Protein AF-A0A2M7RN58-F1 (afdb_monomer_lite)

Radius of gyration: 29.85 Å; chains: 1; bounding box: 78×98×70 Å

Sequence (434 aa):
MYMKRFLYIFLFVIFLSPISALGGSMDHVVINEVQVGQTGSGNANNEYIVLFNPTGSDIDLSSIGIKLHIRNSSGTDNNKTLTFINKTVFANGFFLIAPNNDYGLSIGADATYSVSSGNKLVDNGGVYISVTKTKDIDVIDKVGWGTQPEGGFEGAPYAPTVPVGQSIIRKTDGVDTDNNRNDFTISGQDTGGGDTDVPKDNSSIDGVYINELMPDPESPKSDITDEWIELYNDTGSRVDLSGAILRDSVGVVHEYAISDGTFIEPKNYIVFYSSATKITLNNSGDTVELLDRSKNVVDQTPDYEKSSAGQTFALFPDGWQWTKRPTPLSANILEEDIADVKTVKASSAASKKKAAGTKNSKSKAKSSSSVKGASAKKTGGSAFPADTAFDAASSKKPLDSKTLGTILLVISVVVAAGYIINREKLHEIYQQKN

Foldseek 3Di:
DDDDDPDDPPPPPPPPDPPPPCPDQQPDKEFFKWAFADDDDPLRQLIKTKIWAQAQAKDFQVVLQKWKWKADLARDIDTWDKDAPAGIAGHRFMAMETQAQPNPALGGHRIHTHPPPPGTRFLFIKMWMASDRDQLPRTSYIAGADCRDPSRAFAEHQHGRADHRKMKGFPDPPDCPSHNVNGIDIPQPDPDDDDPDDPPPLQDPAQKEWFKWDQAAAPPDDLQWATKIKIFRQDQAKHFQQQKWKWKDDDPIFIAGDHGPDIAGHGWMDMHTCPRRVDHHDQQWIKMFIATNVRDTNYMADTPGHDDHQWMFGADPVGTDIANDDRHTGHDDHPVVPVPPDDDDDPDDDDDDDDDDDDDDDDDDDDDDDDDYDDDDDDDDDDDDDDDDDDDDDDPDPDDPVRVVVVVVVVVVVVVVVVVVVVVVVVVVVVVVD

Secondary structure (DSSP, 8-state):
---------------------------S-EEEEEEPPPSSSS-TT--EEEEE--SSS-EEHHHHT-EEEEE-TT--EEEEPEEES--EE-TT-EEEEESSS-SSSSS--SEEE-GGGS----SS-EEEEESSSSTTSSEEEEEEBTTPPTTSSSSS-BSSPPPTT-EEEESSTT---S-HHHHEEETT--SS-------S-TT--TTEEEEEEESSPPTTS-HHHH-EEEEEE-SSS-EE-TT-EEEE-SSS--EEEPPTT-EE-TT-EEEEEHHHH-----TT---EEEE-TT--EEEEPPP--S--TT-EEEEETTEEEEES---TTS----GGGGTTSS-S----------------------------------------------------PPPPHHHHHHHHHHHHHHHHHHHHHHHHHHHHHHHS--

pLDDT: mean 72.64, std 24.52, range [24.16, 98.62]

Structure (mmCIF, N/CA/C/O backbone):
data_AF-A0A2M7RN58-F1
#
_entry.id   AF-A0A2M7RN58-F1
#
loop_
_atom_site.group_PDB
_atom_site.id
_atom_site.type_symbol
_atom_site.label_atom_id
_atom_site.label_alt_id
_atom_site.label_comp_id
_atom_site.label_asym_id
_atom_site.label_entity_id
_atom_site.label_seq_id
_atom_site.pdbx_PDB_ins_code
_atom_site.Cartn_x
_atom_site.Cartn_y
_atom_site.Cartn_z
_atom_site.occupancy
_atom_site.B_iso_or_equiv
_atom_site.auth_seq_id
_atom_site.auth_comp_id
_atom_site.auth_asym_id
_atom_site.auth_atom_id
_atom_site.pdbx_PDB_model_num
ATOM 1 N N . MET A 1 1 ? -53.817 -50.349 35.128 1.00 44.31 1 MET A N 1
ATOM 2 C CA . MET A 1 1 ? -53.407 -51.015 33.869 1.00 44.31 1 MET A CA 1
ATOM 3 C C . MET A 1 1 ? -54.463 -50.616 32.837 1.00 44.31 1 MET A C 1
ATOM 5 O O . MET A 1 1 ? -55.568 -51.101 32.942 1.00 44.31 1 MET A O 1
ATOM 9 N N . TYR A 1 2 ? -54.339 -49.565 32.027 1.00 40.25 2 TYR A N 1
ATOM 10 C CA . TYR A 1 2 ? -53.290 -49.198 31.078 1.00 40.25 2 TYR A CA 1
ATOM 11 C C . TYR A 1 2 ? -53.186 -47.664 30.945 1.00 40.25 2 TYR A C 1
ATOM 13 O O . TYR A 1 2 ? -54.188 -46.970 30.819 1.00 40.25 2 TYR A O 1
ATOM 21 N N . MET A 1 3 ? -51.950 -47.170 30.946 1.00 43.53 3 MET A N 1
ATOM 22 C CA . MET A 1 3 ? -51.527 -45.832 30.513 1.00 43.53 3 MET A CA 1
ATOM 23 C C . MET A 1 3 ? -51.779 -45.630 29.009 1.00 43.53 3 MET A C 1
ATOM 25 O O . MET A 1 3 ? -51.646 -46.607 28.270 1.00 43.53 3 MET A O 1
ATOM 29 N N . LYS A 1 4 ? -52.002 -44.373 28.575 1.00 37.78 4 LYS A N 1
ATOM 30 C CA . LYS A 1 4 ? -51.508 -43.702 27.335 1.00 37.78 4 LYS A CA 1
ATOM 31 C C . LYS A 1 4 ? -52.515 -42.626 26.889 1.00 37.78 4 LYS A C 1
ATOM 33 O O . LYS A 1 4 ? -53.700 -42.900 26.893 1.00 37.78 4 LYS A O 1
ATOM 38 N N . ARG A 1 5 ? -52.183 -41.426 26.412 1.00 41.09 5 ARG A N 1
ATOM 39 C CA . ARG A 1 5 ? -50.969 -40.605 26.236 1.00 41.09 5 ARG A CA 1
ATOM 40 C C . ARG A 1 5 ? -51.549 -39.232 25.837 1.00 41.09 5 ARG A C 1
ATOM 42 O O . ARG A 1 5 ? -52.260 -39.176 24.840 1.00 41.09 5 ARG A O 1
ATOM 49 N N . PHE A 1 6 ? -51.293 -38.158 26.584 1.00 42.41 6 PHE A N 1
ATOM 50 C CA . PHE A 1 6 ? -51.596 -36.805 26.101 1.00 42.41 6 PHE A CA 1
ATOM 51 C C . PHE A 1 6 ? -50.547 -36.442 25.046 1.00 42.41 6 PHE A C 1
ATOM 53 O O . PHE A 1 6 ? -49.360 -36.348 25.355 1.00 42.41 6 PHE A O 1
ATOM 60 N N . LEU A 1 7 ? -50.972 -36.316 23.790 1.00 37.75 7 LEU A N 1
ATOM 61 C CA . LEU A 1 7 ? -50.133 -35.838 22.698 1.00 37.75 7 LEU A CA 1
ATOM 62 C C . LEU A 1 7 ? -50.138 -34.305 22.736 1.00 37.75 7 LEU A C 1
ATOM 64 O O . LEU A 1 7 ? -51.077 -33.675 22.258 1.00 37.75 7 LEU A O 1
ATOM 68 N N . TYR A 1 8 ? -49.105 -33.706 23.326 1.00 42.97 8 TYR A N 1
ATOM 69 C CA . TYR A 1 8 ? -48.827 -32.282 23.149 1.00 42.97 8 TYR A CA 1
ATOM 70 C C . TYR A 1 8 ? -48.171 -32.093 21.780 1.00 42.97 8 TYR A C 1
ATOM 72 O O . TYR A 1 8 ? -47.010 -32.447 21.586 1.00 42.97 8 TYR A O 1
ATOM 80 N N . ILE A 1 9 ? -48.924 -31.561 20.819 1.00 41.06 9 ILE A N 1
ATOM 81 C CA . ILE A 1 9 ? -48.368 -31.084 19.551 1.00 41.06 9 ILE A CA 1
ATOM 82 C C . ILE A 1 9 ? -47.716 -29.730 19.847 1.00 41.06 9 ILE A C 1
ATOM 84 O O . ILE A 1 9 ? -48.395 -28.712 19.953 1.00 41.06 9 ILE A O 1
ATOM 88 N N . PHE A 1 10 ? -46.397 -29.729 20.036 1.00 41.81 10 PHE A N 1
ATOM 89 C CA . PHE A 1 10 ? -45.598 -28.507 20.032 1.00 41.81 10 PHE A CA 1
ATOM 90 C C . PHE A 1 10 ? -45.468 -28.057 18.572 1.00 41.81 10 PHE A C 1
ATOM 92 O O . PHE A 1 10 ? -44.703 -28.633 17.800 1.00 41.81 10 PHE A O 1
ATOM 99 N N . LEU A 1 11 ? -46.263 -27.066 18.168 1.00 36.12 11 LEU A N 1
ATOM 100 C CA . LEU A 1 11 ? -46.114 -26.415 16.871 1.00 36.12 11 LEU A CA 1
ATOM 101 C C . LEU A 1 11 ? -44.861 -25.529 16.938 1.00 36.12 11 LEU A C 1
ATOM 103 O O . LEU A 1 11 ? -44.913 -24.390 17.397 1.00 36.12 11 LEU A O 1
ATOM 107 N N . PHE A 1 12 ? -43.715 -26.078 16.540 1.00 38.94 12 PHE A N 1
ATOM 108 C CA . PHE A 1 12 ? -42.476 -25.321 16.396 1.00 38.94 12 PHE A CA 1
ATOM 109 C C . PHE A 1 12 ? -42.584 -24.493 15.108 1.00 38.94 12 PHE A C 1
ATOM 111 O O . PHE A 1 12 ? -42.263 -24.960 14.017 1.00 38.94 12 PHE A O 1
ATOM 118 N N . VAL A 1 13 ? -43.127 -23.278 15.217 1.00 38.22 13 VAL A N 1
ATOM 119 C CA . VAL A 1 13 ? -43.086 -22.298 14.127 1.00 38.22 13 VAL A CA 1
ATOM 120 C C . VAL A 1 13 ? -41.648 -21.799 14.047 1.00 38.22 13 VAL A C 1
ATOM 122 O O . VAL A 1 13 ? -41.249 -20.897 14.779 1.00 38.22 13 VAL A O 1
ATOM 125 N N . ILE A 1 14 ? -40.850 -22.429 13.185 1.00 42.16 14 ILE A N 1
ATOM 126 C CA . ILE A 1 14 ? -39.560 -21.884 12.776 1.00 42.16 14 ILE A CA 1
ATOM 127 C C . ILE A 1 14 ? -39.876 -20.620 11.976 1.00 42.16 14 ILE A C 1
ATOM 129 O O . ILE A 1 14 ? -40.253 -20.693 10.807 1.00 42.16 14 ILE A O 1
ATOM 133 N N . PHE A 1 15 ? -39.752 -19.455 12.610 1.00 38.28 15 PHE A N 1
ATOM 134 C CA . PHE A 1 15 ? -39.577 -18.211 11.875 1.00 38.28 15 PHE A CA 1
ATOM 135 C C . PHE A 1 15 ? -38.210 -18.294 11.193 1.00 38.28 15 PHE A C 1
ATOM 137 O O . PHE A 1 15 ? -37.187 -17.943 11.776 1.00 38.28 15 PHE A O 1
ATOM 144 N N . LEU A 1 16 ? -38.189 -18.804 9.960 1.00 36.69 16 LEU A N 1
ATOM 145 C CA . LEU A 1 16 ? -37.117 -18.500 9.022 1.00 36.69 16 LEU A CA 1
ATOM 146 C C . LEU A 1 16 ? -37.284 -17.018 8.674 1.00 36.69 16 LEU A C 1
ATOM 148 O O . LEU A 1 16 ? -37.962 -16.649 7.716 1.00 36.69 16 LEU A O 1
ATOM 152 N N . SER A 1 17 ? -36.724 -16.151 9.514 1.00 35.16 17 SER A N 1
ATOM 153 C CA . SER A 1 17 ? -36.424 -14.788 9.106 1.00 35.16 17 SER A CA 1
ATOM 154 C C . SER A 1 17 ? -35.516 -14.910 7.882 1.00 35.16 17 SER A C 1
ATOM 156 O O . SER A 1 17 ? -34.476 -15.566 7.995 1.00 35.16 17 SER A O 1
ATOM 158 N N . PRO A 1 18 ? -35.847 -14.332 6.716 1.00 39.94 18 PRO A N 1
ATOM 159 C CA . PRO A 1 18 ? -34.824 -14.137 5.710 1.00 39.94 18 PRO A CA 1
ATOM 160 C C . PRO A 1 18 ? -33.761 -13.255 6.366 1.00 39.94 18 PRO A C 1
ATOM 162 O O . PRO A 1 18 ? -34.033 -12.101 6.707 1.00 39.94 18 PRO A O 1
ATOM 165 N N . ILE A 1 19 ? -32.574 -13.818 6.605 1.00 42.81 19 ILE A N 1
ATOM 166 C CA . ILE A 1 19 ? -31.378 -13.026 6.871 1.00 42.81 19 ILE A CA 1
ATOM 167 C C . ILE A 1 19 ? -31.185 -12.226 5.591 1.00 42.81 19 ILE A C 1
ATOM 169 O O . ILE A 1 19 ? -30.669 -12.719 4.592 1.00 42.81 19 ILE A O 1
ATOM 173 N N . SER A 1 20 ? -31.718 -11.010 5.589 1.00 41.91 20 SER A N 1
ATOM 174 C CA . SER A 1 20 ? -31.336 -10.019 4.607 1.00 41.91 20 SER A CA 1
ATOM 175 C C . SER A 1 20 ? -29.921 -9.640 5.004 1.00 41.91 20 SER A C 1
ATOM 177 O O . SER A 1 20 ? -29.730 -8.877 5.947 1.00 41.91 20 SER A O 1
ATOM 179 N N . ALA A 1 21 ? -28.935 -10.240 4.341 1.00 40.38 21 ALA A N 1
ATOM 180 C CA . ALA A 1 21 ? -27.609 -9.660 4.279 1.00 40.38 21 ALA A CA 1
ATOM 181 C C . ALA A 1 21 ? -27.770 -8.330 3.533 1.00 40.38 21 ALA A C 1
ATOM 183 O O . ALA A 1 21 ? -27.694 -8.273 2.308 1.00 40.38 21 ALA A O 1
ATOM 184 N N . LEU A 1 22 ? -28.102 -7.268 4.269 1.00 36.66 22 LEU A N 1
ATOM 185 C CA . LEU A 1 22 ? -27.856 -5.912 3.809 1.00 36.66 22 LEU A CA 1
ATOM 186 C C . LEU A 1 22 ? -26.343 -5.714 3.891 1.00 36.66 22 LEU A C 1
ATOM 188 O O . LEU A 1 22 ? -25.848 -5.103 4.828 1.00 36.66 22 LEU A O 1
ATOM 192 N N . GLY A 1 23 ? -25.609 -6.273 2.928 1.00 37.22 23 GLY A N 1
ATOM 193 C CA . GLY A 1 23 ? -24.331 -5.685 2.564 1.00 37.22 23 GLY A CA 1
ATOM 194 C C . GLY A 1 23 ? -24.673 -4.318 1.995 1.00 37.22 23 GLY A C 1
ATOM 195 O O . GLY A 1 23 ? -25.228 -4.230 0.897 1.00 37.22 23 GLY A O 1
ATOM 196 N N . GLY A 1 24 ? -24.483 -3.265 2.790 1.00 36.41 24 GLY A N 1
ATOM 197 C CA . GLY A 1 24 ? -24.561 -1.908 2.274 1.00 36.41 24 GLY A CA 1
ATOM 198 C C . GLY A 1 24 ? -23.615 -1.802 1.083 1.00 36.41 24 GLY A C 1
ATOM 199 O O . GLY A 1 24 ? -22.512 -2.340 1.118 1.00 36.41 24 GLY A O 1
ATOM 200 N N . SER A 1 25 ? -24.053 -1.150 0.007 1.00 42.62 25 SER A N 1
ATOM 201 C CA . SER A 1 25 ? -23.109 -0.684 -1.005 1.00 42.62 25 SER A CA 1
ATOM 202 C C . SER A 1 25 ? -22.191 0.298 -0.290 1.00 42.62 25 SER A C 1
ATOM 204 O O . SER A 1 25 ? -22.619 1.417 -0.016 1.00 42.62 25 SER A O 1
ATOM 206 N N . MET A 1 26 ? -20.987 -0.138 0.074 1.00 59.28 26 MET A N 1
ATOM 207 C CA . MET A 1 26 ? -19.994 0.747 0.667 1.00 59.28 26 MET A CA 1
ATOM 208 C C . MET A 1 26 ? -19.704 1.853 -0.350 1.00 59.28 26 MET A C 1
ATOM 210 O O . MET A 1 26 ? -19.540 1.572 -1.537 1.00 59.28 26 MET A O 1
ATOM 214 N N . ASP A 1 27 ? -19.733 3.107 0.085 1.00 80.31 27 ASP A N 1
ATOM 215 C CA . ASP A 1 27 ? -19.422 4.293 -0.724 1.00 80.31 27 ASP A CA 1
ATOM 216 C C . ASP A 1 27 ? -18.181 5.034 -0.195 1.00 80.31 27 ASP A C 1
ATOM 218 O O . ASP A 1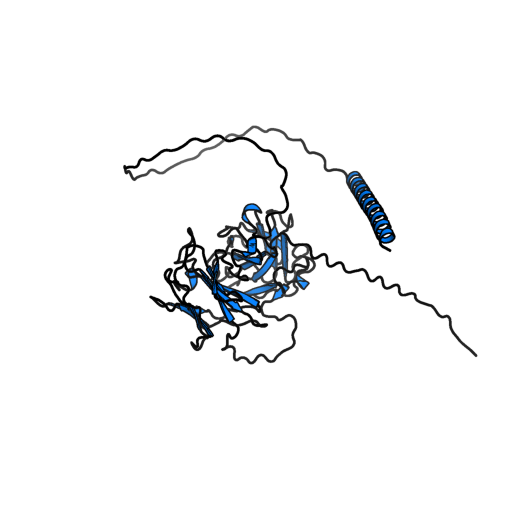 27 ? -17.862 6.143 -0.627 1.00 80.31 27 ASP A O 1
ATOM 222 N N . HIS A 1 28 ? -17.469 4.397 0.735 1.00 89.44 28 HIS A N 1
ATOM 223 C CA . HIS A 1 28 ? -16.311 4.924 1.430 1.00 89.44 28 HIS A CA 1
ATOM 224 C C . HIS A 1 28 ? -15.179 3.899 1.481 1.00 89.44 28 HIS A C 1
ATOM 226 O O . HIS A 1 28 ? -15.371 2.709 1.241 1.00 89.44 28 HIS A O 1
ATOM 232 N N . VAL A 1 29 ? -13.986 4.385 1.815 1.00 94.44 29 VAL A N 1
ATOM 233 C CA . VAL A 1 29 ? -12.826 3.541 2.105 1.00 94.44 29 VAL A CA 1
ATOM 234 C C . VAL A 1 29 ? -12.977 2.819 3.443 1.00 94.44 29 VAL A C 1
ATOM 236 O O . VAL A 1 29 ? -13.623 3.337 4.355 1.00 94.44 29 VAL A O 1
ATOM 239 N N . VAL A 1 30 ? -12.313 1.675 3.574 1.00 96.31 30 VAL A N 1
ATOM 240 C CA . VAL A 1 30 ? -12.196 0.887 4.808 1.00 96.31 30 VAL A CA 1
ATOM 241 C C . VAL A 1 30 ? -10.731 0.669 5.173 1.00 96.31 30 VAL A C 1
ATOM 243 O O . VAL A 1 30 ? -9.876 0.657 4.302 1.00 96.31 30 VAL A O 1
ATOM 246 N N . ILE A 1 31 ? -10.407 0.487 6.443 1.00 97.44 31 ILE A N 1
ATOM 247 C CA . ILE A 1 31 ? -9.121 0.034 6.965 1.00 97.44 31 ILE A CA 1
ATOM 248 C C . ILE A 1 31 ? -8.960 -1.441 6.620 1.00 97.44 31 ILE A C 1
ATOM 250 O O . ILE A 1 31 ? -9.661 -2.281 7.165 1.00 97.44 31 ILE A O 1
ATOM 254 N N . ASN A 1 32 ? -8.031 -1.769 5.735 1.00 93.94 32 ASN A N 1
ATOM 255 C CA . ASN A 1 32 ? -7.795 -3.135 5.287 1.00 93.94 32 ASN A CA 1
ATOM 256 C C . ASN A 1 32 ? -6.705 -3.850 6.085 1.00 93.94 32 ASN A C 1
ATOM 258 O O . ASN A 1 32 ? -6.814 -5.042 6.354 1.00 93.94 32 ASN A O 1
ATOM 262 N N . GLU A 1 33 ? -5.667 -3.124 6.492 1.00 93.44 33 GLU A N 1
ATOM 263 C CA . GLU A 1 33 ? -4.538 -3.697 7.220 1.00 93.44 33 GLU A CA 1
ATOM 264 C C . GLU A 1 33 ? -3.960 -2.700 8.224 1.00 93.44 33 GLU A C 1
ATOM 266 O O . GLU A 1 33 ? -3.949 -1.490 7.988 1.00 93.44 33 GLU A O 1
ATOM 271 N N . VAL A 1 34 ? -3.474 -3.208 9.357 1.00 94.06 34 VAL A N 1
ATOM 272 C CA . VAL A 1 34 ? -2.793 -2.421 10.388 1.00 94.06 34 VAL A CA 1
ATOM 273 C C . VAL A 1 34 ? -1.587 -3.193 10.906 1.00 94.06 34 VAL A C 1
ATOM 275 O O . VAL A 1 34 ? -1.761 -4.210 11.576 1.00 94.06 34 VAL A O 1
ATOM 278 N N . GLN A 1 35 ? -0.375 -2.686 10.669 1.00 89.38 35 GLN A N 1
ATOM 279 C CA . GLN A 1 35 ? 0.852 -3.214 11.274 1.00 89.38 35 GLN A CA 1
ATOM 280 C C . GLN A 1 35 ? 1.229 -2.427 12.524 1.00 89.38 35 GLN A C 1
ATOM 282 O O . GLN A 1 35 ? 1.402 -1.208 12.475 1.00 89.38 35 GLN A O 1
ATOM 287 N N . VAL A 1 36 ? 1.421 -3.130 13.642 1.00 87.31 36 VAL A N 1
ATOM 288 C CA . VAL A 1 36 ? 1.833 -2.503 14.905 1.00 87.31 36 VAL A CA 1
ATOM 289 C C . VAL A 1 36 ? 3.350 -2.323 14.979 1.00 87.31 36 VAL A C 1
ATOM 291 O O . VAL A 1 36 ? 4.130 -3.219 14.646 1.00 87.31 36 VAL A O 1
ATOM 294 N N . GLY A 1 37 ? 3.781 -1.152 15.451 1.00 75.31 37 GLY A N 1
ATOM 295 C CA . GLY A 1 37 ? 5.189 -0.763 15.469 1.00 75.31 37 GLY A CA 1
ATOM 296 C C . GLY A 1 37 ? 6.028 -1.455 16.542 1.00 75.31 37 GLY A C 1
ATOM 297 O O . GLY A 1 37 ? 5.540 -1.875 17.594 1.00 75.31 37 GLY A O 1
ATOM 298 N N . GLN A 1 38 ? 7.346 -1.516 16.320 1.00 65.12 38 GLN A N 1
ATOM 299 C CA . GLN A 1 38 ? 8.290 -2.093 17.279 1.00 65.12 38 GLN A CA 1
ATOM 300 C C . GLN A 1 38 ? 8.713 -1.113 18.374 1.00 65.12 38 GLN A C 1
ATOM 302 O O . GLN A 1 38 ? 9.405 -0.122 18.134 1.00 65.12 38 GLN A O 1
ATOM 307 N N . THR A 1 39 ? 8.370 -1.439 19.624 1.00 49.69 39 THR A N 1
ATOM 308 C CA . THR A 1 39 ? 8.911 -0.741 20.798 1.00 49.69 39 THR A CA 1
ATOM 309 C C . THR A 1 39 ? 10.281 -1.328 21.159 1.00 49.69 39 THR A C 1
ATOM 311 O O . THR A 1 39 ? 10.403 -2.530 21.369 1.00 49.69 39 THR A O 1
ATOM 314 N N . GLY A 1 40 ? 11.318 -0.485 21.249 1.00 49.38 40 GLY A N 1
ATOM 315 C CA . GLY A 1 40 ? 12.608 -0.844 21.863 1.00 49.38 40 GLY A CA 1
ATOM 316 C C . GLY A 1 40 ? 13.783 -1.208 20.939 1.00 49.38 40 GLY A C 1
ATOM 317 O O . GLY A 1 40 ? 14.868 -1.424 21.466 1.00 49.38 40 GLY A O 1
ATOM 318 N N . SER A 1 41 ? 13.629 -1.232 19.606 1.00 48.16 41 SER A N 1
ATOM 319 C CA . SER A 1 41 ? 14.733 -1.570 18.670 1.00 48.16 41 SER A CA 1
ATOM 320 C C . SER A 1 41 ? 15.292 -0.400 17.844 1.00 48.16 41 SER A C 1
ATOM 322 O O . SER A 1 41 ? 16.263 -0.582 17.120 1.00 48.16 41 SER A O 1
ATOM 324 N N . GLY A 1 42 ? 14.687 0.791 17.918 1.00 46.78 42 GLY A N 1
ATOM 325 C CA . GLY A 1 42 ? 14.970 1.904 16.996 1.00 46.78 42 GLY A CA 1
ATOM 326 C C . GLY A 1 42 ? 13.975 2.032 15.831 1.00 46.78 42 GLY A C 1
ATOM 327 O O . GLY A 1 42 ? 13.904 3.098 15.231 1.00 46.78 42 GLY A O 1
ATOM 328 N N . ASN A 1 43 ? 13.116 1.030 15.599 1.00 56.62 43 ASN A N 1
ATOM 329 C CA . ASN A 1 43 ? 12.136 0.992 14.498 1.00 56.62 43 ASN A CA 1
ATOM 330 C C . ASN A 1 43 ? 10.707 1.363 14.917 1.00 56.62 43 ASN A C 1
ATOM 332 O O . ASN A 1 43 ? 9.726 0.823 14.415 1.00 56.62 43 ASN A O 1
ATOM 336 N N . ALA A 1 44 ? 10.556 2.324 15.825 1.00 59.62 44 ALA A N 1
ATOM 337 C CA . ALA A 1 44 ? 9.239 2.722 16.319 1.00 59.62 44 ALA A CA 1
ATOM 338 C C . ALA A 1 44 ? 8.368 3.436 15.259 1.00 59.62 44 ALA A C 1
ATOM 340 O O . ALA A 1 44 ? 7.267 3.875 15.582 1.00 59.62 44 ALA A O 1
ATOM 341 N N . ASN A 1 45 ? 8.892 3.617 14.046 1.00 68.12 45 ASN A N 1
ATOM 342 C CA . ASN A 1 45 ? 8.188 4.156 12.891 1.00 68.12 45 ASN A CA 1
ATOM 343 C C . ASN A 1 45 ? 7.760 3.064 11.902 1.00 68.12 45 ASN A C 1
ATOM 345 O O . ASN A 1 45 ? 7.076 3.404 10.952 1.00 68.12 45 ASN A O 1
ATOM 349 N N . ASN A 1 46 ? 8.161 1.803 12.105 1.00 76.12 46 ASN A N 1
ATOM 350 C CA . ASN A 1 46 ? 7.789 0.684 11.239 1.00 76.12 46 ASN A CA 1
ATOM 351 C C . ASN A 1 46 ? 6.393 0.165 11.605 1.00 76.12 46 ASN A C 1
ATOM 353 O O . ASN A 1 46 ? 6.225 -0.899 12.198 1.00 76.12 46 ASN A O 1
ATOM 357 N N . GLU A 1 47 ? 5.406 1.007 11.337 1.00 85.19 47 GLU A N 1
ATOM 358 C CA . GLU A 1 47 ? 3.983 0.772 11.534 1.00 85.19 47 GLU A CA 1
ATOM 359 C C . GLU A 1 47 ? 3.241 1.408 10.360 1.00 85.19 47 GLU A C 1
ATOM 361 O O . GLU A 1 47 ? 3.708 2.406 9.804 1.00 85.19 47 GLU A O 1
ATOM 366 N N . TYR A 1 48 ? 2.099 0.854 9.979 1.00 89.31 48 TYR A N 1
ATOM 367 C CA . TYR A 1 48 ? 1.293 1.417 8.903 1.00 89.31 48 TYR A CA 1
ATOM 368 C C . TYR A 1 48 ? -0.175 1.030 9.042 1.00 89.31 48 TYR A C 1
ATOM 370 O O . TYR A 1 48 ? -0.532 0.081 9.742 1.00 89.31 48 TYR A O 1
ATOM 378 N N . ILE A 1 49 ? -1.015 1.795 8.356 1.00 93.88 49 ILE A N 1
ATOM 379 C CA . ILE A 1 49 ? -2.419 1.503 8.103 1.00 93.88 49 ILE A CA 1
ATOM 380 C C . ILE A 1 49 ? -2.610 1.490 6.592 1.00 93.88 49 ILE A C 1
ATOM 382 O O . ILE A 1 49 ? -2.207 2.437 5.920 1.00 93.88 49 ILE A O 1
ATOM 386 N N . VAL A 1 50 ? -3.259 0.462 6.067 1.00 93.12 50 VAL A N 1
ATOM 387 C CA . VAL A 1 50 ? -3.704 0.418 4.676 1.00 93.12 50 VAL A CA 1
ATOM 388 C C . VAL A 1 50 ? -5.205 0.643 4.659 1.00 93.12 50 VAL A C 1
ATOM 390 O O . VAL A 1 50 ? -5.939 -0.046 5.364 1.00 93.12 50 VAL A O 1
ATOM 393 N N . LEU A 1 51 ? -5.668 1.610 3.872 1.00 95.25 51 LEU A N 1
ATOM 394 C CA . LEU A 1 51 ? -7.075 1.735 3.510 1.00 95.25 51 LEU A CA 1
ATOM 395 C C . LEU A 1 51 ? -7.322 1.042 2.167 1.00 95.25 51 LEU A C 1
ATOM 397 O O . LEU A 1 51 ? -6.428 1.002 1.332 1.00 95.25 51 LEU A O 1
ATOM 401 N N . PHE A 1 52 ? -8.535 0.561 1.937 1.00 88.75 52 PHE A N 1
ATOM 402 C CA . PHE A 1 52 ? -9.003 0.006 0.675 1.00 88.75 52 PHE A CA 1
ATOM 403 C C . PHE A 1 52 ? -10.275 0.725 0.236 1.00 88.75 52 PHE A C 1
ATOM 405 O O . PHE A 1 52 ? -11.125 1.056 1.062 1.00 88.75 52 PHE A O 1
ATOM 412 N N . ASN A 1 53 ? -10.410 0.974 -1.062 1.00 90.25 53 ASN A N 1
ATOM 413 C CA . ASN A 1 53 ? -11.618 1.518 -1.667 1.00 90.25 53 ASN A CA 1
ATOM 414 C C . ASN A 1 53 ? -12.442 0.385 -2.309 1.00 90.25 53 ASN A 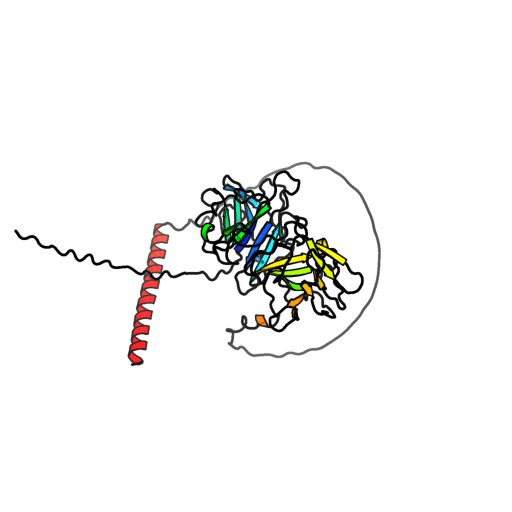C 1
ATOM 416 O O . ASN A 1 53 ? -12.177 0.051 -3.458 1.00 90.25 53 ASN A O 1
ATOM 420 N N . PRO A 1 54 ? -13.477 -0.160 -1.644 1.00 84.38 54 PRO A N 1
ATOM 421 C CA . PRO A 1 54 ? -14.314 -1.229 -2.201 1.00 84.38 54 PRO A CA 1
ATOM 422 C C . PRO A 1 54 ? -15.263 -0.766 -3.317 1.00 84.38 54 PRO A C 1
ATOM 424 O O . PRO A 1 54 ? -16.073 -1.551 -3.813 1.00 84.38 54 PRO A O 1
ATOM 427 N N . THR A 1 55 ? -15.238 0.517 -3.686 1.00 85.06 55 THR A N 1
ATOM 428 C CA . THR A 1 55 ? -16.169 1.079 -4.662 1.00 85.06 55 THR A CA 1
ATOM 429 C C . THR A 1 55 ? -15.627 0.967 -6.085 1.00 85.06 55 THR A C 1
ATOM 431 O O . THR A 1 55 ? -14.422 0.973 -6.329 1.00 85.06 55 THR A O 1
ATOM 434 N N . GLY A 1 56 ? -16.537 0.966 -7.062 1.00 77.06 56 GLY A N 1
ATOM 435 C CA . GLY A 1 56 ? -16.192 1.030 -8.486 1.00 77.06 56 GLY A CA 1
ATOM 436 C C . GLY A 1 56 ? -15.780 2.425 -8.978 1.00 77.06 56 GLY A C 1
ATOM 437 O O . GLY A 1 56 ? -15.834 2.686 -10.178 1.00 77.06 56 GLY A O 1
ATOM 438 N N . SER A 1 57 ? -15.460 3.374 -8.094 1.00 81.50 57 SER A N 1
ATOM 439 C CA . SER A 1 57 ? -15.063 4.735 -8.470 1.00 81.50 57 SER A CA 1
ATOM 440 C C . SER A 1 57 ? -13.942 5.262 -7.583 1.00 81.50 57 SER A C 1
ATOM 442 O O . SER A 1 57 ? -13.828 4.908 -6.417 1.00 81.50 57 SER A O 1
ATOM 444 N N . ASP A 1 58 ? -13.104 6.130 -8.139 1.00 82.69 58 ASP A N 1
ATOM 445 C CA . ASP A 1 58 ? -12.010 6.743 -7.391 1.00 82.69 58 ASP A CA 1
ATOM 446 C C . ASP A 1 58 ? -12.545 7.660 -6.275 1.00 82.69 58 ASP A C 1
ATOM 448 O O . ASP A 1 58 ? -13.501 8.416 -6.474 1.00 82.69 58 ASP A O 1
ATOM 452 N N . ILE A 1 59 ? -11.894 7.633 -5.111 1.00 87.81 59 ILE A N 1
ATOM 453 C CA . ILE A 1 59 ? -12.246 8.427 -3.931 1.00 87.81 59 ILE A CA 1
ATOM 454 C C . ILE A 1 59 ? -11.138 9.446 -3.641 1.00 87.81 59 ILE A C 1
ATOM 456 O O . ILE A 1 59 ? -10.021 9.073 -3.297 1.00 87.81 59 ILE A O 1
ATOM 460 N N . ASP A 1 60 ? -11.444 10.746 -3.705 1.00 88.69 60 ASP A N 1
ATOM 461 C CA . ASP A 1 60 ? -10.527 11.817 -3.274 1.00 88.69 60 ASP A CA 1
ATOM 462 C C . ASP A 1 60 ? -10.666 12.105 -1.767 1.00 88.69 60 ASP A C 1
ATOM 464 O O . ASP A 1 60 ? -11.560 12.830 -1.313 1.00 88.69 60 ASP A O 1
ATOM 468 N N . LEU A 1 61 ? -9.727 11.578 -0.981 1.00 90.38 61 LEU A N 1
ATOM 469 C CA . LEU A 1 61 ? -9.658 11.733 0.473 1.00 90.38 61 LEU A CA 1
ATOM 470 C C . LEU A 1 61 ? -9.394 13.173 0.920 1.00 90.38 61 LEU A C 1
ATOM 472 O O . LEU A 1 61 ? -9.731 13.536 2.053 1.00 90.38 61 LEU A O 1
ATOM 476 N N . SER A 1 62 ? -8.810 14.015 0.060 1.00 76.56 62 SER A N 1
ATOM 477 C CA . SER A 1 62 ? -8.550 15.416 0.404 1.00 76.56 62 SER A CA 1
ATOM 478 C C . SER A 1 62 ? -9.826 16.255 0.408 1.00 76.56 62 SER A C 1
ATOM 480 O O . SER A 1 62 ? -9.965 17.148 1.247 1.00 76.56 62 SER A O 1
ATOM 482 N N . SER A 1 63 ? -10.777 15.917 -0.466 1.00 79.69 63 SER A N 1
ATOM 483 C CA . SER A 1 63 ? -12.107 16.527 -0.520 1.00 79.69 63 SER A CA 1
ATOM 484 C C . SER A 1 63 ? -13.006 16.048 0.624 1.00 79.69 63 SER A C 1
ATOM 486 O O . SER A 1 63 ? -13.769 16.841 1.174 1.00 79.69 63 SER A O 1
ATOM 488 N N . ILE A 1 64 ? -12.876 14.778 1.028 1.00 85.00 64 ILE A N 1
ATOM 489 C CA . ILE A 1 64 ? -13.574 14.210 2.197 1.00 85.00 64 ILE A CA 1
ATOM 490 C C . ILE A 1 64 ? -13.014 14.789 3.503 1.00 85.00 64 ILE A C 1
ATOM 492 O O . ILE A 1 64 ? -13.745 15.012 4.466 1.00 85.00 64 ILE A O 1
ATOM 496 N N . GLY A 1 65 ? -11.708 15.067 3.537 1.00 85.75 65 GLY A N 1
ATOM 497 C CA . GLY A 1 65 ? -11.047 15.621 4.707 1.00 85.75 65 GLY A CA 1
ATOM 498 C C . GLY A 1 65 ? -10.991 14.616 5.853 1.00 85.75 65 GLY A C 1
ATOM 499 O O . GLY A 1 65 ? -11.321 14.971 6.987 1.00 85.75 65 GLY A O 1
ATOM 500 N N . ILE A 1 66 ? -10.530 13.393 5.584 1.00 93.88 66 ILE A N 1
ATOM 501 C CA . ILE A 1 66 ? -10.417 12.358 6.618 1.00 93.88 66 ILE A CA 1
ATOM 502 C C . ILE A 1 66 ? -9.461 12.766 7.754 1.00 93.88 66 ILE A C 1
ATOM 504 O O . ILE A 1 66 ? -8.600 13.652 7.622 1.00 93.88 66 ILE A O 1
ATOM 508 N N . LYS A 1 67 ? -9.647 12.136 8.907 1.00 94.06 67 LYS A N 1
ATOM 509 C CA . LYS A 1 67 ? -8.853 12.252 10.125 1.00 94.06 67 LYS A CA 1
ATOM 510 C C . LYS A 1 67 ? -8.495 10.852 10.581 1.00 94.06 67 LYS A C 1
ATOM 512 O O . LYS A 1 67 ? -9.351 9.977 10.589 1.00 94.06 67 LYS A O 1
ATOM 517 N N . LEU A 1 68 ? -7.230 10.657 10.938 1.00 95.56 68 LEU A N 1
ATOM 518 C CA . LEU A 1 68 ? -6.742 9.405 11.499 1.00 95.56 68 LEU A CA 1
ATOM 519 C C . LEU A 1 68 ? -6.772 9.507 13.019 1.00 95.56 68 LEU A C 1
ATOM 521 O O . LEU A 1 68 ? -6.282 10.485 13.580 1.00 95.56 68 LEU A O 1
ATOM 525 N N . HIS A 1 69 ? -7.278 8.483 13.684 1.00 95.31 69 HIS A N 1
ATOM 526 C CA . HIS A 1 69 ? -7.335 8.399 15.132 1.00 95.31 69 HIS A CA 1
ATOM 527 C C . HIS A 1 69 ? -6.699 7.107 15.616 1.00 95.31 69 HIS A C 1
ATOM 529 O O . HIS A 1 69 ? -7.088 6.029 15.183 1.00 95.31 69 HIS A O 1
ATOM 535 N N . ILE A 1 70 ? -5.739 7.212 16.537 1.00 94.38 70 ILE A N 1
ATOM 536 C CA . ILE A 1 70 ? -5.079 6.051 17.145 1.00 94.38 70 ILE A CA 1
ATOM 537 C C . ILE A 1 70 ? -5.450 5.985 18.625 1.00 94.38 70 ILE A C 1
ATOM 539 O O . ILE A 1 70 ? -5.247 6.948 19.378 1.00 94.38 70 ILE A O 1
ATOM 543 N N . ARG A 1 71 ? -5.965 4.827 19.044 1.00 93.31 71 ARG A N 1
ATOM 544 C CA . ARG A 1 71 ? -6.325 4.508 20.424 1.00 93.31 71 ARG A CA 1
ATOM 545 C C . ARG A 1 71 ? -5.273 3.606 21.053 1.00 93.31 71 ARG A C 1
ATOM 547 O O . ARG A 1 71 ? -4.867 2.595 20.485 1.00 93.31 71 ARG A O 1
ATOM 554 N N . ASN A 1 72 ? -4.852 3.967 22.258 1.00 91.25 72 ASN A N 1
ATOM 555 C CA . ASN A 1 72 ? -3.975 3.124 23.065 1.00 91.25 72 ASN A CA 1
ATOM 556 C C . ASN A 1 72 ? -4.768 2.027 23.807 1.00 91.25 72 ASN A C 1
ATOM 558 O O . ASN A 1 72 ? -5.997 1.985 23.759 1.00 91.25 72 ASN A O 1
ATOM 562 N N . SER A 1 73 ? -4.065 1.198 24.578 1.00 92.38 73 SER A N 1
ATOM 563 C CA . SER A 1 73 ? -4.628 0.114 25.400 1.00 92.38 73 SER A CA 1
ATOM 564 C C . SER A 1 73 ? -5.760 0.548 26.351 1.00 92.38 73 SER A C 1
ATOM 566 O O . SER A 1 73 ? -6.718 -0.194 26.552 1.00 92.38 73 SER A O 1
ATOM 568 N N . SER A 1 74 ? -5.716 1.775 26.894 1.00 92.38 74 SER A N 1
ATOM 569 C CA . SER A 1 74 ? -6.768 2.314 27.775 1.00 92.38 74 SER A CA 1
ATOM 570 C C . SER A 1 74 ? -7.927 2.987 27.028 1.00 92.38 74 SER A C 1
ATOM 572 O O . SER A 1 74 ? -8.821 3.551 27.658 1.00 92.38 74 SER A O 1
ATOM 574 N N . GLY A 1 75 ? -7.914 2.988 25.692 1.00 92.06 75 GLY A N 1
ATOM 575 C CA . GLY A 1 75 ? -8.916 3.647 24.856 1.00 92.06 75 GLY A CA 1
ATOM 576 C C . GLY A 1 75 ? -8.783 5.172 24.779 1.00 92.06 75 GLY A C 1
ATOM 577 O O . GLY A 1 75 ? -9.743 5.841 24.375 1.00 92.06 75 GLY A O 1
ATOM 578 N N . THR A 1 76 ? -7.630 5.727 25.166 1.00 93.19 76 THR A N 1
ATOM 579 C CA . THR A 1 76 ? -7.308 7.146 24.971 1.00 93.19 76 THR A CA 1
ATOM 580 C C . THR A 1 76 ? -7.144 7.410 23.485 1.00 93.19 76 THR A C 1
ATOM 582 O O . THR A 1 76 ? -6.285 6.810 22.843 1.00 93.19 76 THR A O 1
ATOM 585 N N . ASP A 1 77 ? -7.962 8.316 22.959 1.00 93.31 77 ASP A N 1
ATOM 586 C CA . ASP A 1 77 ? -7.970 8.693 21.550 1.00 93.31 77 ASP A CA 1
ATOM 587 C C . ASP A 1 77 ? -6.974 9.814 21.253 1.00 93.31 77 ASP A C 1
ATOM 589 O O . ASP A 1 77 ? -6.828 10.758 22.033 1.00 93.31 77 ASP A O 1
ATOM 593 N N . ASN A 1 78 ? -6.306 9.711 20.106 1.00 91.75 78 ASN A N 1
ATOM 594 C CA . ASN A 1 78 ? -5.408 10.733 19.602 1.00 91.75 78 ASN A CA 1
ATOM 595 C C . ASN A 1 78 ? -5.614 10.911 18.102 1.00 91.75 78 ASN A C 1
ATOM 597 O O . ASN A 1 78 ? -5.127 10.111 17.301 1.00 91.75 78 ASN A O 1
ATOM 601 N N . ASN A 1 79 ? -6.240 12.025 17.729 1.00 92.81 79 ASN A N 1
ATOM 602 C CA . ASN A 1 79 ? -6.265 12.478 16.346 1.00 92.81 79 ASN A CA 1
ATOM 603 C C . ASN A 1 79 ? -4.840 12.782 15.847 1.00 92.81 79 ASN A C 1
ATOM 605 O O . ASN A 1 79 ? -4.131 13.627 16.407 1.00 92.81 79 ASN A O 1
ATOM 609 N N . LYS A 1 80 ? -4.467 12.179 14.723 1.00 90.81 80 LYS A N 1
ATOM 610 C CA . LYS A 1 80 ? -3.238 12.420 13.976 1.00 90.81 80 LYS A CA 1
ATOM 611 C C . LYS A 1 80 ? -3.535 13.294 12.762 1.00 90.81 80 LYS A C 1
ATOM 613 O O . LYS A 1 80 ? -4.459 13.049 11.990 1.00 90.81 80 LYS A O 1
ATOM 618 N N . THR A 1 81 ? -2.743 14.347 12.594 1.00 89.75 81 THR A N 1
ATOM 619 C CA . THR A 1 81 ? -2.796 15.156 11.374 1.00 89.75 81 THR A CA 1
ATOM 620 C C . THR A 1 81 ? -2.100 14.395 10.255 1.00 89.75 81 THR A C 1
ATOM 622 O O . THR A 1 81 ? -0.902 14.134 10.360 1.00 89.75 81 THR A O 1
ATOM 625 N N . LEU A 1 82 ? -2.851 14.077 9.201 1.00 91.75 82 LEU A N 1
ATOM 626 C CA . LEU A 1 82 ? -2.315 13.496 7.976 1.00 91.75 82 LEU A CA 1
ATOM 627 C C . LEU A 1 82 ? -1.676 14.576 7.098 1.00 91.75 82 LEU A C 1
ATOM 629 O O . LEU A 1 82 ? -2.231 15.663 6.924 1.00 91.75 82 LEU A O 1
ATOM 633 N N . THR A 1 83 ? -0.527 14.244 6.521 1.00 91.19 83 THR A N 1
ATOM 634 C CA . THR A 1 83 ? 0.116 14.977 5.430 1.00 91.19 83 THR A CA 1
ATOM 635 C C . THR A 1 83 ? -0.001 14.122 4.175 1.00 91.19 83 THR A C 1
ATOM 637 O O . THR A 1 83 ? 0.697 13.122 4.045 1.00 91.19 83 THR A O 1
ATOM 640 N N . PHE A 1 84 ? -0.917 14.494 3.282 1.00 89.94 84 PHE A N 1
ATOM 641 C CA . PHE A 1 84 ? -1.179 13.767 2.039 1.00 89.94 84 PHE A CA 1
ATOM 642 C C . PHE A 1 84 ? -0.057 13.978 1.022 1.00 89.94 84 PHE A C 1
ATOM 644 O O . PHE A 1 84 ? 0.324 15.120 0.749 1.00 89.94 84 PHE A O 1
ATOM 651 N N . ILE A 1 85 ? 0.416 12.878 0.445 1.00 87.81 85 ILE A N 1
ATOM 652 C CA . ILE A 1 85 ? 1.328 12.829 -0.700 1.00 87.81 85 ILE A CA 1
ATOM 653 C C . ILE A 1 85 ? 0.498 12.532 -1.947 1.00 87.81 85 ILE A C 1
ATOM 655 O O . ILE A 1 85 ? 0.465 13.345 -2.871 1.00 87.81 85 ILE A O 1
ATOM 659 N N . ASN A 1 86 ? -0.272 11.444 -1.903 1.00 83.44 86 ASN A N 1
ATOM 660 C CA . ASN A 1 86 ? -1.365 11.166 -2.823 1.00 83.44 86 ASN A CA 1
ATOM 661 C C . ASN A 1 86 ? -2.699 11.476 -2.126 1.00 83.44 86 ASN A C 1
ATOM 663 O O . ASN A 1 86 ? -2.788 11.551 -0.901 1.00 83.44 86 ASN A O 1
ATOM 667 N N . LYS A 1 87 ? -3.744 11.748 -2.908 1.00 86.12 87 LYS A N 1
ATOM 668 C CA . LYS A 1 87 ? -5.057 12.178 -2.386 1.00 86.12 87 LYS A CA 1
ATOM 669 C C . LYS A 1 87 ? -6.198 11.271 -2.816 1.00 86.12 87 LYS A C 1
ATOM 671 O O . LYS A 1 87 ? -7.247 11.291 -2.187 1.00 86.12 87 LYS A O 1
ATOM 676 N N . THR A 1 88 ? -5.980 10.500 -3.869 1.00 83.94 88 THR A N 1
ATOM 677 C CA . THR A 1 88 ? -6.978 9.627 -4.465 1.00 83.94 88 THR A CA 1
ATOM 678 C C . THR A 1 88 ? -6.699 8.197 -4.041 1.00 83.94 88 THR A C 1
ATOM 680 O O . THR A 1 88 ? -5.562 7.751 -4.154 1.00 83.94 88 THR A O 1
ATOM 683 N N . VAL A 1 89 ? -7.732 7.488 -3.595 1.00 84.81 89 VAL A N 1
ATOM 684 C CA . VAL A 1 89 ? -7.751 6.025 -3.561 1.00 84.81 89 VAL A CA 1
ATOM 685 C C . VAL A 1 89 ? -8.498 5.577 -4.803 1.00 84.81 89 VAL A C 1
ATOM 687 O O . VAL A 1 89 ? -9.684 5.881 -4.948 1.00 84.81 89 VAL A O 1
ATOM 690 N N . PHE A 1 90 ? -7.817 4.917 -5.731 1.00 78.50 90 PHE A N 1
ATOM 691 C CA . PHE A 1 90 ? -8.466 4.439 -6.951 1.00 78.50 90 PHE A CA 1
ATOM 692 C C . PHE A 1 90 ? -9.553 3.407 -6.631 1.00 78.50 90 PHE A C 1
ATOM 694 O O . PHE A 1 90 ? -9.555 2.824 -5.548 1.00 78.50 90 PHE A O 1
ATOM 701 N N . ALA A 1 91 ? -10.517 3.226 -7.534 1.00 76.44 91 ALA A N 1
ATOM 702 C CA . ALA A 1 91 ? -11.520 2.162 -7.427 1.00 76.44 91 ALA A CA 1
ATOM 703 C C . ALA A 1 91 ? -10.851 0.793 -7.207 1.00 76.44 91 ALA A C 1
ATOM 705 O O . ALA A 1 91 ? -9.973 0.434 -7.988 1.00 76.44 91 ALA A O 1
ATOM 706 N N . ASN A 1 92 ? -11.260 0.042 -6.179 1.00 71.94 92 ASN A N 1
ATOM 707 C CA . ASN A 1 92 ? -10.620 -1.215 -5.749 1.00 71.94 92 ASN A CA 1
ATOM 708 C C . ASN A 1 92 ? -9.117 -1.086 -5.435 1.00 71.94 92 ASN A C 1
ATOM 710 O O . ASN A 1 92 ? -8.391 -2.075 -5.461 1.00 71.94 92 ASN A O 1
ATOM 714 N N . GLY A 1 93 ? -8.648 0.135 -5.172 1.00 72.00 93 GLY A N 1
ATOM 715 C CA . GLY A 1 93 ? -7.261 0.452 -4.859 1.00 72.00 93 GLY A CA 1
ATOM 716 C C . GLY A 1 93 ? -7.009 0.569 -3.361 1.00 72.00 93 GLY A C 1
ATOM 717 O O . GLY A 1 93 ? -7.940 0.730 -2.561 1.00 72.00 93 GLY A O 1
ATOM 718 N N . PHE A 1 94 ? -5.732 0.554 -2.992 1.00 84.25 94 PHE A N 1
ATOM 719 C CA . PHE A 1 94 ? -5.286 0.745 -1.617 1.00 84.25 94 PHE A CA 1
ATOM 720 C C . PHE A 1 94 ? -4.697 2.141 -1.398 1.00 84.25 94 PHE A C 1
ATOM 722 O O . PHE A 1 94 ? -4.334 2.845 -2.339 1.00 84.25 94 PHE A O 1
ATOM 729 N N . PHE A 1 95 ? -4.647 2.564 -0.137 1.00 87.81 95 PHE A N 1
ATOM 730 C CA . PHE A 1 95 ? -4.071 3.836 0.278 1.00 87.81 95 PHE A CA 1
ATOM 731 C C . PHE A 1 95 ? -3.306 3.668 1.583 1.00 87.81 95 PHE A C 1
ATOM 733 O O . PHE A 1 95 ? -3.876 3.394 2.642 1.00 87.81 95 PHE A O 1
ATOM 740 N N . LEU A 1 96 ? -2.000 3.857 1.508 1.00 89.12 96 LEU A N 1
ATOM 741 C CA . LEU A 1 96 ? -1.064 3.568 2.573 1.00 89.12 96 LEU A CA 1
ATOM 742 C C . LEU A 1 96 ? -0.797 4.795 3.449 1.00 89.12 96 LEU A C 1
ATOM 744 O O . LEU A 1 96 ? -0.371 5.856 2.987 1.00 89.12 96 LEU A O 1
ATOM 748 N N . ILE A 1 97 ? -0.969 4.625 4.755 1.00 91.50 97 ILE A N 1
ATOM 749 C CA . ILE A 1 97 ? -0.725 5.648 5.765 1.00 91.50 97 ILE A CA 1
ATOM 750 C C . ILE A 1 97 ? 0.361 5.169 6.728 1.00 91.50 97 ILE A C 1
ATOM 752 O O . ILE A 1 97 ? 0.171 4.186 7.438 1.00 91.50 97 ILE A O 1
ATOM 756 N N . ALA A 1 98 ? 1.468 5.906 6.826 1.00 88.94 98 ALA A N 1
ATOM 757 C CA . ALA A 1 98 ? 2.593 5.548 7.697 1.00 88.94 98 ALA A CA 1
ATOM 758 C C . ALA A 1 98 ? 3.153 6.758 8.476 1.00 88.94 98 ALA A C 1
ATOM 760 O O . ALA A 1 98 ? 2.862 7.908 8.148 1.00 88.94 98 ALA A O 1
ATOM 761 N N . PRO A 1 99 ? 3.981 6.571 9.516 1.00 86.56 99 PRO A N 1
ATOM 762 C CA . PRO A 1 99 ? 4.616 7.676 10.237 1.00 86.56 99 PRO A CA 1
ATOM 763 C C . PRO A 1 99 ? 5.473 8.625 9.390 1.00 86.56 99 PRO A C 1
ATOM 765 O O . PRO A 1 99 ? 5.652 9.801 9.707 1.00 86.56 99 PRO A O 1
ATOM 768 N N . ASN A 1 100 ? 6.096 8.094 8.347 1.00 77.94 100 ASN A N 1
ATOM 769 C CA . ASN A 1 100 ? 6.963 8.807 7.418 1.00 77.94 100 ASN A CA 1
ATOM 770 C C . ASN A 1 100 ? 7.117 7.952 6.151 1.00 77.94 100 ASN A C 1
ATOM 772 O O . ASN A 1 100 ? 6.607 6.840 6.109 1.00 77.94 100 ASN A O 1
ATOM 776 N N . ASN A 1 101 ? 7.822 8.459 5.139 1.00 69.44 101 ASN A N 1
ATOM 777 C CA . ASN A 1 101 ? 8.082 7.721 3.894 1.00 69.44 101 ASN A CA 1
ATOM 778 C C . ASN A 1 101 ? 9.246 6.719 3.986 1.00 69.44 101 ASN A C 1
ATOM 780 O O . ASN A 1 101 ? 9.559 6.078 2.996 1.00 69.44 101 ASN A O 1
ATOM 784 N N . ASP A 1 102 ? 9.897 6.609 5.142 1.00 61.66 102 ASP A N 1
ATOM 785 C CA . ASP A 1 102 ? 11.074 5.769 5.405 1.00 61.66 102 ASP A CA 1
ATOM 786 C C . ASP A 1 102 ? 10.756 4.767 6.532 1.00 61.66 102 ASP A C 1
ATOM 788 O O . ASP A 1 102 ? 11.503 4.568 7.491 1.00 61.66 102 ASP A O 1
ATOM 792 N N . TYR A 1 103 ? 9.547 4.203 6.488 1.00 58.50 103 TYR A N 1
ATOM 793 C CA . TYR A 1 103 ? 8.976 3.405 7.573 1.00 58.50 103 TYR A CA 1
ATOM 794 C C . TYR A 1 103 ? 9.364 1.919 7.490 1.00 58.50 103 TYR A C 1
ATOM 796 O O . TYR A 1 103 ? 8.730 1.075 8.109 1.00 58.50 103 TYR A O 1
ATOM 804 N N . GLY A 1 104 ? 10.446 1.595 6.778 1.00 52.69 104 GLY A N 1
ATOM 805 C CA . GLY A 1 104 ? 10.999 0.241 6.702 1.00 52.69 104 GLY A CA 1
ATOM 806 C C . GLY A 1 104 ? 10.378 -0.665 5.636 1.00 52.69 104 GLY A C 1
ATOM 807 O O . GLY A 1 104 ? 10.809 -1.810 5.528 1.00 52.69 104 GLY A O 1
ATOM 808 N N . LEU A 1 105 ? 9.426 -0.168 4.839 1.00 54.22 105 LEU A N 1
ATOM 809 C CA . LEU A 1 105 ? 9.004 -0.802 3.588 1.00 54.22 105 LEU A CA 1
ATOM 810 C C . LEU A 1 105 ? 9.640 -0.094 2.387 1.00 54.22 105 LEU A C 1
ATOM 812 O O . LEU A 1 105 ? 9.946 1.096 2.439 1.00 54.22 105 LEU A O 1
ATOM 816 N N . SER A 1 106 ? 9.788 -0.824 1.282 1.00 52.28 106 SER A N 1
ATOM 817 C CA . SER A 1 106 ? 10.298 -0.295 0.006 1.00 52.28 106 SER A CA 1
ATOM 818 C C . SER A 1 106 ? 9.248 0.494 -0.787 1.00 52.28 106 SER A C 1
ATOM 820 O O . SER A 1 106 ? 9.429 0.722 -1.983 1.00 52.28 106 SER A O 1
ATOM 822 N N . ILE A 1 107 ? 8.155 0.897 -0.128 1.00 59.31 107 ILE A N 1
ATOM 823 C CA . ILE A 1 107 ? 7.046 1.659 -0.703 1.00 59.31 107 ILE A CA 1
ATOM 824 C C . ILE A 1 107 ? 6.864 2.998 -0.003 1.00 59.31 107 ILE A C 1
ATOM 826 O O . ILE A 1 107 ? 6.893 3.081 1.224 1.00 59.31 107 ILE A O 1
ATOM 830 N N . GLY A 1 108 ? 6.666 4.054 -0.793 1.00 67.12 108 GLY A N 1
ATOM 831 C CA . GLY A 1 108 ? 6.329 5.375 -0.273 1.00 67.12 108 GLY A CA 1
ATOM 832 C C . GLY A 1 108 ? 4.903 5.397 0.273 1.00 67.12 108 GLY A C 1
ATOM 833 O O . GLY A 1 108 ? 4.007 4.800 -0.312 1.00 67.12 108 GLY A O 1
ATOM 834 N N . ALA A 1 109 ? 4.676 6.090 1.389 1.00 83.62 109 ALA A N 1
ATOM 835 C CA . ALA A 1 109 ? 3.328 6.263 1.919 1.00 83.62 109 ALA A CA 1
ATOM 836 C C . ALA A 1 109 ? 2.505 7.230 1.052 1.00 83.62 109 ALA A C 1
ATOM 838 O O . ALA A 1 109 ? 3.025 8.228 0.550 1.00 83.62 109 ALA A O 1
ATOM 839 N N . ASP A 1 110 ? 1.200 6.992 0.944 1.00 87.19 110 ASP A N 1
ATOM 840 C CA . ASP A 1 110 ? 0.265 7.917 0.300 1.00 87.19 110 ASP A CA 1
ATOM 841 C C . ASP A 1 110 ? -0.111 9.084 1.216 1.00 87.19 110 ASP A C 1
ATOM 843 O O . ASP A 1 110 ? -0.376 10.200 0.757 1.00 87.19 110 ASP A O 1
ATOM 847 N N . ALA A 1 111 ? -0.082 8.865 2.530 1.00 91.19 111 ALA A N 1
ATOM 848 C CA . ALA A 1 111 ? -0.098 9.927 3.522 1.00 91.19 111 ALA A CA 1
ATOM 849 C C . ALA A 1 111 ? 0.802 9.595 4.710 1.00 91.19 111 ALA A C 1
ATOM 851 O O . ALA A 1 111 ? 0.966 8.443 5.102 1.00 91.19 111 ALA A O 1
ATOM 852 N N . THR A 1 112 ? 1.340 10.638 5.337 1.00 90.81 112 THR A N 1
ATOM 853 C CA . THR A 1 112 ? 2.167 10.494 6.538 1.00 90.81 112 THR A CA 1
ATOM 854 C C . THR A 1 112 ? 1.536 11.115 7.777 1.00 90.81 112 THR A C 1
ATOM 856 O O . THR A 1 112 ? 0.734 12.046 7.674 1.00 90.81 112 THR A O 1
ATOM 859 N N . TYR A 1 113 ? 1.914 10.649 8.970 1.00 89.12 113 TYR A N 1
ATOM 860 C CA . TYR A 1 113 ? 1.545 11.285 10.239 1.00 89.12 113 TYR A CA 1
ATOM 861 C C . TYR A 1 113 ? 2.703 11.355 11.237 1.00 89.12 113 TYR A C 1
ATOM 863 O O . TYR A 1 113 ? 3.505 10.444 11.366 1.00 89.12 113 TYR A O 1
ATOM 871 N N . SER A 1 114 ? 2.771 12.418 12.041 1.00 81.69 114 SER A N 1
ATOM 872 C CA . SER A 1 114 ? 3.845 12.527 13.038 1.00 81.69 114 SER A CA 1
ATOM 873 C C . SER A 1 114 ? 3.645 11.595 14.242 1.00 81.69 114 SER A C 1
ATOM 875 O O . SER A 1 114 ? 2.647 11.690 14.967 1.00 81.69 114 SER A O 1
ATOM 877 N N . VAL A 1 115 ? 4.671 10.798 14.551 1.00 70.38 115 VAL A N 1
ATOM 878 C CA . VAL A 1 115 ? 4.773 9.989 15.783 1.00 70.38 115 VAL A CA 1
ATOM 879 C C . VAL A 1 115 ? 5.219 10.779 17.019 1.00 70.38 115 VAL A C 1
ATOM 881 O O . VAL A 1 115 ? 5.233 10.225 18.118 1.00 70.38 115 VAL A O 1
ATOM 884 N N . SER A 1 116 ? 5.560 12.071 16.890 1.00 66.69 116 SER A N 1
ATOM 885 C CA . SER A 1 116 ? 6.064 12.893 18.011 1.00 66.69 116 SER A CA 1
ATOM 886 C C . SER A 1 116 ? 5.056 13.083 19.158 1.00 66.69 116 SER A C 1
ATOM 888 O O . SER A 1 116 ? 5.421 13.540 20.236 1.00 66.69 116 SER A O 1
ATOM 890 N N . SER A 1 117 ? 3.796 12.691 18.950 1.00 53.50 117 SER A N 1
ATOM 891 C CA . SER A 1 117 ? 2.675 12.808 19.889 1.00 53.50 117 SER A CA 1
ATOM 892 C C . SER A 1 117 ? 2.259 11.469 20.520 1.00 53.50 117 SER A C 1
ATOM 894 O O . SER A 1 117 ? 1.074 11.144 20.591 1.00 53.50 117 SER A O 1
ATOM 896 N N . GLY A 1 118 ? 3.234 10.669 20.961 1.00 57.75 118 GLY A N 1
ATOM 897 C CA . GLY A 1 118 ? 3.066 9.746 22.091 1.00 57.75 118 GLY A CA 1
ATOM 898 C C . GLY A 1 118 ? 2.056 8.602 21.982 1.00 57.75 118 GLY A C 1
ATOM 899 O O . GLY A 1 118 ? 1.813 7.977 23.001 1.00 57.75 118 GLY A O 1
ATOM 900 N N . ASN A 1 119 ? 1.496 8.282 20.816 1.00 66.81 119 ASN A N 1
ATOM 901 C CA . ASN A 1 119 ? 0.631 7.108 20.647 1.00 66.81 119 ASN A CA 1
ATOM 902 C C . ASN A 1 119 ? 0.830 6.536 19.244 1.00 66.81 119 ASN A C 1
ATOM 904 O O . ASN A 1 119 ? 0.361 7.127 18.269 1.00 66.81 119 ASN A O 1
ATOM 908 N N . LYS A 1 120 ? 1.626 5.467 19.213 1.00 83.00 120 LYS A N 1
ATOM 909 C CA . LYS A 1 120 ? 1.948 4.576 18.093 1.00 83.00 120 LYS A CA 1
ATOM 910 C C . LYS A 1 120 ? 0.868 3.493 17.999 1.00 83.00 120 LYS A C 1
ATOM 912 O O . LYS A 1 120 ? 0.096 3.331 18.948 1.00 83.00 120 LYS A O 1
ATOM 917 N N . LEU A 1 121 ? 0.822 2.755 16.903 1.00 89.25 121 LEU A N 1
ATOM 918 C CA . LEU A 1 121 ? 0.079 1.504 16.817 1.00 89.25 121 LEU A CA 1
ATOM 919 C C . LEU A 1 121 ? 0.735 0.500 17.778 1.00 89.25 121 LEU A C 1
ATOM 921 O O . LEU A 1 121 ? 1.912 0.167 17.654 1.00 89.25 121 LEU A O 1
ATOM 925 N N . VAL A 1 122 ? -0.020 0.088 18.793 1.00 88.44 122 VAL A N 1
ATOM 926 C CA . VAL A 1 122 ? 0.443 -0.762 19.901 1.00 88.44 122 VAL A CA 1
ATOM 927 C C . VAL A 1 122 ? -0.198 -2.142 19.835 1.00 88.44 122 VAL A C 1
ATOM 929 O O . VAL A 1 122 ? -1.258 -2.315 19.244 1.00 88.44 122 VAL A O 1
ATOM 932 N N . ASP A 1 123 ? 0.414 -3.114 20.501 1.00 89.44 123 ASP A N 1
ATOM 933 C CA . ASP A 1 123 ? -0.033 -4.509 20.558 1.00 89.44 123 ASP A CA 1
ATOM 934 C C . ASP A 1 123 ? -1.467 -4.704 21.081 1.00 89.44 123 ASP A C 1
ATOM 936 O O . ASP A 1 123 ? -2.181 -5.594 20.621 1.00 89.44 123 ASP A O 1
ATOM 940 N N . ASN A 1 124 ? -1.919 -3.843 21.993 1.00 92.75 124 ASN A N 1
ATOM 941 C CA . ASN A 1 124 ? -3.312 -3.708 22.409 1.00 92.75 124 ASN A CA 1
ATOM 942 C C . ASN A 1 124 ? -3.822 -2.298 22.095 1.00 92.75 124 ASN A C 1
ATOM 944 O O . ASN A 1 124 ? -3.576 -1.356 22.855 1.00 92.75 124 ASN A O 1
ATOM 948 N N . GLY A 1 125 ? -4.530 -2.139 20.982 1.00 94.19 125 GLY A N 1
ATOM 949 C CA . GLY A 1 125 ? -4.801 -0.834 20.393 1.00 94.19 125 GLY A CA 1
ATOM 950 C C . GLY A 1 125 ? -6.045 -0.818 19.519 1.00 94.19 125 GLY A C 1
ATOM 951 O O . GLY A 1 125 ? -6.743 -1.816 19.365 1.00 94.19 125 GLY A O 1
ATOM 952 N N . GLY A 1 126 ? -6.328 0.355 18.973 1.00 95.69 126 GLY A N 1
ATOM 953 C CA . GLY A 1 126 ? -7.344 0.526 17.949 1.00 95.69 126 GLY A CA 1
ATOM 954 C C . GLY A 1 126 ? -6.983 1.681 17.032 1.00 95.69 126 GLY A C 1
ATOM 955 O O . GLY A 1 126 ? -6.239 2.587 17.418 1.00 95.69 126 GLY A O 1
ATOM 956 N N . VAL A 1 127 ? -7.527 1.669 15.825 1.00 97.00 127 VAL A N 1
ATOM 957 C CA . VAL A 1 127 ? -7.401 2.758 14.863 1.00 97.00 127 VAL A CA 1
ATOM 958 C C . VAL A 1 127 ? -8.736 2.978 14.174 1.00 97.00 127 VAL A C 1
ATOM 960 O O . VAL A 1 127 ? -9.493 2.040 13.945 1.00 97.00 127 VAL A O 1
ATOM 963 N N . TYR A 1 128 ? -9.048 4.231 13.878 1.00 97.62 128 TYR A N 1
ATOM 964 C CA . TYR A 1 128 ? -10.214 4.559 13.075 1.00 97.62 128 TYR A CA 1
ATOM 965 C C . TYR A 1 128 ? -9.976 5.793 12.221 1.00 97.62 128 TYR A C 1
ATOM 967 O O . TYR A 1 128 ? -9.106 6.625 12.509 1.00 97.62 128 TYR A O 1
ATOM 975 N N . ILE A 1 129 ? -10.780 5.904 11.174 1.00 97.19 129 ILE A N 1
ATOM 976 C CA . ILE A 1 129 ? -10.858 7.071 10.309 1.00 97.19 129 ILE A CA 1
ATOM 977 C C . ILE A 1 129 ? -12.218 7.749 10.475 1.00 97.19 129 ILE A C 1
ATOM 979 O O . ILE A 1 129 ? -13.240 7.100 10.679 1.00 97.19 129 ILE A O 1
ATOM 983 N N . SER A 1 130 ? -12.233 9.075 10.429 1.00 96.19 130 SER A N 1
ATOM 984 C CA . SER A 1 130 ? -13.440 9.902 10.580 1.00 96.19 130 SER A CA 1
ATOM 985 C C . SER A 1 130 ? -13.330 11.170 9.735 1.00 96.19 130 SER A C 1
ATOM 987 O O . SER A 1 130 ? -12.266 11.481 9.200 1.00 96.19 130 SER A O 1
ATOM 989 N N . VAL A 1 131 ? -14.401 11.960 9.637 1.00 94.88 131 VAL A N 1
ATOM 990 C CA . VAL A 1 131 ? -14.350 13.306 9.017 1.00 94.88 131 VAL A CA 1
ATOM 991 C C . VAL A 1 131 ? -14.114 14.438 10.030 1.00 94.88 131 VAL A C 1
ATOM 993 O O . VAL A 1 131 ? -14.040 15.614 9.670 1.00 94.88 131 VAL A O 1
ATOM 996 N N . THR A 1 132 ? -13.938 14.112 11.313 1.00 93.88 132 THR A N 1
ATOM 997 C CA . THR A 1 132 ? -13.770 15.082 12.406 1.00 93.88 132 THR A CA 1
ATOM 998 C C . THR A 1 132 ? -12.655 14.685 13.360 1.00 93.88 132 THR A C 1
ATOM 1000 O O . THR A 1 132 ? -12.374 13.517 13.548 1.00 93.88 132 THR A O 1
ATOM 1003 N N . LYS A 1 133 ? -12.026 15.672 14.007 1.00 94.31 133 LYS A N 1
ATOM 1004 C CA . LYS A 1 133 ? -10.981 15.439 15.021 1.00 94.31 133 LYS A CA 1
ATOM 1005 C C . LYS A 1 133 ? -11.549 15.009 16.374 1.00 94.31 133 LYS A C 1
ATOM 1007 O O . LYS A 1 133 ? -10.782 14.758 17.303 1.00 94.31 133 LYS A O 1
ATOM 1012 N N . THR A 1 134 ? -12.869 15.040 16.532 1.00 94.69 134 THR A N 1
ATOM 1013 C CA . THR A 1 134 ? -13.533 14.705 17.790 1.00 94.69 134 THR A CA 1
ATOM 1014 C C . THR A 1 134 ? -13.666 13.196 17.913 1.00 94.69 134 THR A C 1
ATOM 1016 O O . THR A 1 134 ? -14.140 12.536 16.992 1.00 94.69 134 THR A O 1
ATOM 1019 N N . LYS A 1 135 ? -13.269 12.666 19.072 1.00 94.12 135 LYS A N 1
ATOM 1020 C CA . LYS A 1 135 ? -13.334 11.239 19.381 1.00 94.12 135 LYS A CA 1
ATOM 1021 C C . LYS A 1 135 ? -14.715 10.643 19.081 1.00 94.12 135 LYS A C 1
ATOM 1023 O O . LYS A 1 135 ? -15.706 11.171 19.577 1.00 94.12 135 LYS A O 1
ATOM 1028 N N . ASP A 1 136 ? -14.743 9.514 18.369 1.00 92.56 136 ASP A N 1
ATOM 1029 C CA . ASP A 1 136 ? -15.936 8.687 18.110 1.00 92.56 136 ASP A CA 1
ATOM 1030 C C . ASP A 1 136 ? -17.114 9.409 17.411 1.00 92.56 136 ASP A C 1
ATOM 1032 O O . ASP A 1 136 ? -18.252 8.952 17.490 1.00 92.56 136 ASP A O 1
ATOM 1036 N N . ILE A 1 137 ? -16.860 10.521 16.713 1.00 94.38 137 ILE A N 1
ATOM 1037 C CA . ILE A 1 137 ? -17.870 11.251 15.929 1.00 94.38 137 ILE A CA 1
ATOM 1038 C C . ILE A 1 137 ? -17.585 11.073 14.436 1.00 94.38 137 ILE A C 1
ATOM 1040 O O . ILE A 1 137 ? -16.423 11.085 14.035 1.00 94.38 137 ILE A O 1
ATOM 1044 N N . ASP A 1 138 ? -18.648 10.918 13.638 1.00 94.12 138 ASP A N 1
ATOM 1045 C CA . ASP A 1 138 ? -18.617 10.768 12.174 1.00 94.12 138 ASP A CA 1
ATOM 1046 C C . ASP A 1 138 ? -17.511 9.806 11.694 1.00 94.12 138 ASP A C 1
ATOM 1048 O O . ASP A 1 138 ? -16.673 10.144 10.850 1.00 94.12 138 ASP A O 1
ATOM 1052 N N . VAL A 1 139 ? -17.472 8.629 12.327 1.00 96.19 139 VAL A N 1
ATOM 1053 C CA . VAL A 1 139 ? -16.549 7.534 12.008 1.00 96.19 139 VAL A CA 1
ATOM 1054 C C . VAL A 1 139 ? -16.917 6.962 10.641 1.00 96.19 139 VAL A C 1
ATOM 1056 O O . VAL A 1 139 ? -18.094 6.747 10.366 1.00 96.19 139 VAL A O 1
ATOM 1059 N N . ILE A 1 140 ? -15.900 6.757 9.806 1.00 95.44 140 ILE A N 1
ATOM 1060 C CA . ILE A 1 140 ? -16.006 6.109 8.495 1.00 95.44 140 ILE A CA 1
ATOM 1061 C C . ILE A 1 140 ? -15.792 4.602 8.653 1.00 95.44 140 ILE A C 1
ATOM 1063 O O . ILE A 1 140 ? -16.591 3.830 8.151 1.00 95.44 140 ILE A O 1
ATOM 1067 N N . ASP A 1 141 ? -14.723 4.212 9.349 1.00 97.88 141 ASP A N 1
ATOM 1068 C CA . ASP A 1 141 ? -14.386 2.817 9.655 1.00 97.88 141 ASP A CA 1
ATOM 1069 C C . ASP A 1 141 ? -13.457 2.780 10.881 1.00 97.88 141 ASP A C 1
ATOM 1071 O O . ASP A 1 141 ? -12.700 3.735 11.131 1.00 97.88 141 ASP A O 1
ATOM 1075 N N . LYS A 1 142 ? -13.528 1.707 11.669 1.00 97.62 142 LYS A N 1
ATOM 1076 C CA . LYS A 1 142 ? -12.835 1.516 12.939 1.00 97.62 142 LYS A CA 1
ATOM 1077 C C . LYS A 1 142 ? -12.495 0.051 13.193 1.00 97.62 142 LYS A C 1
ATOM 1079 O O . LYS A 1 142 ? -13.362 -0.793 13.373 1.00 97.62 142 LYS A O 1
ATOM 1084 N N . VAL A 1 143 ? -11.219 -0.202 13.474 1.00 98.06 143 VAL A N 1
ATOM 1085 C CA . VAL A 1 143 ? -10.742 -1.500 13.959 1.00 98.06 143 VAL A CA 1
ATOM 1086 C C . VAL A 1 143 ? -10.121 -1.399 15.350 1.00 98.06 143 VAL A C 1
ATOM 1088 O O . VAL A 1 143 ? -9.246 -0.572 15.609 1.00 98.06 143 VAL A O 1
ATOM 1091 N N . GLY A 1 144 ? -10.557 -2.269 16.262 1.00 97.62 144 GLY A N 1
ATOM 1092 C CA . GLY A 1 144 ? -9.928 -2.472 17.567 1.00 97.62 144 GLY A CA 1
ATOM 1093 C C . GLY A 1 144 ? -9.502 -3.920 17.782 1.00 97.62 144 GLY A C 1
ATOM 1094 O O . GLY A 1 144 ? -10.206 -4.855 17.394 1.00 97.62 144 GLY A O 1
ATOM 1095 N N . TRP A 1 145 ? -8.361 -4.109 18.442 1.00 96.44 145 TRP A N 1
ATOM 1096 C CA . TRP A 1 145 ? -7.783 -5.422 18.727 1.00 96.44 145 TRP A CA 1
ATOM 1097 C C . TRP A 1 145 ? -7.393 -5.588 20.199 1.00 96.44 145 TRP A C 1
ATOM 1099 O O . TRP A 1 145 ? -7.379 -4.638 20.982 1.00 96.44 145 TRP A O 1
ATOM 1109 N N . GLY A 1 146 ? -7.111 -6.827 20.597 1.00 95.06 146 GLY A N 1
ATOM 1110 C CA . GLY A 1 146 ? -6.877 -7.212 21.981 1.00 95.06 146 GLY A CA 1
ATOM 1111 C C . GLY A 1 146 ? -8.099 -6.963 22.868 1.00 95.06 146 GLY A C 1
ATOM 1112 O O . GLY A 1 146 ? -9.199 -7.457 22.619 1.00 95.06 146 GLY A O 1
ATOM 1113 N N . THR A 1 147 ? -7.892 -6.206 23.942 1.00 95.75 147 THR A N 1
ATOM 1114 C CA . THR A 1 147 ? -8.891 -5.883 24.969 1.00 95.75 147 THR A CA 1
ATOM 1115 C C . THR A 1 147 ? -9.304 -4.412 24.924 1.00 95.75 147 THR A C 1
ATOM 1117 O O . THR A 1 147 ? -9.496 -3.802 25.981 1.00 95.75 147 THR A O 1
ATOM 1120 N N . GLN A 1 148 ? -9.387 -3.809 23.732 1.00 95.25 148 GLN A N 1
ATOM 1121 C CA . GLN A 1 148 ? -9.881 -2.436 23.588 1.00 95.25 148 GLN A CA 1
ATOM 1122 C C . GLN A 1 148 ? -11.196 -2.230 24.358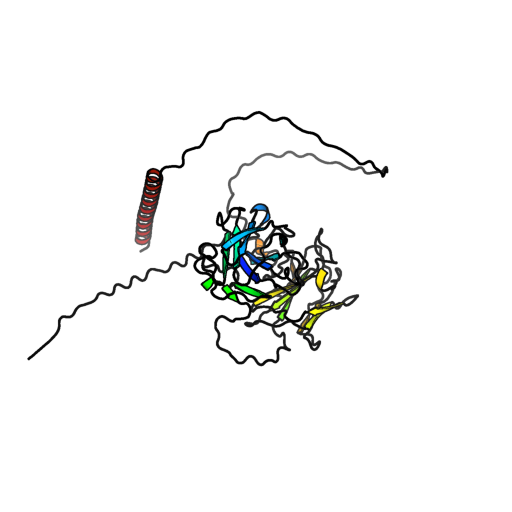 1.00 95.25 148 GLN A C 1
ATOM 1124 O O . GLN A 1 148 ? -12.081 -3.087 24.293 1.00 95.25 148 GLN A O 1
ATOM 1129 N N . PRO A 1 149 ? -11.350 -1.111 25.089 1.00 94.62 149 PRO A N 1
ATOM 1130 C CA . PRO A 1 149 ? -12.597 -0.799 25.770 1.00 94.62 149 PRO A CA 1
ATOM 1131 C C . PRO A 1 149 ? -13.704 -0.437 24.774 1.00 94.62 149 PRO A C 1
ATOM 1133 O O . PRO A 1 149 ? -13.450 -0.141 23.604 1.00 94.62 149 PRO A O 1
ATOM 1136 N N . GLU A 1 150 ? -14.941 -0.410 25.270 1.00 92.81 150 GLU A N 1
ATOM 1137 C CA . GLU A 1 150 ? -16.126 -0.053 24.489 1.00 92.81 150 GLU A CA 1
ATOM 1138 C C . GLU A 1 150 ? -15.943 1.266 23.713 1.00 92.81 150 GLU A C 1
ATOM 1140 O O . GLU A 1 150 ? -15.316 2.232 24.173 1.00 92.81 150 GLU A O 1
ATOM 1145 N N . GLY A 1 151 ? -16.454 1.269 22.481 1.00 90.88 151 GLY A N 1
ATOM 1146 C CA . GLY A 1 151 ? -16.265 2.339 21.504 1.00 90.88 151 GLY A CA 1
ATOM 1147 C C . GLY A 1 151 ? -14.935 2.281 20.745 1.00 90.88 151 GLY A C 1
ATOM 1148 O O . GLY A 1 151 ? -14.779 3.022 19.778 1.00 90.88 151 GLY A O 1
ATOM 1149 N N . GLY A 1 152 ? -13.981 1.430 21.146 1.00 94.38 152 GLY A N 1
ATOM 1150 C CA . GLY A 1 152 ? -12.679 1.258 20.486 1.00 94.38 152 GLY A CA 1
ATOM 1151 C C . GLY A 1 152 ? -12.651 0.267 19.318 1.00 94.38 152 GLY A C 1
ATOM 1152 O O . GLY A 1 152 ? -11.591 0.078 18.739 1.00 94.38 152 GLY A O 1
ATOM 1153 N N . PHE A 1 153 ? -13.782 -0.353 18.994 1.00 97.25 153 PHE A N 1
ATOM 1154 C CA . PHE A 1 153 ? -13.954 -1.366 17.951 1.00 97.25 153 PHE A CA 1
ATOM 1155 C C . PHE A 1 153 ? -15.381 -1.289 17.394 1.00 97.25 153 PHE A C 1
ATOM 1157 O O . PHE A 1 153 ? -16.266 -0.712 18.036 1.00 97.25 153 PHE A O 1
ATOM 1164 N N . GLU A 1 154 ? -15.608 -1.914 16.247 1.00 96.81 154 GLU A N 1
ATOM 1165 C CA . GLU A 1 154 ? -16.938 -2.186 15.697 1.00 96.81 154 GLU A CA 1
ATOM 1166 C C . GLU A 1 154 ? -17.365 -3.603 16.066 1.00 96.81 154 GLU A C 1
ATOM 1168 O O . GLU A 1 154 ? -16.564 -4.539 16.005 1.00 96.81 154 GLU A O 1
ATOM 1173 N N . GLY A 1 155 ? -18.614 -3.759 16.510 1.00 96.50 155 GLY A N 1
ATOM 1174 C CA . GLY A 1 155 ? -19.175 -5.041 16.939 1.00 96.50 155 GLY A CA 1
ATOM 1175 C C . GLY A 1 155 ? -18.430 -5.653 18.128 1.00 96.50 155 GLY A C 1
ATOM 1176 O O . GLY A 1 155 ? -18.821 -5.470 19.279 1.00 96.50 155 GLY A O 1
ATOM 1177 N N . ALA A 1 156 ? -17.359 -6.397 17.856 1.00 96.12 156 ALA A N 1
ATOM 1178 C CA . ALA A 1 156 ? -16.448 -6.956 18.846 1.00 96.12 156 ALA A CA 1
ATOM 1179 C C . ALA A 1 156 ? -14.989 -6.784 18.390 1.00 96.12 156 ALA A C 1
ATOM 1181 O O . ALA A 1 156 ? -14.717 -6.917 17.197 1.00 96.12 156 ALA A O 1
ATOM 1182 N N . PRO A 1 157 ? -14.027 -6.593 19.315 1.00 96.19 157 PRO A N 1
ATOM 1183 C CA . PRO A 1 157 ? -12.629 -6.453 18.936 1.00 96.19 157 PRO A CA 1
ATOM 1184 C C . PRO A 1 157 ? -12.081 -7.777 18.401 1.00 96.19 157 PRO A C 1
ATOM 1186 O O . PRO A 1 157 ? -12.503 -8.864 18.831 1.00 96.19 157 PRO A O 1
ATOM 1189 N N . TYR A 1 158 ? -11.079 -7.682 17.530 1.00 94.25 158 TYR A N 1
ATOM 1190 C CA . TYR A 1 158 ? -10.218 -8.814 17.212 1.00 94.25 158 TYR A CA 1
ATOM 1191 C C . TYR A 1 158 ? -9.476 -9.249 18.489 1.00 94.25 158 TYR A C 1
ATOM 1193 O O . TYR A 1 158 ? -8.741 -8.472 19.084 1.00 94.25 158 TYR A O 1
ATOM 1201 N N . ALA A 1 159 ? -9.740 -10.461 18.985 1.00 81.50 159 ALA A N 1
ATOM 1202 C CA . ALA A 1 159 ? -9.452 -10.821 20.382 1.00 81.50 159 ALA A CA 1
ATOM 1203 C C . ALA A 1 159 ? -7.987 -11.157 20.741 1.00 81.50 159 ALA A C 1
ATOM 1205 O O . ALA A 1 159 ? -7.662 -11.117 21.930 1.00 81.50 159 ALA A O 1
ATOM 1206 N N . PRO A 1 160 ? -7.086 -11.473 19.798 1.00 88.69 160 PRO A N 1
ATOM 1207 C CA . PRO A 1 160 ? -5.653 -11.441 20.073 1.00 88.69 160 PRO A CA 1
ATOM 1208 C C . PRO A 1 160 ? -5.109 -10.009 20.149 1.00 88.69 160 PRO A C 1
ATOM 1210 O O . PRO A 1 160 ? -5.528 -9.126 19.402 1.00 88.69 160 PRO A O 1
ATOM 1213 N N . THR A 1 161 ? -4.124 -9.783 21.021 1.00 90.06 161 THR A N 1
ATOM 1214 C CA . THR A 1 161 ? -3.185 -8.665 20.840 1.00 90.06 161 THR A CA 1
ATOM 1215 C C . THR A 1 161 ? -2.358 -8.915 19.585 1.00 90.06 161 THR A C 1
ATOM 1217 O O . THR A 1 161 ? -2.029 -10.066 19.295 1.00 90.06 161 THR A O 1
ATOM 1220 N N . VAL A 1 162 ? -1.974 -7.861 18.875 1.00 89.25 162 VAL A N 1
ATOM 1221 C CA . VAL A 1 162 ? -1.144 -7.977 17.672 1.00 89.25 162 VAL A CA 1
ATOM 1222 C C . VAL A 1 162 ? 0.321 -7.914 18.094 1.00 89.25 162 VAL A C 1
ATOM 1224 O O . VAL A 1 162 ? 0.727 -6.927 18.706 1.00 89.25 162 VAL A O 1
ATOM 1227 N N . PRO A 1 163 ? 1.136 -8.951 17.847 1.00 84.38 163 PRO A N 1
ATOM 1228 C CA . PRO A 1 163 ? 2.547 -8.890 18.187 1.00 84.38 163 PRO A CA 1
ATOM 1229 C C . PRO A 1 163 ? 3.252 -7.771 17.424 1.00 84.38 163 PRO A C 1
ATOM 1231 O O . PRO A 1 163 ? 2.947 -7.490 16.270 1.00 84.38 163 PRO A O 1
ATOM 1234 N N . VAL A 1 164 ? 4.241 -7.169 18.070 1.00 79.06 164 VAL A N 1
ATOM 1235 C CA . VAL A 1 164 ? 5.131 -6.177 17.466 1.00 79.06 164 VAL A CA 1
ATOM 1236 C C . VAL A 1 164 ? 5.647 -6.633 16.092 1.00 79.06 164 VAL A C 1
ATOM 1238 O O . VAL A 1 164 ? 6.208 -7.723 15.980 1.00 79.06 164 VAL A O 1
ATOM 1241 N N . GLY A 1 165 ? 5.505 -5.771 15.081 1.00 74.62 165 GLY A N 1
ATOM 1242 C CA . GLY A 1 165 ? 5.953 -6.026 13.710 1.00 74.62 165 GLY A CA 1
ATOM 1243 C C . GLY A 1 165 ? 5.042 -6.954 12.906 1.00 74.62 165 GLY A C 1
ATOM 1244 O O . GLY A 1 165 ? 5.356 -7.233 11.757 1.00 74.62 165 GLY A O 1
ATOM 1245 N N . GLN A 1 166 ? 3.937 -7.433 13.483 1.00 82.56 166 GLN A N 1
ATOM 1246 C CA . GLN A 1 166 ? 2.895 -8.139 12.742 1.00 82.56 166 GLN A CA 1
ATOM 1247 C C . GLN A 1 166 ? 1.757 -7.191 12.385 1.00 82.56 166 GLN A C 1
ATOM 1249 O O . GLN A 1 166 ? 1.565 -6.146 13.020 1.00 82.56 166 GLN A O 1
ATOM 1254 N N . SER A 1 167 ? 0.980 -7.593 11.388 1.00 88.50 167 SER A N 1
ATOM 1255 C CA . SER A 1 167 ? -0.241 -6.916 10.995 1.00 88.50 167 SER A CA 1
ATOM 1256 C C . SER A 1 167 ? -1.484 -7.733 11.321 1.00 88.50 167 SER A C 1
ATOM 1258 O O . SER A 1 167 ? -1.459 -8.965 11.405 1.00 88.50 167 SER A O 1
ATOM 1260 N N . ILE A 1 168 ? -2.585 -7.017 11.529 1.00 92.50 168 ILE A N 1
ATOM 1261 C CA . ILE A 1 168 ? -3.925 -7.559 11.324 1.00 92.50 168 ILE A CA 1
ATOM 1262 C C . ILE A 1 168 ? -4.423 -7.118 9.958 1.00 92.50 168 ILE A C 1
ATOM 1264 O O . ILE A 1 168 ? -4.268 -5.954 9.599 1.00 92.50 168 ILE A O 1
ATOM 1268 N N . ILE A 1 169 ? -5.040 -8.038 9.231 1.00 90.88 169 ILE A N 1
ATOM 1269 C CA . ILE A 1 169 ? -5.548 -7.843 7.875 1.00 90.88 169 ILE A CA 1
ATOM 1270 C C . ILE A 1 169 ? -7.014 -8.271 7.812 1.00 90.88 169 ILE A C 1
ATOM 1272 O O . ILE A 1 169 ? -7.420 -9.206 8.518 1.00 90.88 169 ILE A O 1
ATOM 1276 N N . ARG A 1 170 ? -7.820 -7.590 6.991 1.00 90.81 170 ARG A N 1
ATOM 1277 C CA . ARG A 1 170 ? -9.162 -8.061 6.646 1.00 90.81 170 ARG A CA 1
ATOM 1278 C C . ARG A 1 170 ? -9.043 -9.423 5.951 1.00 90.81 170 ARG A C 1
ATOM 1280 O O . ARG A 1 170 ? -8.210 -9.623 5.079 1.00 90.81 170 ARG A O 1
ATOM 1287 N N . LYS A 1 171 ? -9.885 -10.385 6.330 1.00 84.44 171 LYS A N 1
ATOM 1288 C CA . LYS A 1 171 ? -9.908 -11.745 5.753 1.00 84.44 171 LYS A CA 1
ATOM 1289 C C . LYS A 1 171 ? -10.277 -11.742 4.272 1.00 84.44 171 LYS A C 1
ATOM 1291 O O . LYS A 1 171 ? -9.995 -12.695 3.555 1.00 84.44 171 LYS A O 1
ATOM 1296 N N . THR A 1 172 ? -10.989 -10.713 3.836 1.00 81.69 172 THR A N 1
ATOM 1297 C CA . THR A 1 172 ? -11.316 -10.465 2.438 1.00 81.69 172 THR A CA 1
ATOM 1298 C C . THR A 1 172 ? -11.300 -8.961 2.237 1.00 81.69 172 THR A C 1
ATOM 1300 O O . THR A 1 172 ? -11.972 -8.246 2.985 1.00 81.69 172 THR A O 1
ATOM 1303 N N . ASP A 1 173 ? -10.531 -8.496 1.254 1.00 80.88 173 ASP A N 1
ATOM 1304 C CA . ASP A 1 173 ? -10.337 -7.068 1.022 1.00 80.88 173 ASP A CA 1
ATOM 1305 C C . ASP A 1 173 ? -11.670 -6.349 0.838 1.00 80.88 173 ASP A C 1
ATOM 1307 O O . ASP A 1 173 ? -12.562 -6.801 0.114 1.00 80.88 173 ASP A O 1
ATOM 1311 N N . GLY A 1 174 ? -11.826 -5.235 1.550 1.00 82.19 174 GLY A N 1
ATOM 1312 C CA . GLY A 1 174 ? -13.030 -4.415 1.465 1.00 82.19 174 GLY A CA 1
ATOM 1313 C C . GLY A 1 174 ? -14.290 -4.982 2.111 1.00 82.19 174 GLY A C 1
ATOM 1314 O O . GLY A 1 174 ? -15.287 -4.268 2.168 1.00 82.19 174 GLY A O 1
ATOM 1315 N N . VAL A 1 175 ? -14.285 -6.226 2.600 1.00 86.00 175 VAL A N 1
ATOM 1316 C CA . VAL A 1 175 ? -15.455 -6.798 3.275 1.00 86.00 175 VAL A CA 1
ATOM 1317 C C . VAL A 1 175 ? -15.506 -6.296 4.712 1.00 86.00 175 VAL A C 1
ATOM 1319 O O . VAL A 1 175 ? -14.605 -6.547 5.518 1.00 86.00 175 VAL A O 1
ATOM 1322 N N . ASP A 1 176 ? -16.593 -5.600 5.026 1.00 92.75 176 ASP A N 1
ATOM 1323 C CA . ASP A 1 176 ? -16.832 -4.994 6.326 1.00 92.75 176 ASP A CA 1
ATOM 1324 C C . ASP A 1 176 ? -18.197 -5.404 6.874 1.00 92.75 176 ASP A C 1
ATOM 1326 O O . ASP A 1 176 ? -19.233 -5.121 6.268 1.00 92.75 176 ASP A O 1
ATOM 1330 N N . THR A 1 177 ? -18.209 -6.139 7.989 1.00 94.31 177 THR A N 1
ATOM 1331 C CA . THR A 1 177 ? -19.452 -6.605 8.627 1.00 94.31 177 THR A CA 1
ATOM 1332 C C . THR A 1 177 ? -19.822 -5.777 9.853 1.00 94.31 177 THR A C 1
ATOM 1334 O O . THR A 1 177 ? -20.666 -6.207 10.648 1.00 94.31 177 THR A O 1
ATOM 1337 N N . ASP A 1 178 ? -19.176 -4.617 10.020 1.00 94.62 178 ASP A N 1
ATOM 1338 C CA . ASP A 1 178 ? -19.205 -3.794 11.230 1.00 94.62 178 ASP A CA 1
ATOM 1339 C C . ASP A 1 178 ? -18.825 -4.618 12.481 1.00 94.62 178 ASP A C 1
ATOM 1341 O O . ASP A 1 178 ? -19.354 -4.419 13.585 1.00 94.62 178 ASP A O 1
ATOM 1345 N N . ASN A 1 179 ? -17.955 -5.627 12.322 1.00 96.38 179 ASN A N 1
ATOM 1346 C CA . ASN A 1 179 ? -17.549 -6.513 13.407 1.00 96.38 179 ASN A CA 1
ATOM 1347 C C . ASN A 1 179 ? -16.109 -6.997 13.235 1.00 96.38 179 ASN A C 1
ATOM 1349 O O . ASN A 1 179 ? -15.838 -8.027 12.614 1.00 96.38 179 ASN A O 1
ATOM 1353 N N . ASN A 1 180 ? -15.176 -6.328 13.915 1.00 96.56 180 ASN A N 1
ATOM 1354 C CA . ASN A 1 180 ? -13.746 -6.560 13.701 1.00 96.56 180 ASN A CA 1
ATOM 1355 C C . ASN A 1 180 ? -13.292 -8.005 13.993 1.00 96.56 180 ASN A C 1
ATOM 1357 O O . ASN A 1 180 ? -12.327 -8.486 13.404 1.00 96.56 180 ASN A O 1
ATOM 1361 N N . ARG A 1 181 ? -13.985 -8.739 14.873 1.00 95.38 181 ARG A N 1
ATOM 1362 C CA . ARG A 1 181 ? -13.720 -10.170 15.117 1.00 95.38 181 ARG A CA 1
ATOM 1363 C C . ARG A 1 181 ? -14.025 -11.046 13.899 1.00 95.38 181 ARG A C 1
ATOM 1365 O O . ARG A 1 181 ? -13.366 -12.069 13.692 1.00 95.38 181 ARG A O 1
ATOM 1372 N N . ASN A 1 182 ? -15.059 -10.694 13.147 1.00 92.56 182 ASN A N 1
ATOM 1373 C CA . ASN A 1 182 ? -15.450 -11.421 11.947 1.00 92.56 182 ASN A CA 1
ATOM 1374 C C . ASN A 1 182 ? -14.547 -11.057 10.776 1.00 92.56 182 ASN A C 1
ATOM 1376 O O . ASN A 1 182 ? -14.212 -11.947 9.995 1.00 92.56 182 ASN A O 1
ATOM 1380 N N . ASP A 1 183 ? -14.108 -9.803 10.726 1.00 92.31 183 ASP A N 1
ATOM 1381 C CA . ASP A 1 183 ? -13.474 -9.238 9.542 1.00 92.31 183 ASP A CA 1
ATOM 1382 C C . ASP A 1 183 ? -11.955 -9.405 9.544 1.00 92.31 183 ASP A C 1
ATOM 1384 O O . ASP A 1 183 ? -11.391 -9.577 8.475 1.00 92.31 183 ASP A O 1
ATOM 1388 N N . PHE A 1 184 ? -11.285 -9.440 10.704 1.00 94.00 184 PHE A N 1
ATOM 1389 C CA . PHE A 1 184 ? -9.816 -9.432 10.774 1.00 94.00 184 PHE A CA 1
ATOM 1390 C C . PHE A 1 184 ? -9.185 -10.761 11.219 1.00 94.00 184 PHE A C 1
ATOM 1392 O O . PHE A 1 184 ? -9.770 -11.549 11.972 1.00 94.00 184 PHE A O 1
ATOM 1399 N N . THR A 1 185 ? -7.947 -10.980 10.775 1.00 90.62 185 THR A N 1
ATOM 1400 C CA . THR A 1 185 ? -7.014 -12.018 11.240 1.00 90.62 185 THR A CA 1
ATOM 1401 C C . THR A 1 185 ? -5.598 -11.444 11.358 1.00 90.62 185 THR A C 1
ATOM 1403 O O . THR A 1 185 ? -5.325 -10.379 10.816 1.00 90.62 185 THR A O 1
ATOM 1406 N N . ILE A 1 186 ? -4.688 -12.120 12.062 1.00 86.69 186 ILE A N 1
ATOM 1407 C CA . ILE A 1 186 ? -3.252 -11.798 12.008 1.00 86.69 186 ILE A CA 1
ATOM 1408 C C . ILE A 1 186 ? -2.680 -12.306 10.678 1.00 86.69 186 ILE A C 1
ATOM 1410 O O . ILE A 1 186 ? -2.949 -13.446 10.294 1.00 86.69 186 ILE A O 1
ATOM 1414 N N . SER A 1 187 ? -1.862 -11.488 10.011 1.00 74.88 187 SER A N 1
ATOM 1415 C CA . SER A 1 187 ? -1.124 -11.873 8.798 1.00 74.88 187 SER A CA 1
ATOM 1416 C C . SER A 1 187 ? -0.353 -13.189 9.016 1.00 74.88 187 SER A C 1
ATOM 1418 O O . SER A 1 187 ? 0.388 -13.362 9.991 1.00 74.88 187 SER A O 1
ATOM 1420 N N . GLY A 1 188 ? -0.564 -14.164 8.126 1.00 60.56 188 GLY A N 1
ATOM 1421 C CA . GLY A 1 188 ? 0.019 -15.507 8.219 1.00 60.56 188 GLY A CA 1
ATOM 1422 C C . GLY A 1 188 ? -0.638 -16.518 9.156 1.00 60.56 188 GLY A C 1
ATOM 1423 O O . GLY A 1 188 ? -0.133 -17.637 9.264 1.00 60.56 188 GLY A O 1
ATOM 1424 N N . GLN A 1 189 ? -1.724 -16.169 9.849 1.00 54.09 189 GLN A N 1
ATOM 1425 C CA . GLN A 1 189 ? -2.613 -17.149 10.474 1.00 54.09 189 GLN A CA 1
ATOM 1426 C C . GLN A 1 189 ? -3.770 -17.411 9.509 1.00 54.09 189 GLN A C 1
ATOM 1428 O O . GLN A 1 189 ? -4.756 -16.672 9.499 1.00 54.09 189 GLN A O 1
ATOM 1433 N N . ASP A 1 190 ? -3.630 -18.458 8.693 1.00 42.28 190 ASP A N 1
ATOM 1434 C CA . ASP A 1 190 ? -4.713 -18.948 7.844 1.00 42.28 190 ASP A CA 1
ATOM 1435 C C . ASP A 1 190 ? -5.960 -19.241 8.694 1.00 42.28 190 ASP A C 1
ATOM 1437 O O . ASP A 1 190 ? -5.931 -20.025 9.651 1.00 42.28 190 ASP A O 1
ATOM 1441 N N . THR A 1 191 ? -7.072 -18.602 8.340 1.00 40.78 191 THR A N 1
ATOM 1442 C CA . THR A 1 191 ? -8.391 -18.911 8.880 1.00 40.78 191 THR A CA 1
ATOM 1443 C C . THR A 1 191 ? -9.045 -20.014 8.057 1.00 40.78 191 THR A C 1
ATOM 1445 O O . THR A 1 191 ? -10.089 -19.805 7.447 1.00 40.78 191 THR A O 1
ATOM 1448 N N . GLY A 1 192 ? -8.478 -21.215 8.124 1.00 34.38 192 GLY A N 1
ATOM 1449 C CA . GLY A 1 192 ? -9.226 -22.446 7.900 1.00 34.38 192 GLY A CA 1
ATOM 1450 C C . GLY A 1 192 ? -9.061 -23.114 6.539 1.00 34.38 192 GLY A C 1
ATOM 1451 O O . GLY A 1 192 ? -10.024 -23.239 5.790 1.00 34.38 192 GLY A O 1
ATOM 1452 N N . GLY A 1 193 ? -7.926 -23.775 6.350 1.00 29.94 193 GLY A N 1
ATOM 1453 C CA . GLY A 1 193 ? -7.846 -25.072 5.687 1.00 29.94 193 GLY A CA 1
ATOM 1454 C C . GLY A 1 193 ? -6.792 -25.910 6.394 1.00 29.94 193 GLY A C 1
ATOM 1455 O O . GLY A 1 193 ? -5.620 -25.568 6.379 1.00 29.94 193 GLY A O 1
ATOM 1456 N N . GLY A 1 194 ? -7.195 -26.985 7.073 1.00 35.94 194 GLY A N 1
ATOM 1457 C CA . GLY A 1 194 ? -6.247 -27.895 7.706 1.00 35.94 194 GLY A CA 1
ATOM 1458 C C . GLY A 1 194 ? -5.363 -28.565 6.661 1.00 35.94 194 GLY A C 1
ATOM 1459 O O . GLY A 1 194 ? -5.743 -29.603 6.132 1.00 35.94 194 GLY A O 1
ATOM 1460 N N . ASP A 1 195 ? -4.190 -27.998 6.418 1.00 31.06 195 ASP A N 1
ATOM 1461 C CA . ASP A 1 195 ? -3.053 -28.711 5.863 1.00 31.06 195 ASP A CA 1
ATOM 1462 C C . ASP A 1 195 ? -1.795 -28.315 6.642 1.00 31.06 195 ASP A C 1
ATOM 1464 O O . ASP A 1 195 ? -1.230 -27.234 6.494 1.00 31.06 195 ASP A O 1
ATOM 1468 N N . THR A 1 196 ? -1.407 -29.178 7.578 1.00 35.34 196 THR A N 1
ATOM 1469 C CA . THR A 1 196 ? -0.191 -29.028 8.386 1.00 35.34 196 THR A CA 1
ATOM 1470 C C . THR A 1 196 ? 1.021 -29.675 7.721 1.00 35.34 196 THR A C 1
ATOM 1472 O O . THR A 1 196 ? 1.939 -30.087 8.428 1.00 35.34 196 THR A O 1
ATOM 1475 N N . ASP A 1 197 ? 1.048 -29.776 6.394 1.00 35.09 197 ASP A N 1
ATOM 1476 C CA . ASP A 1 197 ? 2.205 -30.283 5.663 1.00 35.09 197 ASP A CA 1
ATOM 1477 C C . ASP A 1 197 ? 2.668 -29.279 4.601 1.00 35.09 197 ASP A C 1
ATOM 1479 O O . ASP A 1 197 ? 2.590 -29.524 3.404 1.00 35.09 197 ASP A O 1
ATOM 1483 N N . VAL A 1 198 ? 3.173 -28.121 5.047 1.00 38.31 198 VAL A N 1
ATOM 1484 C CA . VAL A 1 198 ? 4.041 -27.285 4.204 1.00 38.31 198 VAL A CA 1
ATOM 1485 C C . VAL A 1 198 ? 5.488 -27.667 4.521 1.00 38.31 198 VAL A C 1
ATOM 1487 O O . VAL A 1 198 ? 6.003 -27.292 5.585 1.00 38.31 198 VAL A O 1
ATOM 1490 N N . PRO A 1 199 ? 6.174 -28.417 3.638 1.00 35.00 199 PRO A N 1
ATOM 1491 C CA . PRO A 1 199 ? 7.603 -28.619 3.742 1.00 35.00 199 PRO A CA 1
ATOM 1492 C C . PRO A 1 199 ? 8.310 -27.271 3.791 1.00 35.00 199 PRO A C 1
ATOM 1494 O O . PRO A 1 199 ? 8.079 -26.375 2.983 1.00 35.00 199 PRO A O 1
ATOM 1497 N N . LYS A 1 200 ? 9.215 -27.150 4.755 1.00 37.38 200 LYS A N 1
ATOM 1498 C CA . LYS A 1 200 ? 10.079 -25.996 4.996 1.00 37.38 200 LYS A CA 1
ATOM 1499 C C . LYS A 1 200 ? 11.206 -25.913 3.954 1.00 37.38 200 LYS A C 1
ATOM 1501 O O . LYS A 1 200 ? 12.365 -25.753 4.324 1.00 37.38 200 LYS A O 1
ATOM 1506 N N . ASP A 1 201 ? 10.864 -26.052 2.677 1.00 40.62 201 ASP A N 1
ATOM 1507 C CA . ASP A 1 201 ? 11.712 -25.696 1.539 1.00 40.62 201 ASP A CA 1
ATOM 1508 C C . ASP A 1 201 ? 11.107 -24.466 0.855 1.00 40.62 201 ASP A C 1
ATOM 1510 O O . ASP A 1 201 ? 10.510 -24.505 -0.213 1.00 40.62 201 ASP A O 1
ATOM 1514 N N . ASN A 1 202 ? 11.212 -23.352 1.569 1.00 48.97 202 ASN A N 1
ATOM 1515 C CA . ASN A 1 202 ? 10.726 -22.028 1.200 1.00 48.97 202 ASN A CA 1
ATOM 1516 C C . ASN A 1 202 ? 11.672 -21.338 0.193 1.00 48.97 202 ASN A C 1
ATOM 1518 O O . ASN A 1 202 ? 11.971 -20.153 0.322 1.00 48.97 202 ASN A O 1
ATOM 1522 N N . SER A 1 203 ? 12.277 -22.103 -0.718 1.00 52.41 203 SER A N 1
ATOM 1523 C CA . SER A 1 203 ? 13.169 -21.580 -1.760 1.00 52.41 203 SER A CA 1
ATOM 1524 C C . SER A 1 203 ? 12.410 -21.192 -3.027 1.00 52.41 203 SER A C 1
ATOM 1526 O O . SER A 1 203 ? 12.873 -20.321 -3.760 1.00 52.41 203 SER A O 1
ATOM 1528 N N . SER A 1 204 ? 11.244 -21.798 -3.250 1.00 71.62 204 SER A N 1
ATOM 1529 C CA . SER A 1 204 ? 10.381 -21.505 -4.384 1.00 71.62 204 SER A CA 1
ATOM 1530 C C . SER A 1 204 ? 9.398 -20.384 -4.036 1.00 71.62 204 SER A C 1
ATOM 1532 O O . SER A 1 204 ? 8.627 -20.484 -3.082 1.00 71.62 204 SER A O 1
ATOM 1534 N N . ILE A 1 205 ? 9.445 -19.318 -4.833 1.00 90.38 205 ILE A N 1
ATOM 1535 C CA . ILE A 1 205 ? 8.440 -18.247 -4.876 1.00 90.38 205 ILE A CA 1
ATOM 1536 C C . ILE A 1 205 ? 7.473 -18.474 -6.054 1.00 90.38 205 ILE A C 1
ATOM 1538 O O . ILE A 1 205 ? 6.953 -17.521 -6.630 1.00 90.38 205 ILE A O 1
ATOM 1542 N N . ASP A 1 206 ? 7.260 -19.739 -6.443 1.00 88.44 206 ASP A N 1
ATOM 1543 C CA . ASP A 1 206 ? 6.379 -20.106 -7.554 1.00 88.44 206 ASP A CA 1
ATOM 1544 C C . ASP A 1 206 ? 4.965 -19.550 -7.342 1.00 88.44 206 ASP A C 1
ATOM 1546 O O . ASP A 1 206 ? 4.395 -19.621 -6.252 1.00 88.44 206 ASP A O 1
ATOM 1550 N N . GLY A 1 207 ? 4.382 -19.011 -8.414 1.00 89.69 207 GLY A N 1
ATOM 1551 C CA . GLY A 1 207 ? 3.081 -18.340 -8.372 1.00 89.69 207 GLY A CA 1
ATOM 1552 C C . GLY A 1 207 ? 3.143 -16.872 -7.943 1.00 89.69 207 GLY A C 1
ATOM 1553 O O . GLY A 1 207 ? 2.103 -16.215 -7.937 1.00 89.69 207 GLY A O 1
ATOM 1554 N N . VAL A 1 208 ? 4.336 -16.345 -7.642 1.00 96.25 208 VAL A N 1
ATOM 1555 C CA . VAL A 1 208 ? 4.592 -14.902 -7.616 1.00 96.25 208 VAL A CA 1
ATOM 1556 C C . VAL A 1 208 ? 5.105 -14.456 -8.980 1.00 96.25 208 VAL A C 1
ATOM 1558 O O . VAL A 1 208 ? 6.026 -15.061 -9.525 1.00 96.25 208 VAL A O 1
ATOM 1561 N N . TYR A 1 209 ? 4.524 -13.390 -9.522 1.00 97.31 209 TYR A N 1
ATOM 1562 C CA . TYR A 1 209 ? 4.915 -12.822 -10.813 1.00 97.31 209 TYR A CA 1
ATOM 1563 C C . TYR A 1 209 ? 4.953 -11.296 -10.767 1.00 97.31 209 TYR A C 1
ATOM 1565 O O . TYR A 1 209 ? 4.404 -10.673 -9.856 1.00 97.31 209 TYR A O 1
ATOM 1573 N N . ILE A 1 210 ? 5.611 -10.692 -11.754 1.00 98.62 210 ILE A N 1
ATOM 1574 C CA . ILE A 1 210 ? 5.655 -9.244 -11.941 1.00 98.62 210 ILE A CA 1
ATOM 1575 C C . ILE A 1 210 ? 4.312 -8.809 -12.533 1.00 98.62 210 ILE A C 1
ATOM 1577 O O . ILE A 1 210 ? 3.900 -9.299 -13.581 1.00 98.62 210 ILE A O 1
ATOM 1581 N N . ASN A 1 211 ? 3.608 -7.911 -11.848 1.00 98.31 211 ASN A N 1
ATOM 1582 C CA . ASN A 1 211 ? 2.234 -7.539 -12.178 1.00 98.31 211 ASN A CA 1
ATOM 1583 C C . ASN A 1 211 ? 2.131 -6.214 -12.942 1.00 98.31 211 ASN A C 1
ATOM 1585 O O . ASN A 1 211 ? 1.358 -6.105 -13.893 1.00 98.31 211 ASN A O 1
ATOM 1589 N N . GLU A 1 212 ? 2.889 -5.201 -12.528 1.00 98.25 212 GLU A N 1
ATOM 1590 C CA . GLU A 1 212 ? 2.798 -3.853 -13.087 1.00 98.25 212 GLU A CA 1
ATOM 1591 C C . GLU A 1 212 ? 4.118 -3.093 -12.885 1.00 98.25 212 GLU A C 1
ATOM 1593 O O . GLU A 1 212 ? 4.809 -3.267 -11.879 1.00 98.25 212 GLU A O 1
ATOM 1598 N N . LEU A 1 213 ? 4.488 -2.262 -13.859 1.00 98.50 213 LEU A N 1
ATOM 1599 C CA . LEU A 1 213 ? 5.681 -1.419 -13.847 1.00 98.50 213 LEU A CA 1
ATOM 1600 C C . LEU A 1 213 ? 5.293 0.048 -14.044 1.00 98.50 213 LEU A C 1
ATOM 1602 O O . LEU A 1 213 ? 4.500 0.359 -14.934 1.00 98.50 213 LEU A O 1
ATOM 1606 N N . MET A 1 214 ? 5.938 0.958 -13.314 1.00 97.62 214 MET A N 1
ATOM 1607 C CA . MET A 1 214 ? 5.929 2.404 -13.575 1.00 97.62 214 MET A CA 1
ATOM 1608 C C . MET A 1 214 ? 7.329 2.865 -13.990 1.00 97.62 214 MET A C 1
ATOM 1610 O O . MET A 1 214 ? 8.135 3.147 -13.102 1.00 97.62 214 MET A O 1
ATOM 1614 N N . PRO A 1 215 ? 7.629 2.953 -15.300 1.00 97.25 215 PRO A N 1
ATOM 1615 C CA . PRO A 1 215 ? 8.935 3.419 -15.767 1.00 97.25 215 PRO A CA 1
ATOM 1616 C C . PRO A 1 215 ? 9.097 4.944 -15.789 1.00 97.25 215 PRO A C 1
ATOM 1618 O O . PRO A 1 215 ? 10.180 5.429 -15.525 1.00 97.25 215 PRO A O 1
ATOM 1621 N N . ASP A 1 216 ? 8.039 5.714 -16.080 1.00 96.62 216 ASP A N 1
ATOM 1622 C CA . ASP A 1 216 ? 8.121 7.182 -16.233 1.00 96.62 216 ASP A CA 1
ATOM 1623 C C . ASP A 1 216 ? 7.079 7.867 -15.334 1.00 96.62 216 ASP A C 1
ATOM 1625 O O . ASP A 1 216 ? 5.960 8.131 -15.780 1.00 96.62 216 ASP A O 1
ATOM 1629 N N . PRO A 1 217 ? 7.357 8.115 -14.043 1.00 93.00 217 PRO A N 1
ATOM 1630 C CA . PRO A 1 217 ? 6.409 8.783 -13.157 1.00 93.00 217 PRO A CA 1
ATOM 1631 C C . PRO A 1 217 ? 6.073 10.208 -13.628 1.00 93.00 217 PRO A C 1
ATOM 1633 O O . PRO A 1 217 ? 6.953 11.026 -13.888 1.00 93.00 217 PRO A O 1
ATOM 1636 N N . GLU A 1 218 ? 4.786 10.575 -13.667 1.00 91.12 218 GLU A N 1
ATOM 1637 C CA . GLU A 1 218 ? 4.399 11.940 -14.054 1.00 91.12 218 GLU A CA 1
ATOM 1638 C C . GLU A 1 218 ? 4.829 12.985 -13.005 1.00 91.12 218 GLU A C 1
ATOM 1640 O O . GLU A 1 218 ? 4.629 12.826 -11.796 1.00 91.12 218 GLU A O 1
ATOM 1645 N N . SER A 1 219 ? 5.364 14.116 -13.478 1.00 85.19 219 SER A N 1
ATOM 1646 C CA . SER A 1 219 ? 5.705 15.275 -12.644 1.00 85.19 219 SER A CA 1
ATOM 1647 C C . SER A 1 219 ? 4.551 15.657 -11.695 1.00 85.19 219 SER A C 1
ATOM 1649 O O . SER A 1 219 ? 3.404 15.758 -12.134 1.00 85.19 219 SER A O 1
ATOM 1651 N N . PRO A 1 220 ? 4.812 15.928 -10.400 1.00 89.00 220 PRO A N 1
ATOM 1652 C CA . PRO A 1 220 ? 6.106 16.249 -9.788 1.00 89.00 220 PRO A CA 1
ATOM 1653 C C . PRO A 1 220 ? 6.933 15.045 -9.313 1.00 89.00 220 PRO A C 1
ATOM 1655 O O . PRO A 1 220 ? 7.967 15.269 -8.682 1.00 89.00 220 PRO A O 1
ATOM 1658 N N . LYS A 1 221 ? 6.488 13.812 -9.579 1.00 87.69 221 LYS A N 1
ATOM 1659 C CA . LYS A 1 221 ? 7.240 12.591 -9.261 1.00 87.69 221 LYS A CA 1
ATOM 1660 C C . LYS A 1 221 ? 8.482 12.479 -10.150 1.00 87.69 221 LYS A C 1
ATOM 1662 O O . LYS A 1 221 ? 8.588 13.184 -11.156 1.00 87.69 221 LYS A O 1
ATOM 1667 N N . SER A 1 222 ? 9.449 11.665 -9.732 1.00 87.56 222 SER A N 1
ATOM 1668 C CA . SER A 1 222 ? 10.710 11.501 -10.459 1.00 87.56 222 SER A CA 1
ATOM 1669 C C . SER A 1 222 ? 11.186 10.059 -10.511 1.00 87.56 222 SER A C 1
ATOM 1671 O O . SER A 1 222 ? 11.043 9.327 -9.536 1.00 87.56 222 SER A O 1
ATOM 1673 N N . ASP A 1 223 ? 11.868 9.722 -11.597 1.00 88.75 223 ASP A N 1
ATOM 1674 C CA . ASP A 1 223 ? 12.492 8.427 -11.884 1.00 88.75 223 ASP A CA 1
ATOM 1675 C C . ASP A 1 223 ? 13.322 7.898 -10.698 1.00 88.75 223 ASP A C 1
ATOM 1677 O O . ASP A 1 223 ? 13.229 6.745 -10.287 1.00 88.75 223 ASP A O 1
ATOM 1681 N N . ILE A 1 224 ? 14.063 8.793 -10.036 1.00 83.00 224 ILE A N 1
ATOM 1682 C CA . ILE A 1 224 ? 14.975 8.463 -8.926 1.00 83.00 224 ILE A CA 1
ATOM 1683 C C . ILE A 1 224 ? 14.240 7.925 -7.684 1.00 83.00 224 ILE A C 1
ATOM 1685 O O . ILE A 1 224 ? 14.854 7.245 -6.856 1.00 83.00 224 ILE A O 1
ATOM 1689 N N . THR A 1 225 ? 12.967 8.281 -7.495 1.00 79.50 225 THR A N 1
ATOM 1690 C CA . THR A 1 225 ? 12.235 7.984 -6.254 1.00 79.50 225 THR A CA 1
ATOM 1691 C C . THR A 1 225 ? 10.904 7.275 -6.432 1.00 79.50 225 THR A C 1
ATOM 1693 O O . THR A 1 225 ? 10.474 6.599 -5.494 1.00 79.50 225 THR A O 1
ATOM 1696 N N . ASP A 1 226 ? 10.253 7.454 -7.578 1.00 85.50 226 ASP A N 1
ATOM 1697 C CA . ASP A 1 226 ? 8.837 7.154 -7.777 1.00 85.50 226 ASP A CA 1
ATOM 1698 C C . ASP A 1 226 ? 8.567 6.141 -8.896 1.00 85.50 226 ASP A C 1
ATOM 1700 O O . ASP A 1 226 ? 7.404 5.815 -9.129 1.00 85.50 226 ASP A O 1
ATOM 1704 N N . GLU A 1 227 ? 9.601 5.649 -9.582 1.00 95.12 227 GLU A N 1
ATOM 1705 C CA . GLU A 1 227 ? 9.481 4.427 -10.383 1.00 95.12 227 GLU A CA 1
ATOM 1706 C C . GLU A 1 227 ? 9.194 3.257 -9.459 1.00 95.12 227 GLU A C 1
ATOM 1708 O O . GLU A 1 227 ? 9.619 3.259 -8.298 1.00 95.12 227 GLU A O 1
ATOM 1713 N N . TRP A 1 228 ? 8.496 2.247 -9.961 1.00 95.88 228 TRP A N 1
ATOM 1714 C CA . TRP A 1 228 ? 8.226 1.065 -9.162 1.00 95.88 228 TRP A CA 1
ATOM 1715 C C . TRP A 1 228 ? 7.957 -0.186 -9.986 1.00 95.88 228 TRP A C 1
ATOM 1717 O O . TRP A 1 228 ? 7.572 -0.130 -11.154 1.00 95.88 228 TRP A O 1
ATOM 1727 N N . ILE A 1 229 ? 8.172 -1.316 -9.320 1.00 98.25 229 ILE A N 1
ATOM 1728 C CA . ILE A 1 229 ? 7.897 -2.672 -9.785 1.00 98.25 229 ILE A CA 1
ATOM 1729 C C . ILE A 1 229 ? 6.904 -3.284 -8.803 1.00 98.25 229 ILE A C 1
ATOM 1731 O O . ILE A 1 229 ? 7.151 -3.270 -7.597 1.00 98.25 229 ILE A O 1
ATOM 1735 N N . GLU A 1 230 ? 5.804 -3.829 -9.297 1.00 97.62 230 GLU A N 1
ATOM 1736 C CA . GLU A 1 230 ? 4.832 -4.550 -8.488 1.00 97.62 230 GLU A CA 1
ATOM 1737 C C . GLU A 1 230 ? 4.908 -6.052 -8.734 1.00 97.62 230 GLU A C 1
ATOM 1739 O O . GLU A 1 230 ? 5.004 -6.502 -9.874 1.00 97.62 230 GLU A O 1
ATOM 1744 N N . LEU A 1 231 ? 4.823 -6.823 -7.653 1.00 97.88 231 LEU A N 1
ATOM 1745 C CA . LEU A 1 231 ? 4.654 -8.267 -7.682 1.00 97.88 231 LEU A CA 1
ATOM 1746 C C . LEU A 1 231 ? 3.260 -8.644 -7.182 1.00 97.88 231 LEU A C 1
ATOM 1748 O O . LEU A 1 231 ? 2.725 -8.000 -6.279 1.00 97.88 231 LEU A O 1
ATOM 1752 N N . TYR A 1 232 ? 2.719 -9.736 -7.711 1.00 93.88 232 TYR A N 1
ATOM 1753 C CA . TYR A 1 232 ? 1.466 -10.334 -7.264 1.00 93.88 232 TYR A CA 1
ATOM 1754 C C . TYR A 1 232 ? 1.654 -11.800 -6.901 1.00 93.88 232 TYR A C 1
ATOM 1756 O O . TYR A 1 232 ? 2.370 -12.526 -7.586 1.00 93.88 232 TYR A O 1
ATOM 1764 N N . ASN A 1 233 ? 0.979 -12.238 -5.839 1.00 92.75 233 ASN A N 1
ATOM 1765 C CA . ASN A 1 233 ? 0.927 -13.630 -5.416 1.00 92.75 233 ASN A CA 1
ATOM 1766 C C . ASN A 1 233 ? -0.392 -14.272 -5.843 1.00 92.75 233 ASN A C 1
ATOM 1768 O O . ASN A 1 233 ? -1.416 -14.109 -5.180 1.00 92.75 233 ASN A O 1
ATOM 1772 N N . ASP A 1 234 ? -0.357 -15.081 -6.898 1.00 90.19 234 ASP A N 1
ATOM 1773 C CA . ASP A 1 234 ? -1.532 -15.811 -7.376 1.00 90.19 234 ASP A CA 1
ATOM 1774 C C . ASP A 1 234 ? -1.776 -17.124 -6.618 1.00 90.19 234 ASP A C 1
ATOM 1776 O O . ASP A 1 234 ? -2.724 -17.863 -6.896 1.00 90.19 234 ASP A O 1
ATOM 1780 N N . THR A 1 235 ? -0.962 -17.453 -5.621 1.00 84.38 235 THR A N 1
ATOM 1781 C CA . THR A 1 235 ? -1.181 -18.669 -4.839 1.00 84.38 235 THR A CA 1
ATOM 1782 C C . THR A 1 235 ? -2.303 -18.489 -3.810 1.00 84.38 235 THR A C 1
ATOM 1784 O O . THR A 1 235 ? -2.738 -17.385 -3.478 1.00 84.38 235 THR A O 1
ATOM 1787 N N . GLY A 1 236 ? -2.795 -19.615 -3.286 1.00 73.62 236 GLY A N 1
ATOM 1788 C CA . GLY A 1 236 ? -3.720 -19.647 -2.150 1.00 73.62 236 GLY A CA 1
ATOM 1789 C C . GLY A 1 236 ? -3.017 -19.592 -0.789 1.00 73.62 236 GLY A C 1
ATOM 1790 O O . GLY A 1 236 ? -3.625 -19.941 0.217 1.00 73.62 236 GLY A O 1
ATOM 1791 N N . SER A 1 237 ? -1.728 -19.249 -0.737 1.00 73.19 237 SER A N 1
ATOM 1792 C CA . SER A 1 237 ? -0.922 -19.273 0.488 1.00 73.19 237 SER A CA 1
ATOM 1793 C C . SER A 1 237 ? 0.015 -18.070 0.554 1.00 73.19 237 SER A C 1
ATOM 1795 O O . SER A 1 237 ? 0.352 -17.465 -0.457 1.00 73.19 237 SER A O 1
ATOM 1797 N N . ARG A 1 238 ? 0.423 -17.681 1.762 1.00 76.38 238 ARG A N 1
ATOM 1798 C CA . ARG A 1 238 ? 1.404 -16.608 1.938 1.00 76.38 238 ARG A CA 1
ATOM 1799 C C . ARG A 1 238 ? 2.765 -17.055 1.402 1.00 76.38 238 ARG A C 1
ATOM 1801 O O . ARG A 1 238 ? 3.246 -18.113 1.809 1.00 76.38 238 ARG A O 1
ATOM 1808 N N . VAL A 1 239 ? 3.400 -16.230 0.571 1.00 79.75 239 VAL A N 1
ATOM 1809 C CA . VAL A 1 239 ? 4.741 -16.484 0.018 1.00 79.75 239 VAL A CA 1
ATOM 1810 C C . VAL A 1 239 ? 5.774 -15.597 0.713 1.00 79.75 239 VAL A C 1
ATOM 1812 O O . VAL A 1 239 ? 5.523 -14.424 0.986 1.00 79.75 239 VAL A O 1
ATOM 1815 N N . ASP A 1 240 ? 6.937 -16.162 1.031 1.00 79.44 240 ASP A N 1
ATOM 1816 C CA . ASP A 1 240 ? 8.069 -15.451 1.630 1.00 79.44 240 ASP A CA 1
ATOM 1817 C C . ASP A 1 240 ? 9.080 -15.047 0.552 1.00 79.44 240 ASP A C 1
ATOM 1819 O O . ASP A 1 240 ? 9.762 -15.888 -0.035 1.00 79.44 240 ASP A O 1
ATOM 1823 N N . LEU A 1 241 ? 9.211 -13.741 0.341 1.00 84.81 241 LEU A N 1
ATOM 1824 C CA . LEU A 1 241 ? 10.081 -13.134 -0.660 1.00 84.81 241 LEU A CA 1
ATOM 1825 C C . LEU A 1 241 ? 11.479 -12.810 -0.129 1.00 84.81 241 LEU A C 1
ATOM 1827 O O . LEU A 1 241 ? 12.268 -12.212 -0.857 1.00 84.81 241 LEU A O 1
ATOM 1831 N N . SER A 1 242 ? 11.815 -13.167 1.119 1.00 80.56 242 SER A N 1
ATOM 1832 C CA . SER A 1 242 ? 13.136 -12.873 1.699 1.00 80.56 242 SER A CA 1
ATOM 1833 C C . SER A 1 242 ? 14.233 -13.278 0.716 1.00 80.56 242 SER A C 1
ATOM 1835 O O . SER A 1 242 ? 14.123 -14.329 0.103 1.00 80.56 242 SER A O 1
ATOM 1837 N N . GLY A 1 243 ? 15.263 -12.474 0.495 1.00 79.50 243 GLY A N 1
ATOM 1838 C CA . GLY A 1 243 ? 16.385 -12.791 -0.393 1.00 79.50 243 GLY A CA 1
ATOM 1839 C C . GLY A 1 243 ? 16.072 -13.054 -1.877 1.00 79.50 243 GLY A C 1
ATOM 1840 O O . GLY A 1 243 ? 17.017 -13.332 -2.614 1.00 79.50 243 GLY A O 1
ATOM 1841 N N . ALA A 1 244 ? 14.816 -12.990 -2.332 1.00 94.69 244 ALA A N 1
ATOM 1842 C CA . ALA A 1 244 ? 14.499 -12.937 -3.758 1.00 94.69 244 ALA A CA 1
ATOM 1843 C C . ALA A 1 244 ? 15.052 -11.633 -4.357 1.00 94.69 244 ALA A C 1
ATOM 1845 O O . ALA A 1 244 ? 15.353 -10.686 -3.626 1.00 94.69 244 ALA A O 1
ATOM 1846 N N . ILE A 1 245 ? 15.248 -11.587 -5.671 1.00 96.38 245 ILE A N 1
ATOM 1847 C CA . ILE A 1 245 ? 15.957 -10.486 -6.329 1.00 96.38 245 ILE A CA 1
ATOM 1848 C C . ILE A 1 245 ? 15.087 -9.894 -7.433 1.00 96.38 245 ILE A C 1
ATOM 1850 O O . ILE A 1 245 ? 14.570 -10.626 -8.270 1.00 96.38 245 ILE A O 1
ATOM 1854 N N . LEU A 1 246 ? 14.978 -8.567 -7.455 1.00 98.19 246 LEU A N 1
ATOM 1855 C CA . LEU A 1 246 ? 14.498 -7.810 -8.609 1.00 98.19 246 LEU A CA 1
ATOM 1856 C C . LEU A 1 246 ? 15.691 -7.286 -9.399 1.00 98.19 246 LEU A C 1
ATOM 1858 O O . LEU A 1 246 ? 16.663 -6.812 -8.802 1.00 98.19 246 LEU A O 1
ATOM 1862 N N . ARG A 1 247 ? 15.619 -7.361 -10.726 1.00 97.06 247 ARG A N 1
ATOM 1863 C CA . ARG A 1 247 ? 16.694 -6.917 -11.614 1.00 97.06 247 ARG A CA 1
ATOM 1864 C C . ARG A 1 247 ? 16.135 -6.301 -12.891 1.00 97.06 247 ARG A C 1
ATOM 1866 O O . ARG A 1 247 ? 15.303 -6.930 -13.531 1.00 97.06 247 ARG A O 1
ATOM 1873 N N . ASP A 1 248 ? 16.601 -5.117 -13.276 1.00 96.06 248 ASP A N 1
ATOM 1874 C CA . ASP A 1 248 ? 16.438 -4.601 -14.643 1.00 96.06 248 ASP A CA 1
ATOM 1875 C C . ASP A 1 248 ? 17.517 -5.187 -15.563 1.00 96.06 248 ASP A C 1
ATOM 1877 O O . ASP A 1 248 ? 18.598 -5.565 -15.107 1.00 96.06 248 ASP A O 1
ATOM 1881 N N . SER A 1 249 ? 17.251 -5.299 -16.863 1.00 91.38 249 SER A N 1
ATOM 1882 C CA . SER A 1 249 ? 18.171 -6.002 -17.773 1.00 91.38 249 SER A CA 1
ATOM 1883 C C . SER A 1 249 ? 18.775 -5.118 -18.866 1.00 91.38 249 SER A C 1
ATOM 1885 O O . SER A 1 249 ? 19.691 -5.571 -19.563 1.00 91.38 249 SER A O 1
ATOM 1887 N N . VAL A 1 250 ? 18.314 -3.876 -19.039 1.00 89.25 250 VAL A N 1
ATOM 1888 C CA . VAL A 1 250 ? 18.800 -2.963 -20.084 1.00 89.25 250 VAL A CA 1
ATOM 1889 C C . VAL A 1 250 ? 19.635 -1.824 -19.489 1.00 89.25 250 VAL A C 1
ATOM 1891 O O . VAL A 1 250 ? 19.351 -1.263 -18.442 1.00 89.25 250 VAL A O 1
ATOM 1894 N N . GLY A 1 251 ? 20.714 -1.443 -20.177 1.00 86.81 251 GLY A N 1
ATOM 1895 C CA . GLY A 1 251 ? 21.554 -0.322 -19.749 1.00 86.81 251 GLY A CA 1
ATOM 1896 C C . GLY A 1 251 ? 22.436 -0.648 -18.538 1.00 86.81 251 GLY A C 1
ATOM 1897 O O . GLY A 1 251 ? 23.230 -1.592 -18.582 1.00 86.81 251 GLY A O 1
ATOM 1898 N N . VAL A 1 252 ? 22.385 0.197 -17.502 1.00 86.25 252 VAL A N 1
ATOM 1899 C CA . VAL A 1 252 ? 23.114 -0.039 -16.247 1.00 86.25 252 VAL A CA 1
ATOM 1900 C C . VAL A 1 252 ? 22.235 -0.894 -15.348 1.00 86.25 252 VAL A C 1
ATOM 1902 O O . VAL A 1 252 ? 21.361 -0.366 -14.678 1.00 86.25 252 VAL A O 1
ATOM 1905 N N . VAL A 1 253 ? 22.524 -2.192 -15.331 1.00 91.62 253 VAL A N 1
ATOM 1906 C CA . VAL A 1 253 ? 21.793 -3.187 -14.542 1.00 91.62 253 VAL A CA 1
ATOM 1907 C C . VAL A 1 253 ? 21.993 -2.973 -13.042 1.00 91.62 253 VAL A C 1
ATOM 1909 O O . VAL A 1 253 ? 23.128 -2.916 -12.550 1.00 91.62 253 VAL A O 1
ATOM 1912 N N . HIS A 1 254 ? 20.885 -2.939 -12.316 1.00 91.50 254 HIS A N 1
ATOM 1913 C CA . HIS A 1 254 ? 20.781 -2.915 -10.869 1.00 91.50 254 HIS A CA 1
ATOM 1914 C C . HIS A 1 254 ? 20.109 -4.203 -10.373 1.00 91.50 254 HIS A C 1
ATOM 1916 O O . HIS A 1 254 ? 19.158 -4.711 -10.953 1.00 91.50 254 HIS A O 1
ATOM 1922 N N . GLU A 1 255 ? 20.604 -4.741 -9.260 1.00 94.75 255 GLU A N 1
ATOM 1923 C CA . GLU A 1 255 ? 19.960 -5.849 -8.549 1.00 94.75 255 GLU A CA 1
ATOM 1924 C C . GLU A 1 255 ? 19.513 -5.351 -7.174 1.00 94.75 255 GLU A C 1
ATOM 1926 O O . GLU A 1 255 ? 20.289 -4.719 -6.450 1.00 94.75 255 GLU A O 1
ATOM 1931 N N . TYR A 1 256 ? 18.284 -5.683 -6.789 1.00 94.75 256 TYR A N 1
ATOM 1932 C CA . TYR A 1 256 ? 17.750 -5.436 -5.458 1.00 94.75 256 TYR A CA 1
ATOM 1933 C C . TYR A 1 256 ? 17.386 -6.756 -4.785 1.00 94.75 256 TYR A C 1
ATOM 1935 O O . TYR A 1 256 ? 16.458 -7.437 -5.211 1.00 94.75 256 TYR A O 1
ATOM 1943 N N . ALA A 1 257 ? 18.108 -7.104 -3.717 1.00 89.69 257 ALA A N 1
ATOM 1944 C CA . ALA A 1 257 ? 17.755 -8.229 -2.861 1.00 89.69 257 ALA A CA 1
ATOM 1945 C C . ALA A 1 257 ? 16.666 -7.806 -1.866 1.00 89.69 257 ALA A C 1
ATOM 1947 O O . ALA A 1 257 ? 16.869 -6.902 -1.049 1.00 89.69 257 ALA A O 1
ATOM 1948 N N . ILE A 1 258 ? 15.524 -8.482 -1.926 1.00 86.12 258 ILE A N 1
ATOM 1949 C CA . ILE A 1 258 ? 14.388 -8.271 -1.036 1.00 86.12 258 ILE A CA 1
ATOM 1950 C C . ILE A 1 258 ? 14.798 -8.659 0.390 1.00 86.12 258 ILE A C 1
ATOM 1952 O O . ILE A 1 258 ? 15.424 -9.693 0.625 1.00 86.12 258 ILE A O 1
ATOM 1956 N N . SER A 1 259 ? 14.478 -7.800 1.359 1.00 75.62 259 SER A N 1
ATOM 1957 C CA . SER A 1 259 ? 14.913 -7.977 2.749 1.00 75.62 259 SER A CA 1
ATOM 1958 C C . SER A 1 259 ? 14.248 -9.180 3.421 1.00 75.62 259 SER A C 1
ATOM 1960 O O . SER A 1 259 ? 13.098 -9.514 3.128 1.00 75.62 259 SER A O 1
ATOM 1962 N N . ASP A 1 260 ? 14.959 -9.797 4.363 1.00 64.94 260 ASP A N 1
ATOM 1963 C CA . ASP A 1 260 ? 14.416 -10.879 5.181 1.00 64.94 260 ASP A CA 1
ATOM 1964 C C . ASP A 1 260 ? 13.160 -10.451 5.953 1.00 64.94 260 ASP A C 1
ATOM 1966 O O . ASP A 1 260 ? 13.101 -9.359 6.521 1.00 64.94 260 ASP A O 1
ATOM 1970 N N . GLY A 1 261 ? 12.167 -11.339 6.003 1.00 54.34 261 GLY A N 1
ATOM 1971 C CA . GLY A 1 261 ? 10.864 -11.084 6.613 1.00 54.34 261 GLY A CA 1
ATOM 1972 C C . GLY A 1 261 ? 9.872 -10.358 5.700 1.00 54.34 261 GLY A C 1
ATOM 1973 O O . GLY A 1 261 ? 8.860 -9.871 6.199 1.00 54.34 261 GLY A O 1
ATOM 1974 N N . THR A 1 262 ? 10.137 -10.283 4.392 1.00 70.75 262 THR A N 1
ATOM 1975 C CA . THR A 1 262 ? 9.178 -9.754 3.410 1.00 70.75 262 THR A CA 1
ATOM 1976 C C . THR A 1 262 ? 8.249 -10.870 2.942 1.00 70.75 262 THR A C 1
ATOM 1978 O O . THR A 1 262 ? 8.715 -11.876 2.410 1.00 70.75 262 THR A O 1
ATOM 1981 N N . PHE A 1 263 ? 6.940 -10.687 3.096 1.00 72.69 263 PHE A N 1
ATOM 1982 C CA . PHE A 1 263 ? 5.927 -11.658 2.682 1.00 72.69 263 PHE A CA 1
ATOM 1983 C C . PHE A 1 263 ? 4.881 -11.005 1.783 1.00 72.69 263 PHE A C 1
ATOM 1985 O O . PHE A 1 263 ? 4.634 -9.806 1.889 1.00 72.69 263 PHE A O 1
ATOM 1992 N N . ILE A 1 264 ? 4.239 -11.815 0.948 1.00 75.81 264 ILE A N 1
ATOM 1993 C CA . ILE A 1 264 ? 3.063 -11.434 0.168 1.00 75.81 264 ILE A CA 1
ATOM 1994 C C . ILE A 1 264 ? 1.926 -12.410 0.488 1.00 75.81 264 ILE A C 1
ATOM 1996 O O . ILE A 1 264 ? 2.084 -13.631 0.406 1.00 75.81 264 ILE A O 1
ATOM 2000 N N . GLU A 1 265 ? 0.793 -11.883 0.944 1.00 76.12 265 GLU A N 1
ATOM 2001 C CA . GLU A 1 265 ? -0.377 -12.691 1.315 1.00 76.12 265 GLU A CA 1
ATOM 2002 C C . GLU A 1 265 ? -1.033 -13.333 0.075 1.00 76.12 265 GLU A C 1
ATOM 2004 O O . GLU A 1 265 ? -0.755 -12.904 -1.050 1.00 76.12 265 GLU A O 1
ATOM 2009 N N . PRO A 1 266 ? -1.858 -14.388 0.236 1.00 73.81 266 PRO A N 1
ATOM 2010 C CA . PRO A 1 266 ? -2.585 -14.985 -0.882 1.00 73.81 266 PRO A CA 1
ATOM 2011 C C . PRO A 1 266 ? -3.378 -13.931 -1.653 1.00 73.81 266 PRO A C 1
ATOM 2013 O O . PRO A 1 266 ? -4.085 -13.134 -1.039 1.00 73.81 266 PRO A O 1
ATOM 2016 N N . LYS A 1 267 ? -3.311 -13.966 -2.988 1.00 78.88 267 LYS A N 1
ATOM 2017 C CA . LYS A 1 267 ? -4.056 -13.056 -3.874 1.00 78.88 267 LYS A CA 1
ATOM 2018 C C . LYS A 1 267 ? -3.799 -11.569 -3.602 1.00 78.88 267 LYS A C 1
ATOM 2020 O O . LYS A 1 267 ? -4.665 -10.747 -3.893 1.00 78.88 267 LYS A O 1
ATOM 2025 N N . ASN A 1 268 ? -2.624 -11.237 -3.070 1.00 81.75 268 ASN A N 1
ATOM 2026 C CA . ASN A 1 268 ? -2.239 -9.881 -2.696 1.00 81.75 268 ASN A CA 1
ATOM 2027 C C . ASN A 1 268 ? -1.022 -9.400 -3.509 1.00 81.75 268 ASN A C 1
ATOM 2029 O O . ASN A 1 268 ? -0.380 -10.184 -4.212 1.00 81.75 268 ASN A O 1
ATOM 2033 N N . TYR A 1 269 ? -0.725 -8.108 -3.404 1.00 87.12 269 TYR A N 1
ATOM 2034 C CA . TYR A 1 269 ? 0.270 -7.369 -4.174 1.00 87.12 269 TYR A CA 1
ATOM 2035 C C . TYR A 1 269 ? 1.352 -6.799 -3.251 1.00 87.12 269 TYR A C 1
ATOM 2037 O O . TYR A 1 269 ? 1.128 -6.565 -2.062 1.00 87.12 269 TYR A O 1
ATOM 2045 N N . ILE A 1 270 ? 2.530 -6.525 -3.800 1.00 85.50 270 ILE A N 1
ATOM 2046 C CA . ILE A 1 270 ? 3.570 -5.741 -3.129 1.00 85.50 270 ILE A CA 1
ATOM 2047 C C . ILE A 1 270 ? 4.328 -4.907 -4.157 1.00 85.50 270 ILE A C 1
ATOM 2049 O O . ILE A 1 270 ? 4.689 -5.394 -5.224 1.00 85.50 270 ILE A O 1
ATOM 2053 N N . VAL A 1 271 ? 4.596 -3.648 -3.823 1.00 86.75 271 VAL A N 1
ATOM 2054 C CA . VAL A 1 271 ? 5.301 -2.710 -4.703 1.00 86.75 271 VAL A CA 1
ATOM 2055 C C . VAL A 1 271 ? 6.735 -2.500 -4.202 1.00 86.75 271 VAL A C 1
ATOM 2057 O O . VAL A 1 271 ? 7.019 -2.604 -3.010 1.00 86.75 271 VAL A O 1
ATOM 2060 N N . PHE A 1 272 ? 7.660 -2.190 -5.103 1.00 88.44 272 PHE A N 1
ATOM 2061 C CA . PHE A 1 272 ? 9.043 -1.845 -4.796 1.00 88.44 272 PHE A CA 1
ATOM 2062 C C . PHE A 1 272 ? 9.446 -0.596 -5.576 1.00 88.44 272 PHE A C 1
ATOM 2064 O O . PHE A 1 272 ? 9.572 -0.642 -6.798 1.00 88.44 272 PHE A O 1
ATOM 2071 N N . TYR A 1 273 ? 9.662 0.518 -4.875 1.00 90.94 273 TYR A N 1
ATOM 2072 C CA . TYR A 1 273 ? 9.978 1.804 -5.498 1.00 90.94 273 TYR A CA 1
ATOM 2073 C C . TYR A 1 273 ? 11.483 2.009 -5.681 1.00 90.94 273 TYR A C 1
ATOM 2075 O O . TYR A 1 273 ? 12.285 1.588 -4.841 1.00 90.94 273 TYR A O 1
ATOM 2083 N N . SER A 1 274 ? 11.873 2.761 -6.712 1.00 90.31 274 SER A N 1
ATOM 2084 C CA . SER A 1 274 ? 13.267 3.121 -7.010 1.00 90.31 274 SER A CA 1
ATOM 2085 C C . SER A 1 274 ? 13.952 3.881 -5.870 1.00 90.31 274 SER A C 1
ATOM 2087 O O . SER A 1 274 ? 15.157 3.728 -5.645 1.00 90.31 274 SER A O 1
ATOM 2089 N N . SER A 1 275 ? 13.189 4.612 -5.046 1.00 81.19 275 SER A N 1
ATOM 2090 C CA . SER A 1 275 ? 13.701 5.228 -3.813 1.00 81.19 275 SER A CA 1
ATOM 2091 C C . SER A 1 275 ? 14.322 4.215 -2.844 1.00 81.19 275 SER A C 1
ATOM 2093 O O . SER A 1 275 ? 15.285 4.568 -2.155 1.00 81.19 275 SER A O 1
ATOM 2095 N N . ALA A 1 276 ? 13.846 2.971 -2.829 1.00 79.44 276 ALA A N 1
ATOM 2096 C CA . ALA A 1 276 ? 14.373 1.887 -2.009 1.00 79.44 276 ALA A CA 1
ATOM 2097 C C . ALA A 1 276 ? 15.278 0.943 -2.810 1.00 79.44 276 ALA A C 1
ATOM 2099 O O . ALA A 1 276 ? 16.397 0.663 -2.377 1.00 79.44 276 ALA A O 1
ATOM 2100 N N . THR A 1 277 ? 14.826 0.494 -3.984 1.00 88.31 277 THR A N 1
ATOM 2101 C CA . THR A 1 277 ? 15.527 -0.530 -4.773 1.00 88.31 277 THR A CA 1
ATOM 2102 C C . THR A 1 277 ? 16.776 -0.010 -5.461 1.00 88.31 277 THR A C 1
ATOM 2104 O O . THR A 1 277 ? 17.714 -0.771 -5.685 1.00 88.31 277 THR A O 1
ATOM 2107 N N . LYS A 1 278 ? 16.787 1.287 -5.792 1.00 89.81 278 LYS A N 1
ATOM 2108 C CA . LYS A 1 278 ? 17.763 1.926 -6.685 1.00 89.81 278 LYS A CA 1
ATOM 2109 C C . LYS A 1 278 ? 17.778 1.354 -8.104 1.00 89.81 278 LYS A C 1
ATOM 2111 O O . LYS A 1 278 ? 18.674 1.706 -8.862 1.00 89.81 278 LYS A O 1
ATOM 2116 N N . ILE A 1 279 ? 16.801 0.519 -8.456 1.00 94.31 279 ILE A N 1
ATOM 2117 C CA . ILE A 1 279 ? 16.553 0.118 -9.839 1.00 94.31 279 ILE A CA 1
ATOM 2118 C C . ILE A 1 279 ? 16.013 1.342 -10.574 1.00 94.31 279 ILE A C 1
ATOM 2120 O O . ILE A 1 279 ? 15.148 2.037 -10.038 1.00 94.31 279 ILE A O 1
ATOM 2124 N N . THR A 1 280 ? 16.557 1.606 -11.760 1.00 92.56 280 THR A N 1
ATOM 2125 C CA . THR A 1 280 ? 16.139 2.703 -12.639 1.00 92.56 280 THR A CA 1
ATOM 2126 C C . THR A 1 280 ? 15.669 2.126 -13.964 1.00 92.56 280 THR A C 1
ATOM 2128 O O . THR A 1 280 ? 16.491 1.633 -14.733 1.00 92.56 280 THR A O 1
ATOM 2131 N N . LEU A 1 281 ? 14.369 2.182 -14.218 1.00 96.44 281 LEU A N 1
ATOM 2132 C CA . LEU A 1 281 ? 13.731 1.634 -15.406 1.00 96.44 281 LEU A CA 1
ATOM 2133 C C . LEU A 1 281 ? 13.962 2.565 -16.607 1.00 96.44 281 LEU A C 1
ATOM 2135 O O . LEU A 1 281 ? 13.679 3.760 -16.575 1.00 96.44 281 LEU A O 1
ATOM 2139 N N . ASN A 1 282 ? 14.495 2.033 -17.706 1.00 96.06 282 ASN A N 1
ATOM 2140 C CA . ASN A 1 282 ? 14.801 2.858 -18.874 1.00 96.06 282 ASN A CA 1
ATOM 2141 C C . ASN A 1 282 ? 13.549 3.277 -19.671 1.00 96.06 282 ASN A C 1
ATOM 2143 O O . ASN A 1 282 ? 12.984 2.491 -20.423 1.00 96.06 282 ASN A O 1
ATOM 2147 N N . ASN A 1 283 ? 13.239 4.578 -19.711 1.00 95.81 283 ASN A N 1
ATOM 2148 C CA . ASN A 1 283 ? 12.104 5.145 -20.474 1.00 95.81 283 ASN A CA 1
ATOM 2149 C C . ASN A 1 283 ? 12.058 4.869 -21.997 1.00 95.81 283 ASN A C 1
ATOM 2151 O O . ASN A 1 283 ? 11.122 5.265 -22.695 1.00 95.81 283 ASN A O 1
ATOM 2155 N N . SER A 1 284 ? 13.094 4.243 -22.555 1.00 95.56 284 SER A N 1
ATOM 2156 C CA . SER A 1 284 ? 13.170 3.860 -23.972 1.00 95.56 284 SER A CA 1
ATOM 2157 C C . SER A 1 284 ? 13.007 2.355 -24.222 1.00 95.56 284 SER A C 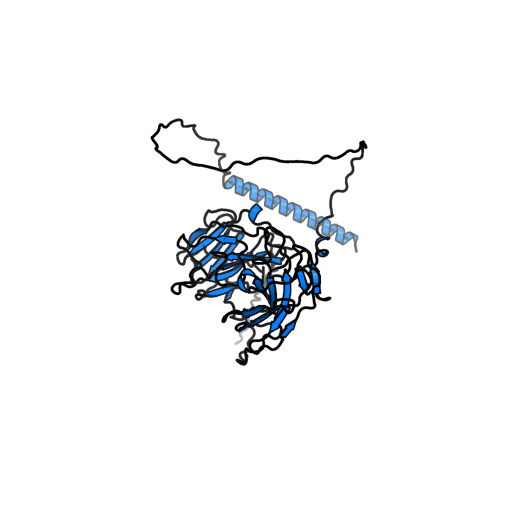1
ATOM 2159 O O . SER A 1 284 ? 13.103 1.957 -25.382 1.00 95.56 284 SER A O 1
ATOM 2161 N N . GLY A 1 285 ? 12.795 1.557 -23.174 1.00 95.94 285 GLY A N 1
ATOM 2162 C CA . GLY A 1 285 ? 12.653 0.102 -23.228 1.00 95.94 285 GLY A CA 1
ATOM 2163 C C . GLY A 1 285 ? 13.539 -0.574 -22.195 1.00 95.94 285 GLY A C 1
ATOM 2164 O O . GLY A 1 285 ? 14.723 -0.241 -22.081 1.00 95.94 285 GLY A O 1
ATOM 2165 N N . ASP A 1 286 ? 12.959 -1.511 -21.453 1.00 97.50 286 ASP A N 1
ATOM 2166 C CA . ASP A 1 286 ? 13.637 -2.331 -20.455 1.00 97.50 286 ASP A CA 1
ATOM 2167 C C . ASP A 1 286 ? 12.852 -3.616 -20.189 1.00 97.50 286 ASP A C 1
ATOM 2169 O O . ASP A 1 286 ? 11.683 -3.746 -20.556 1.00 97.50 286 ASP A O 1
ATOM 2173 N N . THR A 1 287 ? 13.492 -4.548 -19.495 1.00 97.50 287 THR A N 1
ATOM 2174 C CA . THR A 1 287 ? 12.850 -5.738 -18.940 1.00 97.50 287 THR A CA 1
ATOM 2175 C C . THR A 1 287 ? 13.173 -5.849 -17.465 1.00 97.50 287 THR A C 1
ATOM 2177 O O . THR A 1 287 ? 14.290 -5.544 -17.053 1.00 97.50 287 THR A O 1
ATOM 2180 N N . VAL A 1 288 ? 12.218 -6.343 -16.681 1.00 98.25 288 VAL A N 1
ATOM 2181 C CA . VAL A 1 288 ? 12.431 -6.664 -15.268 1.00 98.25 288 VAL A CA 1
ATOM 2182 C C . VAL A 1 288 ? 12.373 -8.173 -15.089 1.00 98.25 288 VAL A C 1
ATOM 2184 O O . VAL A 1 288 ? 11.493 -8.836 -15.633 1.00 98.25 288 VAL A O 1
ATOM 2187 N N . GLU A 1 289 ? 13.311 -8.709 -14.319 1.00 98.25 289 GLU A N 1
ATOM 2188 C CA . GLU A 1 289 ? 13.381 -10.105 -13.906 1.00 98.25 289 GLU A CA 1
ATOM 2189 C C . GLU A 1 289 ? 13.135 -10.214 -12.397 1.00 98.25 289 GLU A C 1
ATOM 2191 O O . GLU A 1 289 ? 13.714 -9.475 -11.593 1.00 98.25 289 GLU A O 1
ATOM 2196 N N . LEU A 1 290 ? 12.307 -11.185 -12.021 1.00 97.94 290 LEU A N 1
ATOM 2197 C CA . LEU A 1 290 ? 12.150 -11.674 -10.660 1.00 97.94 290 LEU A CA 1
ATOM 2198 C C . LEU A 1 290 ? 12.946 -12.971 -10.538 1.00 97.94 290 LEU A C 1
ATOM 2200 O O . LEU A 1 290 ? 12.687 -13.937 -11.258 1.00 97.94 290 LEU A O 1
ATOM 2204 N N . LEU A 1 291 ? 13.910 -13.002 -9.622 1.00 95.69 291 LEU A N 1
ATOM 2205 C CA . LEU A 1 291 ? 14.731 -14.174 -9.349 1.00 95.69 291 LEU A CA 1
ATOM 2206 C C . LEU A 1 291 ? 14.500 -14.698 -7.931 1.00 95.69 291 LEU A C 1
ATOM 2208 O O . LEU A 1 291 ? 14.293 -13.930 -6.991 1.00 95.69 291 LEU A O 1
ATOM 2212 N N . ASP A 1 292 ? 14.608 -16.013 -7.763 1.00 90.88 292 ASP A N 1
ATOM 2213 C CA . ASP A 1 292 ? 14.624 -16.638 -6.442 1.00 90.88 292 ASP A CA 1
ATOM 2214 C C . ASP A 1 292 ? 15.942 -16.352 -5.681 1.00 90.88 292 ASP A C 1
ATOM 2216 O O . ASP A 1 292 ? 16.907 -15.789 -6.213 1.00 90.88 292 ASP A O 1
ATOM 2220 N N . ARG A 1 293 ? 16.023 -16.794 -4.416 1.00 86.88 293 ARG A N 1
ATOM 2221 C CA . ARG A 1 293 ? 17.240 -16.676 -3.578 1.00 86.88 293 ARG A CA 1
ATOM 2222 C C . ARG A 1 293 ? 18.477 -17.354 -4.183 1.00 86.88 293 ARG A C 1
ATOM 2224 O O . ARG A 1 293 ? 19.605 -17.031 -3.810 1.00 86.88 293 ARG A O 1
ATOM 2231 N N . SER A 1 294 ? 18.272 -18.324 -5.072 1.00 86.94 294 SER A N 1
ATOM 2232 C CA . SER A 1 294 ? 19.320 -19.078 -5.765 1.00 86.94 294 SER A CA 1
ATOM 2233 C C . SER A 1 294 ? 19.716 -18.441 -7.104 1.00 86.94 294 SER A C 1
ATOM 2235 O O . SER A 1 294 ? 20.589 -18.976 -7.789 1.00 86.94 294 SER A O 1
ATOM 2237 N N . LYS A 1 295 ? 19.135 -17.280 -7.447 1.00 91.19 295 LYS A N 1
ATOM 2238 C CA . LYS A 1 295 ? 19.295 -16.550 -8.712 1.00 91.19 295 LYS A CA 1
ATOM 2239 C C . LYS A 1 295 ? 18.735 -17.270 -9.944 1.00 91.19 295 LYS A C 1
ATOM 2241 O O . LYS A 1 295 ? 19.178 -16.990 -11.059 1.00 91.19 295 LYS A O 1
ATOM 2246 N N . ASN A 1 296 ? 17.775 -18.175 -9.774 1.00 92.25 296 ASN A N 1
ATOM 2247 C CA . ASN A 1 296 ? 17.004 -18.686 -10.905 1.00 92.25 296 ASN A CA 1
ATOM 2248 C C . ASN A 1 296 ? 15.924 -17.669 -11.275 1.00 92.25 296 ASN A C 1
ATOM 2250 O O . ASN A 1 296 ? 15.302 -17.093 -10.387 1.00 92.25 296 ASN A O 1
ATOM 2254 N N . VAL A 1 297 ? 15.698 -17.459 -12.572 1.00 95.06 297 VAL A N 1
ATOM 2255 C CA . VAL A 1 297 ? 14.606 -16.601 -13.051 1.00 95.06 297 VAL A CA 1
ATOM 2256 C C . VAL A 1 297 ? 13.278 -17.303 -12.782 1.00 95.06 297 VAL A C 1
ATOM 2258 O O . VAL A 1 297 ? 13.076 -18.432 -13.228 1.00 95.06 297 VAL A O 1
ATOM 2261 N N . VAL A 1 298 ? 12.405 -16.622 -12.048 1.00 95.88 298 VAL A N 1
ATOM 2262 C CA . VAL A 1 298 ? 11.038 -17.053 -11.736 1.00 95.88 298 VAL A CA 1
ATOM 2263 C C . VAL A 1 298 ? 10.069 -16.432 -12.730 1.00 95.88 298 VAL A C 1
ATOM 2265 O O . VAL A 1 298 ? 9.230 -17.134 -13.285 1.00 95.88 298 VAL A O 1
ATOM 2268 N N . ASP A 1 299 ? 10.225 -15.134 -12.989 1.00 97.88 299 ASP A N 1
ATOM 2269 C CA . ASP A 1 299 ? 9.408 -14.400 -13.949 1.00 97.88 299 ASP A CA 1
ATOM 2270 C C . ASP A 1 299 ? 10.210 -13.281 -14.625 1.00 97.88 299 ASP A C 1
ATOM 2272 O O . ASP A 1 299 ? 11.219 -12.807 -14.092 1.00 97.88 299 ASP A O 1
ATOM 2276 N N . GLN A 1 300 ? 9.771 -12.875 -15.814 1.00 97.69 300 GLN A N 1
ATOM 2277 C CA . GLN A 1 300 ? 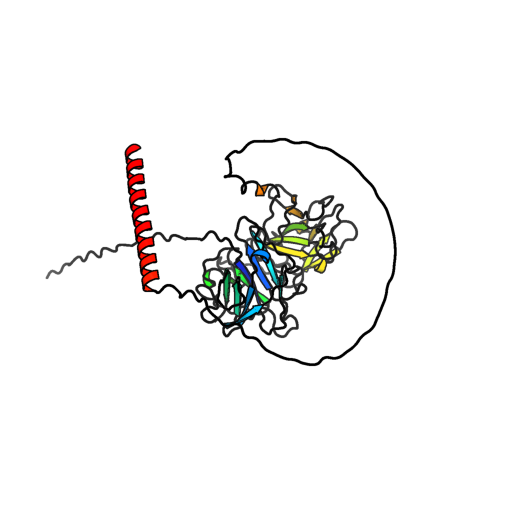10.387 -11.805 -16.587 1.00 97.69 300 GLN A CA 1
ATOM 2278 C C . GLN A 1 300 ? 9.344 -11.084 -17.448 1.00 97.69 300 GLN A C 1
ATOM 2280 O O . GLN A 1 300 ? 8.578 -11.712 -18.182 1.00 97.69 300 GLN A O 1
ATOM 2285 N N . THR A 1 301 ? 9.375 -9.751 -17.436 1.00 98.31 301 THR A N 1
ATOM 2286 C CA . THR A 1 301 ? 8.529 -8.942 -18.322 1.00 98.31 301 THR A CA 1
ATOM 2287 C C . THR A 1 301 ? 9.048 -8.966 -19.766 1.00 98.31 301 THR A C 1
ATOM 2289 O O . THR A 1 301 ? 10.259 -9.056 -19.992 1.00 98.31 301 THR A O 1
ATOM 2292 N N . PRO A 1 302 ? 8.178 -8.818 -20.782 1.00 97.81 302 PRO A N 1
ATOM 2293 C CA . PRO A 1 302 ? 8.643 -8.432 -22.109 1.00 97.81 302 PRO A CA 1
ATOM 2294 C C . PRO A 1 302 ? 9.274 -7.032 -22.064 1.00 97.81 302 PRO A C 1
ATOM 2296 O O . PRO A 1 302 ? 9.085 -6.289 -21.095 1.00 97.81 302 PRO A O 1
ATOM 2299 N N . ASP A 1 303 ? 10.016 -6.679 -23.118 1.00 97.44 303 ASP A N 1
ATOM 2300 C CA . ASP A 1 303 ? 10.485 -5.302 -23.303 1.00 97.44 303 ASP A CA 1
ATOM 2301 C C . ASP A 1 303 ? 9.260 -4.399 -23.456 1.00 97.44 303 ASP A C 1
ATOM 2303 O O . ASP A 1 303 ? 8.440 -4.610 -24.355 1.00 97.44 303 ASP A O 1
ATOM 2307 N N . TYR A 1 304 ? 9.113 -3.434 -22.550 1.00 96.12 304 TYR A N 1
ATOM 2308 C CA . TYR A 1 304 ? 7.969 -2.524 -22.553 1.00 96.12 304 TYR A CA 1
ATOM 2309 C C . TYR A 1 304 ? 8.083 -1.406 -23.599 1.00 96.12 304 TYR A C 1
ATOM 2311 O O . TYR A 1 304 ? 7.152 -0.615 -23.765 1.00 96.12 304 TYR A O 1
ATOM 2319 N N . GLU A 1 305 ? 9.194 -1.346 -24.337 1.00 96.38 305 GLU A N 1
ATOM 2320 C CA . GLU A 1 305 ? 9.489 -0.320 -25.332 1.00 96.38 305 GLU A CA 1
ATOM 2321 C C . GLU A 1 305 ? 9.455 1.100 -24.728 1.00 96.38 305 GLU A C 1
ATOM 2323 O O . GLU A 1 305 ? 9.908 1.360 -23.617 1.00 96.38 305 GLU A O 1
ATOM 2328 N N . LYS A 1 306 ? 8.959 2.092 -25.468 1.00 96.12 306 LYS A N 1
ATOM 2329 C CA . LYS A 1 306 ? 8.976 3.477 -25.009 1.00 96.12 306 LYS A CA 1
ATOM 2330 C C . LYS A 1 306 ? 7.853 3.747 -24.003 1.00 96.12 306 LYS A C 1
ATOM 2332 O O . LYS A 1 306 ? 6.680 3.692 -24.370 1.00 96.12 306 LYS A O 1
ATOM 2337 N N . SER A 1 307 ? 8.221 4.192 -22.804 1.00 95.31 307 SER A N 1
ATOM 2338 C CA . SER A 1 307 ? 7.273 4.683 -21.804 1.00 95.31 307 SER A CA 1
ATOM 2339 C C . SER A 1 307 ? 6.750 6.087 -22.136 1.00 95.31 307 SER A C 1
ATOM 2341 O O . SER A 1 307 ? 7.362 6.872 -22.875 1.00 95.31 307 SER A O 1
ATOM 2343 N N . SER A 1 308 ? 5.574 6.406 -21.596 1.00 95.44 308 SER A N 1
ATOM 2344 C CA . SER A 1 308 ? 5.062 7.776 -21.538 1.00 95.44 308 SER A CA 1
ATOM 2345 C C . SER A 1 308 ? 4.777 8.152 -20.091 1.00 95.44 308 SER A C 1
ATOM 2347 O O . SER A 1 308 ? 4.161 7.367 -19.374 1.00 95.44 308 SER A O 1
ATOM 2349 N N . ALA A 1 309 ? 5.156 9.370 -19.705 1.00 94.06 309 ALA A N 1
ATOM 2350 C CA . ALA A 1 309 ? 4.934 9.905 -18.366 1.00 94.06 309 ALA A CA 1
ATOM 2351 C C . ALA A 1 309 ? 3.532 9.606 -17.804 1.00 94.06 309 ALA A C 1
ATOM 2353 O O . ALA A 1 309 ? 2.513 9.909 -18.432 1.00 94.06 309 ALA A O 1
ATOM 2354 N N . GLY A 1 310 ? 3.506 9.027 -16.604 1.00 89.94 310 GLY A N 1
ATOM 2355 C CA . GLY A 1 310 ? 2.321 8.646 -15.841 1.00 89.94 310 GLY A CA 1
ATOM 2356 C C . GLY A 1 310 ? 1.667 7.328 -16.252 1.00 89.94 310 GLY A C 1
ATOM 2357 O O . GLY A 1 310 ? 0.701 6.930 -15.603 1.00 89.94 310 GLY A O 1
ATOM 2358 N N . GLN A 1 311 ? 2.147 6.664 -17.306 1.00 94.88 311 GLN A N 1
ATOM 2359 C CA . GLN A 1 311 ? 1.628 5.366 -17.733 1.00 94.88 311 GLN A CA 1
ATOM 2360 C C . GLN A 1 311 ? 2.366 4.219 -17.058 1.00 94.88 311 GLN A C 1
ATOM 2362 O O . GLN A 1 311 ? 3.572 4.290 -16.818 1.00 94.88 311 GLN A O 1
ATOM 2367 N N . THR A 1 312 ? 1.634 3.137 -16.833 1.00 97.25 312 THR A N 1
ATOM 2368 C CA . THR A 1 312 ? 2.175 1.877 -16.344 1.00 97.25 312 THR A CA 1
ATOM 2369 C C . THR A 1 312 ? 2.071 0.798 -17.404 1.00 97.25 312 THR A C 1
ATOM 2371 O O . THR A 1 312 ? 1.168 0.798 -18.246 1.00 97.25 312 THR A O 1
ATOM 2374 N N . PHE A 1 313 ? 3.026 -0.120 -17.371 1.00 98.00 313 PHE A N 1
ATOM 2375 C CA . PHE A 1 313 ? 3.009 -1.330 -18.172 1.00 98.00 313 PHE A CA 1
ATOM 2376 C C . PHE A 1 313 ? 2.525 -2.462 -17.273 1.00 98.00 313 PHE A C 1
ATOM 2378 O O . PHE A 1 313 ? 3.193 -2.795 -16.300 1.00 98.00 313 PHE A O 1
ATOM 2385 N N . ALA A 1 314 ? 1.340 -2.992 -17.553 1.00 97.81 314 ALA A N 1
ATOM 2386 C CA . ALA A 1 314 ? 0.584 -3.836 -16.637 1.00 97.81 314 ALA A CA 1
ATOM 2387 C C . ALA A 1 314 ? 0.202 -5.166 -17.296 1.00 97.81 314 ALA A C 1
ATOM 2389 O O . ALA A 1 314 ? -0.072 -5.218 -18.499 1.00 97.81 314 ALA A O 1
ATOM 2390 N N . LEU A 1 315 ? 0.177 -6.241 -16.512 1.00 97.38 315 LEU A N 1
ATOM 2391 C CA . LEU A 1 315 ? -0.230 -7.569 -16.957 1.00 97.38 315 LEU A CA 1
ATOM 2392 C C . LEU A 1 315 ? -1.759 -7.728 -16.897 1.00 97.38 315 LEU A C 1
ATOM 2394 O O . LEU A 1 315 ? -2.369 -7.636 -15.834 1.00 97.38 315 LEU A O 1
ATOM 2398 N N . PHE A 1 316 ? -2.383 -8.022 -18.035 1.00 94.75 316 PHE A N 1
ATOM 2399 C CA . PHE A 1 316 ? -3.811 -8.329 -18.163 1.00 94.75 316 PHE A CA 1
ATOM 2400 C C . PHE A 1 316 ? -4.025 -9.785 -18.621 1.00 94.75 316 PHE A C 1
ATOM 2402 O O . PHE A 1 316 ? -3.067 -10.440 -19.044 1.00 94.75 316 PHE A O 1
ATOM 2409 N N . PRO A 1 317 ? -5.264 -10.326 -18.585 1.00 90.75 317 PRO A N 1
ATOM 2410 C CA . PRO A 1 317 ? -5.541 -11.697 -19.033 1.00 90.75 317 PRO A CA 1
ATOM 2411 C C . PRO A 1 317 ? -5.125 -12.006 -20.481 1.00 90.75 317 PRO A C 1
ATOM 2413 O O . PRO A 1 317 ? -4.915 -13.167 -20.829 1.00 90.75 317 PRO A O 1
ATOM 2416 N N . ASP A 1 318 ? -5.034 -10.986 -21.332 1.00 90.56 318 ASP A N 1
ATOM 2417 C CA . ASP A 1 318 ? -4.608 -11.060 -22.731 1.00 90.56 318 ASP A CA 1
ATOM 2418 C C . ASP A 1 318 ? -3.132 -10.670 -22.953 1.00 90.56 318 ASP A C 1
ATOM 2420 O O . ASP A 1 318 ? -2.643 -10.756 -24.081 1.00 90.56 318 ASP A O 1
ATOM 2424 N N . GLY A 1 319 ? -2.403 -10.313 -21.891 1.00 94.88 319 GLY A N 1
ATOM 2425 C CA . GLY A 1 319 ? -0.967 -10.039 -21.903 1.00 94.88 319 GLY A CA 1
ATOM 2426 C C . GLY A 1 319 ? -0.594 -8.666 -21.345 1.00 94.88 319 GLY A C 1
ATOM 2427 O O . GLY A 1 319 ? -1.413 -7.952 -20.774 1.00 94.88 319 GLY A O 1
ATOM 2428 N N . TRP A 1 320 ? 0.678 -8.301 -21.501 1.00 97.75 320 TRP A N 1
ATOM 2429 C CA . TRP A 1 320 ? 1.203 -7.014 -21.049 1.00 97.75 320 TRP A CA 1
ATOM 2430 C C . TRP A 1 320 ? 0.737 -5.862 -21.939 1.00 97.75 320 TRP A C 1
ATOM 2432 O O . TRP A 1 320 ? 0.870 -5.930 -23.163 1.00 97.75 320 TRP A O 1
ATOM 2442 N N . GLN A 1 321 ? 0.224 -4.793 -21.331 1.00 96.94 321 GLN A N 1
ATOM 2443 C CA . GLN A 1 321 ? -0.271 -3.614 -22.040 1.00 96.94 321 GLN A CA 1
ATOM 2444 C C . GLN A 1 321 ? 0.033 -2.326 -21.278 1.00 96.94 321 GLN A C 1
ATOM 2446 O O . GLN A 1 321 ? 0.105 -2.303 -20.052 1.00 96.94 321 GLN A O 1
ATOM 2451 N N . TRP A 1 322 ? 0.158 -1.227 -22.019 1.00 96.31 322 TRP A N 1
ATOM 2452 C CA . TRP A 1 322 ? 0.224 0.109 -21.438 1.00 96.31 322 TRP A CA 1
ATOM 2453 C C . TRP A 1 322 ? -1.161 0.578 -20.987 1.00 96.31 322 TRP A C 1
ATOM 2455 O O . TRP A 1 322 ? -2.109 0.567 -21.774 1.00 96.31 322 TRP A O 1
ATOM 2465 N N . THR A 1 323 ? -1.266 1.076 -19.757 1.00 94.19 323 THR A N 1
ATOM 2466 C CA . THR A 1 323 ? -2.465 1.737 -19.227 1.00 94.19 323 THR A CA 1
ATOM 2467 C C . THR A 1 323 ? -2.123 3.119 -18.667 1.00 94.19 323 THR A C 1
ATOM 2469 O O . THR A 1 323 ? -1.016 3.378 -18.200 1.00 94.19 323 THR A O 1
ATOM 2472 N N . LYS A 1 324 ? -3.080 4.055 -18.726 1.00 90.19 324 LYS A N 1
ATOM 2473 C CA . LYS A 1 324 ? -2.972 5.364 -18.050 1.00 90.19 324 LYS A CA 1
ATOM 2474 C C . LYS A 1 324 ? -3.444 5.327 -16.597 1.00 90.19 324 LYS A C 1
ATOM 2476 O O . LYS A 1 324 ? -3.551 6.381 -15.971 1.00 90.19 324 LYS A O 1
ATOM 2481 N N . ARG A 1 325 ? -3.798 4.150 -16.078 1.00 86.81 325 ARG A N 1
ATOM 2482 C CA . ARG A 1 325 ? -4.278 3.967 -14.708 1.00 86.81 325 ARG A CA 1
ATOM 2483 C C . ARG A 1 325 ? -3.280 3.124 -13.918 1.00 86.81 325 ARG A C 1
ATOM 2485 O O . ARG A 1 325 ? -3.431 1.911 -13.916 1.00 86.81 325 ARG A O 1
ATOM 2492 N N . PRO A 1 326 ? -2.313 3.758 -13.239 1.00 89.81 326 PRO A N 1
ATOM 2493 C CA . PRO A 1 326 ? -1.462 3.066 -12.282 1.00 89.81 326 PRO A CA 1
ATOM 2494 C C . PRO A 1 326 ? -2.314 2.444 -11.173 1.00 89.81 326 PRO A C 1
ATOM 2496 O O . PRO A 1 326 ? -3.115 3.159 -10.560 1.00 89.81 326 PRO A O 1
ATOM 2499 N N . THR A 1 327 ? -2.128 1.157 -10.894 1.00 86.12 327 THR A N 1
ATOM 2500 C CA . THR A 1 327 ? -2.932 0.395 -9.923 1.00 86.12 327 THR A CA 1
ATOM 2501 C C . THR A 1 327 ? -2.103 -0.204 -8.783 1.00 86.12 327 THR A C 1
ATOM 2503 O O . THR A 1 327 ? -2.336 -1.352 -8.412 1.00 86.12 327 THR A O 1
ATOM 2506 N N . PRO A 1 328 ? -1.204 0.568 -8.133 1.00 84.31 328 PRO A N 1
ATOM 2507 C CA . PRO A 1 328 ? -0.360 0.018 -7.085 1.00 84.31 328 PRO A CA 1
ATOM 2508 C C . PRO A 1 328 ? -1.196 -0.603 -5.961 1.00 84.31 328 PRO A C 1
ATOM 2510 O O . PRO A 1 328 ? -2.172 -0.027 -5.470 1.00 84.31 328 PRO A O 1
ATOM 2513 N N . LEU A 1 329 ? -0.740 -1.775 -5.549 1.00 81.38 329 LEU A N 1
ATOM 2514 C CA . LEU A 1 329 ? -1.306 -2.709 -4.598 1.00 81.38 329 LEU A CA 1
ATOM 2515 C C . LEU A 1 329 ? -2.647 -3.328 -5.014 1.00 81.38 329 LEU A C 1
ATOM 2517 O O . LEU A 1 329 ? -3.282 -3.950 -4.177 1.00 81.38 329 LEU A O 1
ATOM 2521 N N . SER A 1 330 ? -3.109 -3.182 -6.258 1.00 79.31 330 SER A N 1
ATOM 2522 C CA . SER A 1 330 ? -4.463 -3.583 -6.669 1.00 79.31 330 SER A CA 1
ATOM 2523 C C . SER A 1 330 ? -4.517 -4.241 -8.045 1.00 79.31 330 SER A C 1
ATOM 2525 O O . SER A 1 330 ? -3.553 -4.237 -8.796 1.00 79.31 330 SER A O 1
ATOM 2527 N N . ALA A 1 331 ? -5.672 -4.818 -8.391 1.00 84.81 331 ALA A N 1
ATOM 2528 C CA . ALA A 1 331 ? -5.858 -5.429 -9.702 1.00 84.81 331 ALA A CA 1
ATOM 2529 C C . ALA A 1 331 ? -5.744 -4.393 -10.831 1.00 84.81 331 ALA A C 1
ATOM 2531 O O . ALA A 1 331 ? -6.358 -3.325 -10.764 1.00 84.81 331 ALA A O 1
ATOM 2532 N N . ASN A 1 332 ? -5.026 -4.765 -11.892 1.00 90.56 332 ASN A N 1
ATOM 2533 C CA . ASN A 1 332 ? -4.793 -3.913 -13.055 1.00 90.56 332 ASN A CA 1
ATOM 2534 C C . ASN A 1 332 ? -6.100 -3.509 -13.746 1.00 90.56 332 ASN A C 1
ATOM 2536 O O . ASN A 1 332 ? -6.993 -4.337 -13.948 1.00 90.56 332 ASN A O 1
ATOM 2540 N N . ILE A 1 333 ? -6.198 -2.244 -14.172 1.00 85.88 333 ILE A N 1
ATOM 2541 C CA . ILE A 1 333 ? -7.370 -1.727 -14.897 1.00 85.88 333 ILE A CA 1
ATOM 2542 C C . ILE A 1 333 ? -6.956 -1.078 -16.224 1.00 85.88 333 ILE A C 1
ATOM 2544 O O . ILE A 1 333 ? -6.132 -0.160 -16.261 1.00 85.88 333 ILE A O 1
ATOM 2548 N N . LEU A 1 334 ? -7.590 -1.504 -17.322 1.00 86.25 334 LEU A N 1
ATOM 2549 C CA . LEU A 1 334 ? -7.453 -0.856 -18.628 1.00 86.25 334 LEU A CA 1
ATOM 2550 C C . LEU A 1 334 ? -8.217 0.476 -18.643 1.00 86.25 334 LEU A C 1
ATOM 2552 O O . LEU A 1 334 ? -9.340 0.587 -18.152 1.00 86.25 334 LEU A O 1
ATOM 2556 N N . GLU A 1 335 ? -7.622 1.514 -19.236 1.00 74.69 335 GLU A N 1
ATOM 2557 C CA . GLU A 1 335 ? -8.220 2.858 -19.329 1.00 74.69 335 GLU A CA 1
ATOM 2558 C C . GLU A 1 335 ? -9.608 2.871 -20.014 1.00 74.69 335 GLU A C 1
ATOM 2560 O O . GLU A 1 335 ? -10.412 3.770 -19.760 1.00 74.69 335 GLU A O 1
ATOM 2565 N N . GLU A 1 336 ? -9.925 1.870 -20.844 1.00 60.47 336 GLU A N 1
ATOM 2566 C CA . GLU A 1 336 ? -11.206 1.769 -21.561 1.00 60.47 336 GLU A CA 1
ATOM 2567 C C . GLU A 1 336 ? -12.395 1.337 -20.672 1.00 60.47 336 GLU A C 1
ATOM 2569 O O . GLU A 1 336 ? -13.544 1.643 -21.004 1.00 60.47 336 GLU A O 1
ATOM 2574 N N . ASP A 1 337 ? -12.154 0.755 -19.490 1.00 52.38 337 ASP A N 1
ATOM 2575 C CA . ASP A 1 337 ? -13.209 0.202 -18.620 1.00 52.38 337 ASP A CA 1
ATOM 2576 C C . ASP A 1 337 ? -14.000 1.254 -17.800 1.00 52.38 337 ASP A C 1
ATOM 2578 O O . ASP A 1 337 ? -14.870 0.909 -17.001 1.00 52.38 337 ASP A O 1
ATOM 2582 N N . ILE A 1 338 ? -13.779 2.564 -18.006 1.00 51.12 338 ILE A N 1
ATOM 2583 C CA . ILE A 1 338 ? -14.550 3.645 -17.335 1.00 51.12 338 ILE A CA 1
ATOM 2584 C C . ILE A 1 338 ? -15.780 4.105 -18.156 1.00 51.12 338 ILE A C 1
ATOM 2586 O O . ILE A 1 338 ? -16.578 4.936 -17.704 1.00 51.12 338 ILE A O 1
ATOM 2590 N N . ALA A 1 339 ? -16.005 3.568 -19.359 1.00 41.69 339 ALA A N 1
ATOM 2591 C CA . ALA A 1 339 ? -17.056 4.069 -20.251 1.00 41.69 339 ALA A CA 1
ATOM 2592 C C . ALA A 1 339 ? -18.512 3.862 -19.760 1.00 41.69 339 ALA A C 1
ATOM 2594 O O . ALA A 1 339 ? -19.398 4.565 -20.248 1.00 41.69 339 ALA A O 1
ATOM 2595 N N . ASP A 1 340 ? -18.785 3.006 -18.765 1.00 40.00 340 ASP A N 1
ATOM 2596 C CA . ASP A 1 340 ? -20.168 2.666 -18.371 1.00 40.00 340 ASP A CA 1
ATOM 2597 C C . ASP A 1 340 ? -20.768 3.461 -17.189 1.00 40.00 340 ASP A C 1
ATOM 2599 O O . ASP A 1 340 ? -21.929 3.258 -16.828 1.00 40.00 340 ASP A O 1
ATOM 2603 N N . VAL A 1 341 ? -20.062 4.446 -16.613 1.00 40.59 341 VAL A N 1
ATOM 2604 C CA . VAL A 1 341 ? -20.599 5.238 -15.472 1.00 40.59 341 VAL A CA 1
ATOM 2605 C C . VAL A 1 341 ? -21.145 6.617 -15.872 1.00 40.59 341 VAL A C 1
ATOM 2607 O O . VAL A 1 341 ? -21.783 7.310 -15.076 1.00 40.59 341 VAL A O 1
ATOM 2610 N N . LYS A 1 342 ? -21.008 7.046 -17.131 1.00 39.75 342 LYS A N 1
ATOM 2611 C CA . LYS A 1 342 ? -21.590 8.324 -17.579 1.00 39.75 342 LYS A CA 1
ATOM 2612 C C . LYS A 1 342 ? -22.328 8.186 -18.902 1.00 39.75 342 LYS A C 1
ATOM 2614 O O . LYS A 1 342 ? -21.773 8.515 -19.939 1.00 39.75 342 LYS A O 1
ATOM 2619 N N . THR A 1 343 ? -23.614 7.815 -18.854 1.00 31.55 343 THR A N 1
ATOM 2620 C CA . THR A 1 343 ? -24.722 8.555 -19.514 1.00 31.55 343 THR A CA 1
ATOM 2621 C C . THR A 1 343 ? -26.086 7.847 -19.406 1.00 31.55 343 THR A C 1
ATOM 2623 O O . THR A 1 343 ? -26.582 7.269 -20.363 1.00 31.55 343 THR A O 1
ATOM 2626 N N . VAL A 1 344 ? -26.812 8.040 -18.295 1.00 32.41 344 VAL A N 1
ATOM 2627 C CA . VAL A 1 344 ? -28.293 8.059 -18.336 1.00 32.41 344 VAL A CA 1
ATOM 2628 C C . VAL A 1 344 ? -28.837 9.194 -17.464 1.00 32.41 344 VAL A C 1
ATOM 2630 O O . VAL A 1 344 ? -29.296 8.977 -16.350 1.00 32.41 344 VAL A O 1
ATOM 2633 N N . LYS A 1 345 ? -28.775 10.425 -17.989 1.00 29.66 345 LYS A N 1
ATOM 2634 C CA . LYS A 1 345 ? -29.824 11.472 -17.934 1.00 29.66 345 LYS A CA 1
ATOM 2635 C C . LYS A 1 345 ? -29.224 12.853 -18.200 1.00 29.66 345 LYS A C 1
ATOM 2637 O O . LYS A 1 345 ? -28.617 13.445 -17.321 1.00 29.66 345 LYS A O 1
ATOM 2642 N N . ALA A 1 346 ? -29.506 13.387 -19.387 1.00 31.77 346 ALA A N 1
ATOM 2643 C CA . ALA A 1 346 ? -30.091 14.722 -19.565 1.00 31.77 346 ALA A CA 1
ATOM 2644 C C . ALA A 1 346 ? -30.388 14.958 -21.057 1.00 31.77 346 ALA A C 1
ATOM 2646 O O . ALA A 1 346 ? -29.740 15.747 -21.736 1.00 31.77 346 ALA A O 1
ATOM 2647 N N . SER A 1 347 ? -31.403 14.262 -21.572 1.00 31.34 347 SER A N 1
ATOM 2648 C CA . SER A 1 347 ? -32.139 14.721 -22.749 1.00 31.34 347 SER A CA 1
ATOM 2649 C C . SER A 1 347 ? -33.258 15.645 -22.264 1.00 31.34 347 SER A C 1
ATOM 2651 O O . SER A 1 347 ? -34.307 15.169 -21.836 1.00 31.34 347 SER A O 1
ATOM 2653 N N . SER A 1 348 ? -33.055 16.956 -22.363 1.00 31.89 348 SER A N 1
ATOM 2654 C CA . SER A 1 348 ? -34.145 17.887 -22.673 1.00 31.89 348 SER A CA 1
ATOM 2655 C C . SER A 1 348 ? -33.577 19.177 -23.254 1.00 31.89 348 SER A C 1
ATOM 2657 O O . SER A 1 348 ? -32.725 19.832 -22.660 1.00 31.89 348 SER A O 1
ATOM 2659 N N . ALA A 1 349 ? -34.057 19.489 -24.450 1.00 31.83 349 ALA A N 1
ATOM 2660 C CA . ALA A 1 349 ? -33.599 20.523 -25.355 1.00 31.83 349 ALA A CA 1
ATOM 2661 C C . ALA A 1 349 ? -33.735 21.965 -24.837 1.00 31.83 349 ALA A C 1
ATOM 2663 O O . ALA A 1 349 ? -34.743 22.324 -24.237 1.00 31.83 349 ALA A O 1
ATOM 2664 N N . ALA A 1 350 ? -32.804 22.826 -25.261 1.00 29.78 350 ALA A N 1
ATOM 2665 C CA . ALA A 1 350 ? -33.116 24.185 -25.702 1.00 29.78 350 ALA A CA 1
ATOM 2666 C C . ALA A 1 350 ? -32.070 24.670 -26.723 1.00 29.78 350 ALA A C 1
ATOM 2668 O O . ALA A 1 350 ? -30.878 24.766 -26.455 1.00 29.78 350 ALA A O 1
ATOM 2669 N N . SER A 1 351 ? -32.554 24.939 -27.932 1.00 27.72 351 SER A N 1
ATOM 2670 C CA . SER A 1 351 ? -31.818 25.390 -29.115 1.00 27.72 351 SER A CA 1
ATOM 2671 C C . SER A 1 351 ? -31.610 26.913 -29.184 1.00 27.72 351 SER A C 1
ATOM 2673 O O . SER A 1 351 ? -32.485 27.654 -28.741 1.00 27.72 351 SER A O 1
ATOM 2675 N N . LYS A 1 352 ? -30.592 27.316 -29.975 1.00 30.59 352 LYS A N 1
ATOM 2676 C CA . LYS A 1 352 ? -30.236 28.655 -30.538 1.00 30.59 352 LYS A CA 1
ATOM 2677 C C . LYS A 1 352 ? -29.230 29.450 -29.678 1.00 30.59 352 LYS A C 1
ATOM 2679 O O . LYS A 1 352 ? -29.403 29.541 -28.481 1.00 30.59 352 LYS A O 1
ATOM 2684 N N . LYS A 1 353 ? -28.186 30.102 -30.213 1.00 29.50 353 LYS A N 1
ATOM 2685 C CA . LYS A 1 353 ? -27.902 30.580 -31.581 1.00 29.50 353 LYS A CA 1
ATOM 2686 C C . LYS A 1 353 ? -26.389 30.858 -31.753 1.00 29.50 353 LYS A C 1
ATOM 2688 O O . LYS A 1 353 ? -25.713 31.256 -30.815 1.00 29.50 353 LYS A O 1
ATOM 2693 N N . LYS A 1 354 ? -25.927 30.696 -32.995 1.00 27.31 354 LYS A N 1
ATOM 2694 C CA . LYS A 1 354 ? -24.615 31.022 -33.597 1.00 27.31 354 LYS A CA 1
ATOM 2695 C C . LYS A 1 354 ? -24.124 32.460 -33.322 1.00 27.31 354 LYS A C 1
ATOM 2697 O O . LYS A 1 354 ? -24.908 33.386 -33.515 1.00 27.31 354 LYS A O 1
ATOM 2702 N N . ALA A 1 355 ? -22.816 32.639 -33.108 1.00 28.88 355 ALA A N 1
ATOM 2703 C CA . ALA A 1 355 ? -22.033 33.752 -33.666 1.00 28.88 355 ALA A CA 1
ATOM 2704 C C . ALA A 1 355 ? -20.533 33.395 -33.715 1.00 28.88 355 ALA A C 1
ATOM 2706 O O . ALA A 1 355 ? -19.996 32.794 -32.793 1.00 28.88 355 ALA A O 1
ATOM 2707 N N . ALA A 1 356 ? -19.901 33.733 -34.837 1.00 26.92 356 ALA A N 1
ATOM 2708 C CA . ALA A 1 356 ? -18.521 33.442 -35.210 1.00 26.92 356 ALA A CA 1
ATOM 2709 C C . ALA A 1 356 ? -17.627 34.693 -35.083 1.00 26.92 356 ALA A C 1
ATOM 2711 O O . ALA A 1 356 ? -18.140 35.808 -35.126 1.00 26.92 356 ALA A O 1
ATOM 2712 N N . GLY A 1 357 ? -16.302 34.499 -35.037 1.00 27.97 357 GLY A N 1
ATOM 2713 C CA . GLY A 1 357 ? -15.283 35.550 -35.212 1.00 27.97 357 GLY A CA 1
ATOM 2714 C C . GLY A 1 357 ? -13.991 35.229 -34.447 1.00 27.97 357 GLY A C 1
ATOM 2715 O O . GLY A 1 357 ? -13.937 35.462 -33.252 1.00 27.97 357 GLY A O 1
ATOM 2716 N N . THR A 1 358 ? -13.048 34.451 -34.990 1.00 27.25 358 THR A N 1
ATOM 2717 C CA . THR A 1 358 ? -11.909 34.841 -35.860 1.00 27.25 358 THR A CA 1
ATOM 2718 C C . THR A 1 358 ? -10.696 35.420 -35.104 1.00 27.25 358 THR A C 1
ATOM 2720 O O . THR A 1 358 ? -10.801 36.486 -34.518 1.00 27.25 358 THR A O 1
ATOM 2723 N N . LYS A 1 359 ? -9.565 34.683 -35.209 1.00 26.00 359 LYS A N 1
ATOM 2724 C CA . LYS A 1 359 ? -8.120 35.043 -35.345 1.00 26.00 359 LYS A CA 1
ATOM 2725 C C . LYS A 1 359 ? -7.670 36.423 -34.814 1.00 26.00 359 LYS A C 1
ATOM 2727 O O . LYS A 1 359 ? -8.280 37.428 -35.130 1.00 26.00 359 LYS A O 1
ATOM 2732 N N . ASN A 1 360 ? -6.511 36.597 -34.169 1.00 25.59 360 ASN A N 1
ATOM 2733 C CA . ASN A 1 360 ? -5.153 36.340 -34.685 1.00 25.59 360 ASN A CA 1
ATOM 2734 C C . ASN A 1 360 ? -4.132 36.722 -33.570 1.00 25.59 360 ASN A C 1
ATOM 2736 O O . ASN A 1 360 ? -4.357 37.686 -32.851 1.00 25.59 360 ASN A O 1
ATOM 2740 N N . SER A 1 361 ? -3.089 35.924 -33.309 1.00 25.92 361 SER A N 1
ATOM 2741 C CA . SER A 1 361 ? -1.672 36.143 -33.697 1.00 25.92 361 SER A CA 1
ATOM 2742 C C . SER A 1 361 ? -0.732 36.820 -32.673 1.00 25.92 361 SER A C 1
ATOM 2744 O O . SER A 1 361 ? -0.860 38.001 -32.391 1.00 25.92 361 SER A O 1
ATOM 2746 N N . LYS A 1 362 ? 0.284 36.034 -32.264 1.00 26.45 362 LYS A N 1
ATOM 2747 C CA . LYS A 1 362 ? 1.743 36.310 -32.155 1.00 26.45 362 LYS A CA 1
ATOM 2748 C C . LYS A 1 362 ? 2.251 37.675 -31.648 1.00 26.45 362 LYS A C 1
ATOM 2750 O O . LYS A 1 362 ? 2.131 38.653 -32.366 1.00 26.45 362 LYS A O 1
ATOM 2755 N N . SER A 1 363 ? 3.097 37.627 -30.605 1.00 27.08 363 SER A N 1
ATOM 2756 C CA . SER A 1 363 ? 4.559 37.947 -30.607 1.00 27.08 363 SER A CA 1
ATOM 2757 C C . SER A 1 363 ? 5.052 38.065 -29.148 1.00 27.08 363 SER A C 1
ATOM 2759 O O . SER A 1 363 ? 4.459 38.816 -28.389 1.00 27.08 363 SER A O 1
ATOM 2761 N N . LYS A 1 364 ? 5.928 37.206 -28.605 1.00 25.53 364 LYS A N 1
ATOM 2762 C CA . LYS A 1 364 ? 7.396 37.040 -28.750 1.00 25.53 364 LYS A CA 1
ATOM 2763 C C . LYS A 1 364 ? 8.253 38.147 -28.090 1.00 25.53 364 LYS A C 1
ATOM 2765 O O . LYS A 1 364 ? 8.275 39.263 -28.585 1.00 25.53 364 LYS A O 1
ATOM 2770 N N . ALA A 1 365 ? 9.085 37.692 -27.132 1.00 25.62 365 ALA A N 1
ATOM 2771 C CA . ALA A 1 365 ? 10.393 38.220 -26.680 1.00 25.62 365 ALA A CA 1
ATOM 2772 C C . ALA A 1 365 ? 10.371 39.497 -25.803 1.00 25.62 365 ALA A C 1
ATOM 2774 O O . ALA A 1 365 ? 9.519 40.345 -25.995 1.00 25.62 365 ALA A O 1
ATOM 2775 N N . LYS A 1 366 ? 11.280 39.764 -24.853 1.00 25.34 366 LYS A N 1
ATOM 2776 C CA . LYS A 1 366 ? 12.477 39.118 -24.265 1.00 25.34 366 LYS A CA 1
ATOM 2777 C C . LYS A 1 366 ? 12.887 39.980 -23.045 1.00 25.34 366 LYS A C 1
ATOM 2779 O O . LYS A 1 366 ? 12.630 41.172 -23.105 1.00 25.34 366 LYS A O 1
ATOM 2784 N N . SER A 1 367 ? 13.592 39.377 -22.070 1.00 24.16 367 SER A N 1
ATOM 2785 C CA . SER A 1 367 ? 14.671 39.918 -21.185 1.00 24.16 367 SER A CA 1
ATOM 2786 C C . SER A 1 367 ? 14.489 41.304 -20.537 1.00 24.16 367 SER A C 1
ATOM 2788 O O . SER A 1 367 ? 14.151 42.262 -21.206 1.00 24.16 367 SER A O 1
ATOM 2790 N N . SER A 1 368 ? 14.801 41.586 -19.278 1.00 25.19 368 SER A N 1
ATOM 2791 C CA . SER A 1 368 ? 15.918 41.251 -18.372 1.00 25.19 368 SER A CA 1
ATOM 2792 C C . SER A 1 368 ? 15.586 42.026 -17.079 1.00 25.19 368 SER A C 1
ATOM 2794 O O . SER A 1 368 ? 14.956 43.072 -17.178 1.00 25.19 368 SER A O 1
ATOM 2796 N N . SER A 1 369 ? 15.923 41.614 -15.861 1.00 28.05 369 SER A N 1
ATOM 2797 C CA . SER A 1 369 ? 17.249 41.810 -15.267 1.00 28.05 369 SER A CA 1
ATOM 2798 C C . SER A 1 369 ? 17.254 41.292 -13.820 1.00 28.05 369 SER A C 1
ATOM 2800 O O . SER A 1 369 ? 16.234 41.310 -13.137 1.00 28.05 369 SER A O 1
ATOM 2802 N N . SER A 1 370 ? 18.448 40.901 -13.373 1.00 25.12 370 SER A N 1
ATOM 2803 C CA . SER A 1 370 ? 18.942 40.771 -11.991 1.00 25.12 370 SER A CA 1
ATOM 2804 C C . SER A 1 370 ? 18.365 41.812 -11.008 1.00 25.12 370 SER A C 1
ATOM 2806 O O . SER A 1 370 ? 18.030 42.912 -11.429 1.00 25.12 370 SER A O 1
ATOM 2808 N N . VAL A 1 371 ? 18.253 41.548 -9.698 1.00 28.67 371 VAL A N 1
ATOM 2809 C CA . VAL A 1 371 ? 19.357 41.635 -8.713 1.00 28.67 371 VAL A CA 1
ATOM 2810 C C . VAL A 1 371 ? 19.038 40.838 -7.431 1.00 28.67 371 VAL A C 1
ATOM 2812 O O . VAL A 1 371 ? 17.914 40.827 -6.938 1.00 28.67 371 VAL A O 1
ATOM 2815 N N . LYS A 1 372 ? 20.083 40.193 -6.896 1.00 27.16 372 LYS A N 1
ATOM 2816 C CA . LYS A 1 372 ? 20.184 39.504 -5.600 1.00 27.16 372 LYS A CA 1
ATOM 2817 C C . LYS A 1 372 ? 20.509 40.486 -4.461 1.00 27.16 372 LYS A C 1
ATOM 2819 O O . LYS A 1 372 ? 21.421 41.289 -4.615 1.00 27.16 372 LYS A O 1
ATOM 2824 N N . GLY A 1 373 ? 19.913 40.218 -3.294 1.00 26.28 373 GLY A N 1
ATOM 2825 C CA . GLY A 1 373 ? 20.504 40.373 -1.952 1.00 26.28 373 GLY A CA 1
ATOM 2826 C C . GLY A 1 373 ? 20.409 41.764 -1.307 1.00 26.28 373 GLY A C 1
ATOM 2827 O O . GLY A 1 373 ? 20.383 42.768 -1.997 1.00 26.28 373 GLY A O 1
ATOM 2828 N N . ALA A 1 374 ? 20.405 41.931 0.015 1.00 27.75 374 ALA A N 1
ATOM 2829 C CA . ALA A 1 374 ? 20.233 41.040 1.163 1.00 27.75 374 ALA A CA 1
ATOM 2830 C C . ALA A 1 374 ? 20.160 41.925 2.434 1.00 27.75 374 ALA A C 1
ATOM 2832 O O . ALA A 1 374 ? 20.762 42.993 2.461 1.00 27.75 374 ALA A O 1
ATOM 2833 N N . SER A 1 375 ? 19.568 41.379 3.506 1.00 24.89 375 SER A N 1
ATOM 2834 C CA . SER A 1 375 ? 19.861 41.649 4.932 1.00 24.89 375 SER A CA 1
ATOM 2835 C C . SER A 1 375 ? 19.277 42.901 5.619 1.00 24.89 375 SER A C 1
ATOM 2837 O O . SER A 1 375 ? 19.642 44.022 5.293 1.00 24.89 375 SER A O 1
ATOM 2839 N N . ALA A 1 376 ? 18.469 42.693 6.676 1.00 27.89 376 ALA A N 1
ATOM 2840 C CA . ALA A 1 376 ? 18.869 42.948 8.078 1.00 27.89 376 ALA A CA 1
ATOM 2841 C C . ALA A 1 376 ? 17.701 42.805 9.097 1.00 27.89 376 ALA A C 1
ATOM 2843 O O . ALA A 1 376 ? 16.832 43.654 9.226 1.00 27.89 376 ALA A O 1
ATOM 2844 N N . LYS A 1 377 ? 17.721 41.676 9.815 1.00 24.80 377 LYS A N 1
ATOM 2845 C CA . LYS A 1 377 ? 17.593 41.424 11.272 1.00 24.80 377 LYS A CA 1
ATOM 2846 C C . LYS A 1 377 ? 17.071 42.506 12.270 1.00 24.80 377 LYS A C 1
ATOM 2848 O O . LYS A 1 377 ? 17.645 43.584 12.355 1.00 24.80 377 LYS A O 1
ATOM 2853 N N . LYS A 1 378 ? 16.243 42.000 13.223 1.00 26.30 378 LYS A N 1
ATOM 2854 C CA . LYS A 1 378 ? 15.954 42.424 14.637 1.00 26.30 378 LYS A CA 1
ATOM 2855 C C . LYS A 1 378 ? 15.035 43.658 14.810 1.00 26.30 378 LYS A C 1
ATOM 2857 O O . LYS A 1 378 ? 15.092 44.554 13.995 1.00 26.30 378 LYS A O 1
ATOM 2862 N N . THR A 1 379 ? 14.167 43.824 15.820 1.00 24.80 379 THR A N 1
ATOM 2863 C CA . THR A 1 379 ? 13.917 43.216 17.152 1.00 24.80 379 THR A CA 1
ATOM 2864 C C . THR A 1 379 ? 12.613 43.811 17.723 1.00 24.80 379 THR A C 1
ATOM 2866 O O . THR A 1 379 ? 12.318 44.959 17.416 1.00 24.80 379 THR A O 1
ATOM 2869 N N . GLY A 1 380 ? 11.980 43.126 18.687 1.00 26.88 380 GLY A N 1
ATOM 2870 C CA . GLY A 1 380 ? 11.356 43.778 19.856 1.00 26.88 380 GLY A CA 1
ATOM 2871 C C . GLY A 1 380 ? 9.835 43.954 19.824 1.00 26.88 380 GLY A C 1
ATOM 2872 O O . GLY A 1 380 ? 9.297 44.579 18.921 1.00 26.88 380 GLY A O 1
ATOM 2873 N N . GLY A 1 381 ? 9.158 43.413 20.842 1.00 25.66 381 GLY A N 1
ATOM 2874 C CA . GLY A 1 381 ? 7.723 43.584 21.075 1.00 25.66 381 GLY A CA 1
ATOM 2875 C C . GLY A 1 381 ? 7.386 44.540 22.223 1.00 25.66 381 GLY A C 1
ATOM 2876 O O . GLY A 1 381 ? 8.257 44.887 23.013 1.00 25.66 381 GLY A O 1
ATOM 2877 N N . SER A 1 382 ? 6.104 44.900 22.315 1.00 26.56 382 SER A N 1
ATOM 2878 C CA . SER A 1 382 ? 5.307 45.221 23.519 1.00 26.56 382 SER A CA 1
ATOM 2879 C C . SER A 1 382 ? 3.860 45.499 23.040 1.00 26.56 382 SER A C 1
ATOM 2881 O O . SER A 1 382 ? 3.663 46.157 22.027 1.00 26.56 382 SER A O 1
ATOM 2883 N N . ALA A 1 383 ? 2.870 44.710 23.467 1.00 27.41 383 ALA A N 1
ATOM 2884 C CA . ALA A 1 383 ? 1.950 44.927 24.599 1.00 27.41 383 ALA A CA 1
ATOM 2885 C C . ALA A 1 383 ? 0.737 45.863 24.313 1.00 27.41 383 ALA A C 1
ATOM 2887 O O . ALA A 1 383 ? 0.896 47.075 24.335 1.00 27.41 383 ALA A O 1
ATOM 2888 N N . PHE A 1 384 ? -0.439 45.224 24.112 1.00 32.75 384 PHE A N 1
ATOM 2889 C CA . PHE A 1 384 ? -1.832 45.492 24.587 1.00 32.75 384 PHE A CA 1
ATOM 2890 C C . PHE A 1 384 ? -2.489 46.897 24.443 1.00 32.75 384 PHE A C 1
ATOM 2892 O O . PHE A 1 384 ? -1.811 47.899 24.634 1.00 32.75 384 PHE A O 1
ATOM 2899 N N . PRO A 1 385 ? -3.820 47.005 24.161 1.00 37.38 385 PRO A N 1
ATOM 2900 C CA . PRO A 1 385 ? -4.883 46.499 25.050 1.00 37.38 385 PRO A CA 1
ATOM 2901 C C . PRO A 1 385 ? -6.131 45.877 24.387 1.00 37.38 385 PRO A C 1
ATOM 2903 O O . PRO A 1 385 ? -6.279 45.822 23.170 1.00 37.38 385 PRO A O 1
ATOM 2906 N N . ALA A 1 386 ? -6.981 45.354 25.270 1.00 30.25 386 ALA A N 1
ATOM 2907 C CA . ALA A 1 386 ? -8.224 44.635 25.046 1.00 30.25 386 ALA A CA 1
ATOM 2908 C C . ALA A 1 386 ? -9.442 45.527 24.722 1.00 30.25 386 ALA A C 1
ATOM 2910 O O . ALA A 1 386 ? -9.391 46.749 24.837 1.00 30.25 386 ALA A O 1
ATOM 2911 N N . ASP A 1 387 ? -10.528 44.806 24.427 1.00 28.81 387 ASP A N 1
ATOM 2912 C CA . ASP A 1 387 ? -11.957 45.138 24.497 1.00 28.81 387 ASP A CA 1
ATOM 2913 C C . ASP A 1 387 ? -12.662 45.539 23.195 1.00 28.81 387 ASP A C 1
ATOM 2915 O O . ASP A 1 387 ? -12.560 46.648 22.681 1.00 28.81 3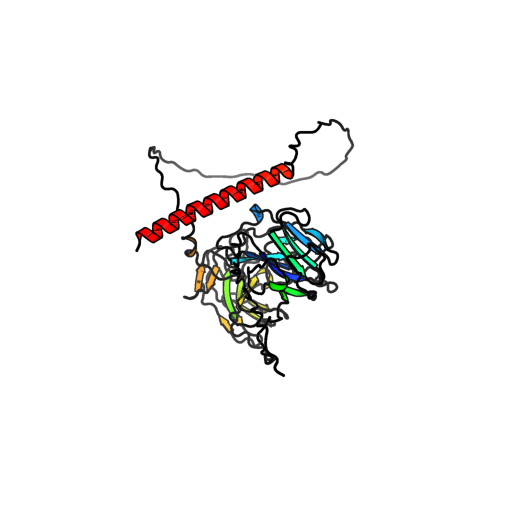87 ASP A O 1
ATOM 2919 N N . THR A 1 388 ? -13.507 44.630 22.702 1.00 31.77 388 THR A N 1
ATOM 2920 C CA . THR A 1 388 ? -14.965 44.790 22.839 1.00 31.77 388 THR A CA 1
ATOM 2921 C C . THR A 1 388 ? -15.674 43.474 22.521 1.00 31.77 388 THR A C 1
ATOM 2923 O O . THR A 1 388 ? -15.490 42.867 21.468 1.00 31.77 388 THR A O 1
ATOM 2926 N N . ALA A 1 389 ? -16.478 43.031 23.483 1.00 29.50 389 ALA A N 1
ATOM 2927 C CA . ALA A 1 389 ? -17.449 41.964 23.340 1.00 29.50 389 ALA A CA 1
ATOM 2928 C C . ALA A 1 389 ? -18.517 42.327 22.293 1.00 29.50 389 ALA A C 1
ATOM 2930 O O . ALA A 1 389 ? -18.950 43.477 22.219 1.00 29.50 389 ALA A O 1
ATOM 2931 N N . PHE A 1 390 ? -18.994 41.327 21.551 1.00 29.12 390 PHE A N 1
ATOM 2932 C CA . PHE A 1 390 ? -20.334 41.349 20.976 1.00 29.12 390 PHE A CA 1
ATOM 2933 C C . PHE A 1 390 ? -21.060 40.075 21.393 1.00 29.12 390 PHE A C 1
ATOM 2935 O O . PHE A 1 390 ? -20.560 38.963 21.221 1.00 29.12 390 PHE A O 1
ATOM 2942 N N . ASP A 1 391 ? -22.208 40.303 22.015 1.00 32.91 391 ASP A N 1
ATOM 2943 C CA . ASP A 1 391 ? -23.052 39.326 22.672 1.00 32.91 391 ASP A CA 1
ATOM 2944 C C . ASP A 1 391 ? -23.739 38.345 21.716 1.00 32.91 391 ASP A C 1
ATOM 2946 O O . ASP A 1 391 ? -23.842 38.529 20.502 1.00 32.91 391 ASP A O 1
ATOM 2950 N N . ALA A 1 392 ? -24.208 37.283 22.355 1.00 32.97 392 ALA A N 1
ATOM 2951 C CA . ALA A 1 392 ? -24.727 36.047 21.819 1.00 32.97 392 ALA A CA 1
ATOM 2952 C C . ALA A 1 392 ? -26.128 36.105 21.168 1.00 32.97 392 ALA A C 1
ATOM 2954 O O . ALA A 1 392 ? -26.922 37.022 21.357 1.00 32.97 392 ALA A O 1
ATOM 2955 N N . ALA A 1 393 ? -26.436 34.953 20.557 1.00 29.42 393 ALA A N 1
ATOM 2956 C CA . ALA A 1 393 ? -27.731 34.266 20.513 1.00 29.42 393 ALA A CA 1
ATOM 2957 C C . ALA A 1 393 ? -28.600 34.403 19.246 1.00 29.42 393 ALA A C 1
ATOM 2959 O O . ALA A 1 393 ? -29.433 35.289 19.094 1.00 29.42 393 ALA A O 1
ATOM 2960 N N . SER A 1 394 ? -28.561 33.340 18.436 1.00 30.62 394 SER A N 1
ATOM 2961 C CA . SER A 1 394 ? -29.786 32.686 17.963 1.00 30.62 394 SER A CA 1
ATOM 2962 C C . SER A 1 394 ? -29.581 31.170 18.006 1.00 30.62 394 SER A C 1
ATOM 2964 O O . SER A 1 394 ? -29.210 30.531 17.024 1.00 30.62 394 SER A O 1
ATOM 2966 N N . SER A 1 395 ? -29.755 30.581 19.189 1.00 35.59 395 SER A N 1
ATOM 2967 C CA . SER A 1 395 ? -29.869 29.134 19.338 1.00 35.59 395 SER A CA 1
ATOM 2968 C C . SER A 1 395 ? -31.279 28.717 18.918 1.00 35.59 395 SER A C 1
ATOM 2970 O O . SER A 1 395 ? -32.259 28.940 19.631 1.00 35.59 395 SER A O 1
ATOM 2972 N N . LYS A 1 396 ? -31.415 28.092 17.743 1.00 42.75 396 LYS A N 1
ATOM 2973 C CA . LYS A 1 396 ? -32.623 27.309 17.460 1.00 42.75 396 LYS A CA 1
ATOM 2974 C C . LYS A 1 396 ? -32.623 26.124 18.421 1.00 42.75 396 LYS A C 1
ATOM 2976 O O . LYS A 1 396 ? -31.730 25.282 18.381 1.00 42.75 396 LYS A O 1
ATOM 2981 N N . LYS A 1 397 ? -33.598 26.108 19.328 1.00 38.47 397 LYS A N 1
ATOM 2982 C CA . LYS A 1 397 ? -33.808 25.036 20.303 1.00 38.47 397 LYS A CA 1
ATOM 2983 C C . LYS A 1 397 ? -33.952 23.698 19.550 1.00 38.47 397 LYS A C 1
ATOM 2985 O O . LYS A 1 397 ? -34.710 23.668 18.577 1.00 38.47 397 LYS A O 1
ATOM 2990 N N . PRO A 1 398 ? -33.258 22.617 19.949 1.00 50.50 398 PRO A N 1
ATOM 2991 C CA . PRO A 1 398 ? -33.464 21.306 19.339 1.00 50.50 398 PRO A CA 1
ATOM 2992 C C . PRO A 1 398 ? -34.930 20.882 19.507 1.00 50.50 398 PRO A C 1
ATOM 2994 O O . PRO A 1 398 ? -35.541 21.170 20.542 1.00 50.50 398 PRO A O 1
ATOM 2997 N N . LEU A 1 399 ? -35.504 20.248 18.476 1.00 49.69 399 LEU A N 1
ATOM 2998 C CA . LEU A 1 399 ? -36.879 19.744 18.526 1.00 49.69 399 LEU A CA 1
ATOM 2999 C C . LEU A 1 399 ? -37.015 18.755 19.689 1.00 49.69 399 LEU A C 1
ATOM 3001 O O . LEU A 1 399 ? -36.145 17.907 19.890 1.00 49.69 399 LEU A O 1
ATOM 3005 N N . ASP A 1 400 ? -38.095 18.871 20.464 1.00 74.69 400 ASP A N 1
ATOM 3006 C CA . ASP A 1 400 ? -38.294 17.993 21.613 1.00 74.69 400 ASP A CA 1
ATOM 3007 C C . ASP A 1 400 ? -38.555 16.536 21.184 1.00 74.69 400 ASP A C 1
ATOM 3009 O O . ASP A 1 400 ? -38.992 16.250 20.063 1.00 74.69 400 ASP A O 1
ATOM 3013 N N . SER A 1 401 ? -38.288 15.597 22.095 1.00 51.00 401 SER A N 1
ATOM 3014 C CA . SER A 1 401 ? -38.390 14.159 21.819 1.00 51.00 401 SER A CA 1
ATOM 3015 C C . SER A 1 401 ? -39.808 13.696 21.469 1.00 51.00 401 SER A C 1
ATOM 3017 O O . SER A 1 401 ? -39.966 12.688 20.782 1.00 51.00 401 SER A O 1
ATOM 3019 N N . LYS A 1 402 ? -40.850 14.432 21.880 1.00 58.50 402 LYS A N 1
ATOM 3020 C CA . LYS A 1 402 ? -42.243 14.126 21.523 1.00 58.50 402 LYS A CA 1
ATOM 3021 C C . LYS A 1 402 ? -42.535 14.532 20.082 1.00 58.50 402 LYS A C 1
ATOM 3023 O O . LYS A 1 402 ? -43.222 13.809 19.363 1.00 58.50 402 LYS A O 1
ATOM 3028 N N . THR A 1 403 ? -41.966 15.646 19.639 1.00 58.94 403 THR A N 1
ATOM 3029 C CA . THR A 1 403 ? -42.064 16.140 18.265 1.00 58.94 403 THR A CA 1
ATOM 3030 C C . THR A 1 403 ? -41.283 15.227 17.317 1.00 58.94 403 THR A C 1
ATOM 3032 O O . THR A 1 403 ? -41.813 14.835 16.281 1.00 58.94 403 THR A O 1
ATOM 3035 N N . LEU A 1 404 ? -40.085 14.783 17.717 1.00 56.25 404 LEU A N 1
ATOM 3036 C CA . LEU A 1 404 ? -39.310 13.758 17.002 1.00 56.25 404 LEU A CA 1
ATOM 3037 C C . LEU A 1 404 ? -40.056 12.418 16.917 1.00 56.25 404 LEU A C 1
ATOM 3039 O O . LEU A 1 404 ? -40.159 11.846 15.834 1.00 56.25 404 LEU A O 1
ATOM 3043 N N . GLY A 1 405 ? -40.645 11.955 18.024 1.00 56.03 405 GLY A N 1
ATOM 3044 C CA . GLY A 1 405 ? -41.457 10.734 18.042 1.00 56.03 405 GLY A CA 1
ATOM 3045 C C . GLY A 1 405 ? -42.687 10.818 17.133 1.00 56.03 405 GLY A C 1
ATOM 3046 O O . GLY A 1 405 ? -43.022 9.851 16.454 1.00 56.03 405 GLY A O 1
ATOM 3047 N N . THR A 1 406 ? -43.321 11.991 17.047 1.00 64.25 406 THR A N 1
ATOM 3048 C CA . THR A 1 406 ? -44.479 12.213 16.165 1.00 64.25 406 THR A CA 1
ATOM 3049 C C . THR A 1 406 ? -44.066 12.238 14.690 1.00 64.25 406 THR A C 1
ATOM 3051 O O . THR A 1 406 ? -44.752 11.651 13.858 1.00 64.25 406 THR A O 1
ATOM 3054 N N . ILE A 1 407 ? -42.923 12.847 14.353 1.00 61.78 407 ILE A N 1
ATOM 3055 C CA . ILE A 1 407 ? -42.384 12.853 12.982 1.00 61.78 407 ILE A CA 1
ATOM 3056 C C . ILE A 1 407 ? -42.028 11.427 12.530 1.00 61.78 407 ILE A C 1
ATOM 3058 O O . ILE A 1 407 ? -42.407 11.022 11.433 1.00 61.78 407 ILE A O 1
ATOM 3062 N N . LEU A 1 408 ? -41.379 10.634 13.391 1.00 57.38 408 LEU A N 1
ATOM 3063 C CA . LEU A 1 408 ? -41.058 9.225 13.121 1.00 57.38 408 LEU A CA 1
ATOM 3064 C C . LEU A 1 408 ? -42.318 8.355 12.944 1.00 57.38 408 LEU A C 1
ATOM 3066 O O . LEU A 1 408 ? -42.360 7.495 12.059 1.00 57.38 408 LEU A O 1
ATOM 3070 N N . LEU A 1 409 ? -43.374 8.605 13.726 1.00 62.72 409 LEU A N 1
ATOM 3071 C CA . LEU A 1 409 ? -44.664 7.923 13.572 1.00 62.72 409 LEU A CA 1
ATOM 3072 C C . LEU A 1 409 ? -45.337 8.268 12.229 1.00 62.72 409 LEU A C 1
ATOM 3074 O O . LEU A 1 409 ? -45.859 7.393 11.547 1.00 62.72 409 LEU A O 1
ATOM 3078 N N . VAL A 1 410 ? -45.303 9.535 11.809 1.00 65.88 410 VAL A N 1
ATOM 3079 C CA . VAL A 1 410 ? -45.904 9.952 10.531 1.00 65.88 410 VAL A CA 1
ATOM 3080 C C . VAL A 1 410 ? -45.141 9.358 9.344 1.00 65.88 410 VAL A C 1
ATOM 3082 O O . VAL A 1 410 ? -45.768 8.857 8.414 1.00 65.88 410 VAL A O 1
ATOM 3085 N N . ILE A 1 411 ? -43.804 9.335 9.390 1.00 62.72 411 ILE A N 1
ATOM 3086 C CA . ILE A 1 411 ? -42.981 8.721 8.334 1.00 62.72 411 ILE A CA 1
ATOM 3087 C C . ILE A 1 411 ? -43.275 7.219 8.220 1.00 62.72 411 ILE A C 1
ATOM 3089 O O . ILE A 1 411 ? -43.479 6.719 7.115 1.00 62.72 411 ILE A O 1
ATOM 3093 N N . SER A 1 412 ? -43.371 6.503 9.343 1.00 55.75 412 SER A N 1
ATOM 3094 C CA . SER A 1 412 ? -43.668 5.062 9.335 1.00 55.75 412 SER A CA 1
ATOM 3095 C C . SER A 1 412 ? -45.071 4.743 8.803 1.00 55.75 412 SER A C 1
ATOM 3097 O O . SER A 1 412 ? -45.225 3.792 8.035 1.00 55.75 412 SER A O 1
ATOM 3099 N N . VAL A 1 413 ? -46.078 5.570 9.103 1.00 71.75 413 VAL A N 1
ATOM 3100 C CA . VAL A 1 413 ? -47.430 5.425 8.530 1.00 71.75 413 VAL A CA 1
ATOM 3101 C C . VAL A 1 413 ? -47.439 5.692 7.020 1.00 71.75 413 VAL A C 1
ATOM 3103 O O . VAL A 1 413 ? -48.100 4.964 6.280 1.00 71.75 413 VAL A O 1
ATOM 3106 N N . VAL A 1 414 ? -46.680 6.680 6.533 1.00 72.56 414 VAL A N 1
ATOM 3107 C CA . VAL A 1 414 ? -46.579 6.981 5.092 1.00 72.56 414 VAL A CA 1
ATOM 3108 C C . VAL A 1 414 ? -45.878 5.852 4.331 1.00 72.56 414 VAL A C 1
ATOM 3110 O O . VAL A 1 414 ? -46.344 5.459 3.261 1.00 72.56 414 VAL A O 1
ATOM 3113 N N . VAL A 1 415 ? -44.808 5.279 4.891 1.00 69.06 415 VAL A N 1
ATOM 3114 C CA . VAL A 1 415 ? -44.109 4.126 4.296 1.00 69.06 415 VAL A CA 1
ATOM 3115 C C . VAL A 1 415 ? -45.017 2.893 4.267 1.00 69.06 415 VAL A C 1
ATOM 3117 O O . VAL A 1 415 ? -45.105 2.225 3.237 1.00 69.06 415 VAL A O 1
ATOM 3120 N N . ALA A 1 416 ? -45.756 2.625 5.349 1.00 61.94 416 ALA A N 1
ATOM 3121 C CA . ALA A 1 416 ? -46.711 1.519 5.400 1.00 61.94 416 ALA A CA 1
ATOM 3122 C C . ALA A 1 416 ? -47.854 1.689 4.382 1.00 61.94 416 ALA A C 1
ATOM 3124 O O . ALA A 1 416 ? -48.193 0.741 3.672 1.00 61.94 416 ALA A O 1
ATOM 3125 N N . ALA A 1 417 ? -48.406 2.899 4.247 1.00 65.38 417 ALA A N 1
ATOM 3126 C CA . ALA A 1 417 ? -49.433 3.199 3.251 1.00 65.38 417 ALA A CA 1
ATOM 3127 C C . ALA A 1 417 ? -48.901 3.044 1.816 1.00 65.38 417 ALA A C 1
ATOM 3129 O O . ALA A 1 417 ? -49.566 2.439 0.975 1.00 65.38 417 ALA A O 1
ATOM 3130 N N . GLY A 1 418 ? -47.678 3.516 1.544 1.00 64.25 418 GLY A N 1
ATOM 3131 C CA . GLY A 1 418 ? -47.013 3.330 0.253 1.00 64.25 418 GLY A CA 1
ATOM 3132 C C . GLY A 1 418 ? -46.796 1.854 -0.092 1.00 64.25 418 GLY A C 1
ATOM 3133 O O . GLY A 1 418 ? -47.055 1.443 -1.222 1.00 64.25 418 GLY A O 1
ATOM 3134 N N . TYR A 1 419 ? -46.398 1.040 0.889 1.00 63.22 419 TYR A N 1
ATOM 3135 C CA . TYR A 1 419 ? -46.211 -0.401 0.713 1.00 63.22 419 TYR A CA 1
ATOM 3136 C C . TYR A 1 419 ? -47.527 -1.131 0.405 1.00 63.22 419 TYR A C 1
ATOM 3138 O O . TYR A 1 419 ? -47.570 -1.958 -0.506 1.00 63.22 419 TYR A O 1
ATOM 3146 N N . ILE A 1 420 ? -48.618 -0.795 1.105 1.00 71.12 420 ILE A N 1
ATOM 3147 C CA . ILE A 1 420 ? -49.944 -1.393 0.871 1.00 71.12 420 ILE A CA 1
ATOM 3148 C C . ILE A 1 420 ? -50.462 -1.036 -0.529 1.00 71.12 420 ILE A C 1
ATOM 3150 O O . ILE A 1 420 ? -50.858 -1.930 -1.275 1.00 71.12 420 ILE A O 1
ATOM 3154 N N . ILE A 1 421 ? -50.369 0.237 -0.931 1.00 67.56 421 ILE A N 1
ATOM 3155 C CA . ILE A 1 421 ? -50.802 0.694 -2.264 1.00 67.56 421 ILE A CA 1
ATOM 3156 C C . ILE A 1 421 ? -49.998 0.001 -3.373 1.00 67.56 421 ILE A C 1
ATOM 3158 O O . ILE A 1 421 ? -50.553 -0.394 -4.401 1.00 67.56 421 ILE A O 1
ATOM 3162 N N . ASN A 1 422 ? -48.686 -0.167 -3.182 1.00 61.50 422 ASN A N 1
ATOM 3163 C CA . ASN A 1 422 ? -47.841 -0.809 -4.186 1.00 61.50 422 ASN A CA 1
ATOM 3164 C C . ASN A 1 422 ? -48.102 -2.324 -4.273 1.00 61.50 422 ASN A C 1
ATOM 3166 O O . ASN A 1 422 ? -48.058 -2.897 -5.361 1.00 61.50 422 ASN A O 1
ATOM 3170 N N . ARG A 1 423 ? -48.442 -2.967 -3.147 1.00 70.38 423 ARG A N 1
ATOM 3171 C CA . ARG A 1 423 ? -48.835 -4.382 -3.097 1.00 70.38 423 ARG A CA 1
ATOM 3172 C C . ARG A 1 423 ? -50.147 -4.639 -3.836 1.00 70.38 423 ARG A C 1
ATOM 3174 O O . ARG A 1 423 ? -50.229 -5.619 -4.571 1.00 70.38 423 ARG A O 1
ATOM 3181 N N . GLU A 1 424 ? -51.147 -3.776 -3.674 1.00 65.38 424 GLU A N 1
ATOM 3182 C CA . GLU A 1 424 ? -52.430 -3.913 -4.377 1.00 65.38 424 GLU A CA 1
ATOM 3183 C C . GLU A 1 424 ? -52.271 -3.717 -5.890 1.00 65.38 424 GLU A C 1
ATOM 3185 O O . GLU A 1 424 ? -52.747 -4.551 -6.660 1.00 65.38 424 GLU A O 1
ATOM 3190 N N . LYS A 1 425 ? -51.485 -2.720 -6.326 1.00 59.91 425 LYS A N 1
ATOM 3191 C CA . LYS A 1 425 ? -51.146 -2.537 -7.751 1.00 59.91 425 LYS A CA 1
ATOM 3192 C C . LYS A 1 425 ? -50.410 -3.734 -8.348 1.00 59.91 425 LYS A C 1
ATOM 3194 O O . LYS A 1 425 ? -50.686 -4.124 -9.479 1.00 59.91 425 LYS A O 1
ATOM 3199 N N . LEU A 1 426 ? -49.482 -4.336 -7.603 1.00 49.97 426 LEU A N 1
ATOM 3200 C CA . LEU A 1 426 ? -48.801 -5.556 -8.040 1.00 49.97 426 LEU A CA 1
ATOM 3201 C C . LEU A 1 426 ? -49.783 -6.728 -8.157 1.00 49.97 426 LEU A C 1
ATOM 3203 O O . LEU A 1 426 ? -49.707 -7.485 -9.120 1.00 49.97 426 LEU A O 1
ATOM 3207 N N . HIS A 1 427 ? -50.740 -6.850 -7.237 1.00 62.12 427 HIS A N 1
ATOM 3208 C CA . HIS A 1 427 ? -51.756 -7.900 -7.288 1.00 62.12 427 HIS A CA 1
ATOM 3209 C C . HIS A 1 427 ? -52.720 -7.734 -8.480 1.00 62.12 427 HIS A C 1
ATOM 3211 O O . HIS A 1 427 ? -53.087 -8.730 -9.100 1.00 62.12 427 HIS A O 1
ATOM 3217 N N . GLU A 1 428 ? -53.075 -6.501 -8.861 1.00 64.81 428 GLU A N 1
ATOM 3218 C CA . GLU A 1 428 ? -53.865 -6.215 -10.072 1.00 64.81 428 GLU A CA 1
ATOM 3219 C C . GLU A 1 428 ? -53.098 -6.536 -11.364 1.00 64.81 428 GLU A C 1
ATOM 3221 O O . GLU A 1 428 ? -53.650 -7.159 -12.273 1.00 64.81 428 GLU A O 1
ATOM 3226 N N . ILE A 1 429 ? -51.807 -6.190 -11.432 1.00 62.03 429 ILE A N 1
ATOM 3227 C CA . ILE A 1 429 ? -50.944 -6.509 -12.583 1.00 62.03 429 ILE A CA 1
ATOM 3228 C C . ILE A 1 429 ? -50.792 -8.029 -12.758 1.00 62.03 429 ILE A C 1
ATOM 3230 O O . ILE A 1 429 ? -50.754 -8.519 -13.887 1.00 62.03 429 ILE A O 1
ATOM 3234 N N . TYR A 1 430 ? -50.740 -8.787 -11.658 1.00 54.00 430 TYR A N 1
ATOM 3235 C CA . TYR A 1 430 ? -50.655 -10.249 -11.698 1.00 54.00 430 TYR A CA 1
ATOM 3236 C C . TYR A 1 430 ? -51.964 -10.930 -12.127 1.00 54.00 430 TYR A C 1
ATOM 3238 O O . TYR A 1 430 ? -51.911 -11.990 -12.743 1.00 54.00 430 TYR A O 1
ATOM 3246 N N . GLN A 1 431 ? -53.129 -10.329 -11.863 1.00 63.59 431 GLN A N 1
ATOM 3247 C CA . GLN A 1 431 ? -54.430 -10.873 -12.285 1.00 63.59 431 GLN A CA 1
ATOM 3248 C C . GLN A 1 431 ? -54.790 -10.532 -13.742 1.00 63.59 431 GLN A C 1
ATOM 3250 O O . GLN A 1 431 ? -55.637 -11.195 -14.323 1.00 63.59 431 GLN A O 1
ATOM 3255 N N . GLN A 1 432 ? -54.138 -9.542 -14.363 1.00 59.44 432 GLN A N 1
ATOM 3256 C CA . GLN A 1 432 ? -54.304 -9.243 -15.797 1.00 59.44 432 GLN A CA 1
ATOM 3257 C C . GLN A 1 432 ? -53.399 -10.080 -16.720 1.00 59.44 432 GLN A C 1
ATOM 3259 O O . GLN A 1 432 ? -53.528 -9.995 -17.940 1.00 59.44 432 GLN A O 1
ATOM 3264 N N . LYS A 1 433 ? -52.466 -10.862 -16.159 1.00 49.47 433 LYS A N 1
ATOM 3265 C CA . LYS A 1 433 ? -51.486 -11.667 -16.910 1.00 49.47 433 LYS A CA 1
ATOM 3266 C C . LYS A 1 433 ? -51.765 -13.176 -16.930 1.00 49.47 433 LYS A C 1
ATOM 3268 O O . LYS A 1 433 ? -50.952 -13.896 -17.505 1.00 49.47 433 LYS A O 1
ATOM 3273 N N . ASN A 1 434 ? -52.883 -13.630 -16.359 1.00 44.78 434 ASN A N 1
ATOM 3274 C CA . ASN A 1 434 ? -53.327 -15.028 -16.381 1.00 44.78 434 ASN A CA 1
ATOM 3275 C C . ASN A 1 434 ? -54.701 -15.172 -17.028 1.00 44.78 434 ASN A C 1
ATOM 3277 O O . ASN A 1 434 ? -55.595 -14.374 -16.668 1.00 44.78 434 ASN A O 1
#